Protein AF-A0A1E4ZIB9-F1 (afdb_monomer)

pLDDT: mean 96.18, std 3.57, range [76.81, 98.94]

Solvent-accessible surface area (backbone atoms only — not comparable to full-atom values): 20643 Å² total; per-residue (Å²): 110,72,66,61,54,52,48,46,39,32,64,67,69,59,27,39,94,81,45,53,91,38,71,65,51,58,46,39,39,30,65,43,44,41,61,51,16,65,76,28,48,93,80,34,89,63,21,54,59,52,33,51,51,43,52,51,40,59,72,69,60,57,54,82,48,42,38,61,65,14,25,47,51,39,15,55,54,44,40,35,58,53,47,51,34,38,51,57,32,46,52,51,42,25,73,76,70,66,51,63,68,62,77,42,54,31,58,68,31,31,54,52,39,38,63,48,45,52,39,64,86,42,34,28,30,50,65,48,55,36,91,55,53,70,40,60,52,57,59,64,48,19,54,50,20,33,53,40,10,40,72,66,66,42,22,39,32,29,28,47,22,56,46,17,54,69,71,53,70,86,48,63,78,37,70,91,32,51,75,75,51,58,71,66,57,53,49,51,54,44,66,73,76,38,62,88,60,65,64,32,70,75,57,91,84,70,26,76,47,73,23,67,80,35,16,36,38,24,34,44,38,57,75,89,40,52,74,64,14,33,39,37,29,39,31,7,17,62,54,21,11,32,85,44,23,26,16,44,50,50,16,45,18,28,23,38,33,66,36,62,52,35,23,51,47,84,58,42,95,39,88,87,30,65,53,28,57,71,32,54,21,29,18,91,35,34,30,26,62,25,53,68,85,36,40,28,38,35,64,88,53,56,70,57,5,38,57,17,18,17,32,56,81,44,76,51,80,54,97,59,33,37,44,36,31,20,38,22,34,52,10,35,31,65,70,41,69,57,45,74,37,34,38,35,39,40,35,41,38,71,88,75,50,78,49,76,48,76,50,75,42,50,83,56,97,75,49,77,47,82,42,78,38,52,93,62,86,61,54,76,57,99,50,36,37,34,42,77,59,94,80,32,67,52,71,51,70,69,129

Nearest PDB structures (foldseek):
  3a0o-assembly1_A  TM=9.929E-01  e=3.104E-57  Agrobacterium fabrum str. C58
  3afl-assembly1_A  TM=9.913E-01  e=1.176E-56  Agrobacterium fabrum str. C58
  6lja-assembly1_A  TM=8.494E-01  e=7.460E-20  Bacteroides intestinalis DSM 17393
  6ljl-assembly1_A  TM=8.473E-01  e=1.186E-19  Bacteroides intestinalis DSM 17393
  6hzn-assembly1_A  TM=7.199E-01  e=9.672E-14  Homo sapiens

Radius of gyration: 21.55 Å; Cα contacts (8 Å, |Δi|>4): 878; chains: 1; bounding box: 62×38×67 Å

Structure (mmCIF, N/CA/C/O backbone):
data_AF-A0A1E4ZIB9-F1
#
_entry.id   AF-A0A1E4ZIB9-F1
#
loop_
_atom_site.group_PDB
_atom_site.id
_atom_site.type_symbol
_atom_site.label_atom_id
_atom_site.label_alt_id
_atom_site.label_comp_id
_atom_site.label_asym_id
_atom_site.label_entity_id
_atom_site.label_seq_id
_atom_site.pdbx_PDB_ins_code
_atom_site.Cartn_x
_atom_site.Cartn_y
_atom_site.Cartn_z
_atom_site.occupancy
_atom_site.B_iso_or_equiv
_atom_site.auth_seq_id
_atom_site.auth_comp_id
_atom_site.auth_asym_id
_atom_site.auth_atom_id
_atom_site.pdbx_PDB_model_num
ATOM 1 N N . MET A 1 1 ? 8.463 -12.179 -33.587 1.00 76.81 1 MET A N 1
ATOM 2 C CA . MET A 1 1 ? 9.338 -11.701 -32.497 1.00 76.81 1 MET A CA 1
ATOM 3 C C . MET A 1 1 ? 8.480 -11.478 -31.266 1.00 76.81 1 MET A C 1
ATOM 5 O O . MET A 1 1 ? 7.462 -10.810 -31.396 1.00 76.81 1 MET A O 1
ATOM 9 N N . ARG A 1 2 ? 8.859 -12.027 -30.103 1.00 88.56 2 ARG A N 1
ATOM 10 C CA . ARG A 1 2 ? 8.056 -11.920 -28.869 1.00 88.56 2 ARG A CA 1
ATOM 11 C C . ARG A 1 2 ? 7.807 -10.465 -28.440 1.00 88.56 2 ARG A C 1
ATOM 13 O O . ARG A 1 2 ? 6.708 -10.151 -28.012 1.00 88.56 2 ARG A O 1
ATOM 20 N N . THR A 1 3 ? 8.764 -9.558 -28.656 1.00 92.69 3 THR A N 1
ATOM 21 C CA . THR A 1 3 ? 8.603 -8.117 -28.374 1.00 92.69 3 THR A CA 1
ATOM 22 C C . THR A 1 3 ? 7.410 -7.502 -29.106 1.00 92.69 3 THR A C 1
ATOM 24 O O . THR A 1 3 ? 6.619 -6.794 -28.493 1.00 92.69 3 THR A O 1
ATOM 27 N N . ARG A 1 4 ? 7.210 -7.842 -30.388 1.00 94.88 4 ARG A N 1
ATOM 28 C CA . ARG A 1 4 ? 6.071 -7.367 -31.193 1.00 94.88 4 ARG A CA 1
ATOM 29 C C . ARG A 1 4 ? 4.729 -7.869 -30.642 1.00 94.88 4 ARG A C 1
ATOM 31 O O . ARG A 1 4 ? 3.738 -7.146 -30.686 1.00 94.88 4 ARG A O 1
ATOM 38 N N . GLU A 1 5 ? 4.682 -9.092 -30.114 1.00 94.38 5 GLU A N 1
ATOM 39 C CA . GLU A 1 5 ? 3.486 -9.644 -29.456 1.00 94.38 5 GLU A CA 1
ATOM 40 C C . GLU A 1 5 ? 3.180 -8.889 -28.157 1.00 94.38 5 GLU A C 1
ATOM 42 O O . GLU A 1 5 ? 2.049 -8.439 -27.971 1.00 94.38 5 GLU A O 1
ATOM 47 N N . THR A 1 6 ? 4.194 -8.661 -27.317 1.00 94.69 6 THR A N 1
ATOM 48 C CA . THR A 1 6 ? 4.071 -7.869 -26.084 1.00 94.69 6 THR A CA 1
ATOM 49 C C . THR A 1 6 ? 3.632 -6.432 -26.371 1.00 94.69 6 THR A C 1
ATOM 51 O O . THR A 1 6 ? 2.687 -5.949 -25.753 1.00 94.69 6 THR A O 1
ATOM 54 N N . ALA A 1 7 ? 4.250 -5.761 -27.347 1.00 95.75 7 ALA A N 1
ATOM 55 C CA . ALA A 1 7 ? 3.889 -4.403 -27.750 1.00 95.75 7 ALA A CA 1
ATOM 56 C C . ALA A 1 7 ? 2.434 -4.327 -28.241 1.00 95.75 7 ALA A C 1
ATOM 58 O O . ALA A 1 7 ? 1.673 -3.460 -27.814 1.00 95.75 7 ALA A O 1
ATOM 59 N N . ASN A 1 8 ? 2.009 -5.273 -29.087 1.00 95.38 8 ASN A N 1
ATOM 60 C CA . ASN A 1 8 ? 0.619 -5.348 -29.541 1.00 95.38 8 ASN A CA 1
ATOM 61 C C . ASN A 1 8 ? -0.353 -5.584 -28.378 1.00 95.38 8 ASN A C 1
ATOM 63 O O . ASN A 1 8 ? -1.428 -4.983 -28.358 1.00 95.38 8 ASN A O 1
ATOM 67 N N . HIS A 1 9 ? 0.010 -6.432 -27.414 1.00 94.50 9 HIS A N 1
ATOM 68 C CA . HIS A 1 9 ? -0.811 -6.655 -26.232 1.00 94.50 9 HIS A CA 1
ATOM 69 C C . HIS A 1 9 ? -0.972 -5.365 -25.416 1.00 94.50 9 HIS A C 1
ATOM 71 O O . HIS A 1 9 ? -2.099 -4.935 -25.190 1.00 94.50 9 HIS A O 1
ATOM 77 N N . ILE A 1 10 ? 0.133 -4.704 -25.065 1.00 94.94 10 ILE A N 1
ATOM 78 C CA . ILE A 1 10 ? 0.149 -3.468 -24.269 1.00 94.94 10 ILE A CA 1
ATOM 79 C C . ILE A 1 10 ? -0.650 -2.347 -24.955 1.00 94.94 10 ILE A C 1
ATOM 81 O O . ILE A 1 10 ? -1.564 -1.778 -24.359 1.00 94.94 10 ILE A O 1
ATOM 85 N N . ILE A 1 11 ? -0.316 -2.046 -26.213 1.00 94.62 11 ILE A N 1
ATOM 86 C CA . ILE A 1 11 ? -0.762 -0.828 -26.906 1.00 94.62 11 ILE A CA 1
ATOM 87 C C . ILE A 1 11 ? -2.171 -0.991 -27.488 1.00 94.62 11 ILE A C 1
ATOM 89 O O . ILE A 1 11 ? -2.961 -0.047 -27.482 1.00 94.62 11 ILE A O 1
ATO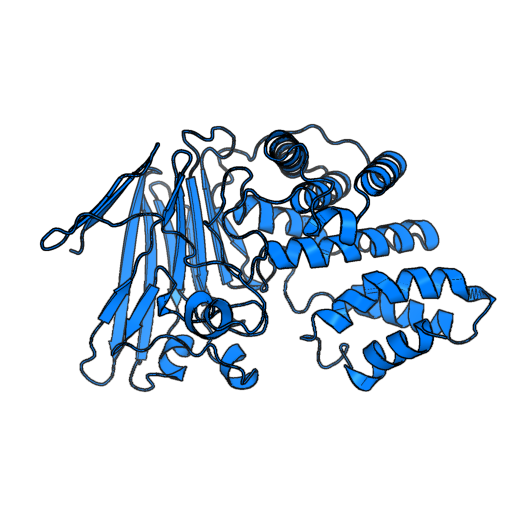M 93 N N . LYS A 1 12 ? -2.495 -2.177 -28.026 1.00 92.88 12 LYS A N 1
ATOM 94 C CA . LYS A 1 12 ? -3.730 -2.390 -28.804 1.00 92.88 12 LYS A CA 1
ATOM 95 C C . LYS A 1 12 ? -4.773 -3.221 -28.070 1.00 92.88 12 LYS A C 1
ATOM 97 O O . LYS A 1 12 ? -5.953 -2.906 -28.169 1.00 92.88 12 LYS A O 1
ATOM 102 N N . GLN A 1 13 ? -4.369 -4.294 -27.386 1.00 92.31 13 GLN A N 1
ATOM 103 C CA . GLN A 1 13 ? -5.325 -5.215 -26.756 1.00 92.31 13 GLN A CA 1
ATOM 104 C C . GLN A 1 13 ? -5.745 -4.737 -25.366 1.00 92.31 13 GLN A C 1
ATOM 106 O O . GLN A 1 13 ? -6.933 -4.557 -25.117 1.00 92.31 13 GLN A O 1
ATOM 111 N N . ALA A 1 14 ? -4.772 -4.527 -24.478 1.00 90.38 14 ALA A N 1
ATOM 112 C CA . ALA A 1 14 ? -4.992 -3.982 -23.145 1.00 90.38 14 ALA A CA 1
ATOM 113 C C . ALA A 1 14 ? -5.303 -2.481 -23.211 1.00 90.38 14 ALA A C 1
ATOM 115 O O . ALA A 1 14 ? -6.134 -2.001 -22.445 1.00 90.38 14 ALA A O 1
ATOM 116 N N . ASN A 1 15 ? -4.695 -1.768 -24.173 1.00 91.81 15 ASN A N 1
ATOM 117 C CA . ASN A 1 15 ? -4.971 -0.356 -24.448 1.00 91.81 15 ASN A CA 1
ATOM 118 C C . ASN A 1 15 ? -4.818 0.491 -23.170 1.00 91.81 15 ASN A C 1
ATOM 120 O O . ASN A 1 15 ? -5.696 1.272 -22.794 1.00 91.81 15 ASN A O 1
ATOM 124 N N . ILE A 1 16 ? -3.708 0.268 -22.456 1.00 91.75 16 ILE A N 1
ATOM 125 C CA . ILE A 1 16 ? -3.483 0.792 -21.100 1.00 91.75 16 ILE A CA 1
ATOM 126 C C . ILE A 1 16 ? -3.345 2.314 -21.042 1.00 91.75 16 ILE A C 1
ATOM 128 O O . ILE A 1 16 ? -3.508 2.902 -19.980 1.00 91.75 16 ILE A O 1
ATOM 132 N N . GLN A 1 17 ? -3.103 2.969 -22.173 1.00 88.31 17 GLN A N 1
ATOM 133 C CA . GLN A 1 17 ? -3.175 4.419 -22.306 1.00 88.31 17 GLN A CA 1
ATOM 134 C C . GLN A 1 17 ? -4.599 4.968 -22.093 1.00 88.31 17 GLN A C 1
ATOM 136 O O . GLN A 1 17 ? -4.755 6.133 -21.741 1.00 88.31 17 GLN A O 1
ATOM 141 N N . LEU A 1 18 ? -5.632 4.136 -22.280 1.00 87.62 18 LEU A N 1
ATOM 142 C CA . LEU A 1 18 ? -7.038 4.468 -22.018 1.00 87.62 18 LEU A CA 1
ATOM 143 C C . LEU A 1 18 ? -7.616 3.691 -20.826 1.00 87.62 18 LEU A C 1
ATOM 145 O O . LEU A 1 18 ? -8.447 4.222 -20.091 1.00 87.62 18 LEU A O 1
ATOM 149 N N . PHE A 1 19 ? -7.174 2.448 -20.616 1.00 87.12 19 PHE A N 1
ATOM 150 C CA . PHE A 1 19 ? -7.654 1.555 -19.557 1.00 87.12 19 PHE A CA 1
ATOM 151 C C . PHE A 1 19 ? -6.489 1.080 -18.677 1.00 87.12 19 PHE A C 1
ATOM 153 O O . PHE A 1 19 ? -6.072 -0.076 -18.760 1.00 87.12 19 PHE A O 1
ATOM 160 N N . PRO A 1 20 ? -5.940 1.950 -17.814 1.00 84.31 20 PRO A N 1
ATOM 161 C CA . PRO A 1 20 ? -4.636 1.714 -17.197 1.00 84.31 20 PRO A CA 1
ATOM 162 C C . PRO A 1 20 ? -4.655 0.672 -16.062 1.00 84.31 20 PRO A C 1
ATOM 164 O O . PRO A 1 20 ? -3.606 0.287 -15.563 1.00 84.31 20 PRO A O 1
ATOM 167 N N . PHE A 1 21 ? -5.821 0.159 -15.662 1.00 82.12 21 PHE A N 1
ATOM 168 C CA . PHE A 1 21 ? -5.979 -0.775 -14.536 1.00 82.12 21 PHE A CA 1
ATOM 169 C C . PHE A 1 21 ? -5.701 -2.252 -14.896 1.00 82.12 21 PHE A C 1
ATOM 171 O O . PHE A 1 21 ? -6.384 -3.161 -14.407 1.00 82.12 21 PHE A O 1
ATOM 178 N N . ASP A 1 22 ? -4.715 -2.494 -15.764 1.00 84.06 22 ASP A N 1
ATOM 179 C CA . ASP A 1 22 ? -4.154 -3.818 -16.052 1.00 84.06 22 ASP A CA 1
ATOM 180 C C . ASP A 1 22 ? -2.710 -3.891 -15.543 1.00 84.06 22 ASP A C 1
ATOM 182 O O . ASP A 1 22 ? -1.760 -3.481 -16.214 1.00 84.06 22 ASP A O 1
ATOM 186 N N . SER A 1 23 ? -2.539 -4.430 -14.336 1.00 78.38 23 SER A N 1
ATOM 187 C CA . SER A 1 23 ? -1.243 -4.462 -13.656 1.00 78.38 23 SER A CA 1
ATOM 188 C C . SER A 1 23 ? -0.181 -5.267 -14.418 1.00 78.38 23 SER A C 1
ATOM 190 O O . SER A 1 23 ? 1.002 -4.943 -14.325 1.00 78.38 23 SER A O 1
ATOM 192 N N . HIS A 1 24 ? -0.566 -6.274 -15.217 1.00 85.69 24 HIS A N 1
ATOM 193 C CA . HIS A 1 24 ? 0.394 -7.066 -15.995 1.00 85.69 24 HIS A CA 1
ATOM 194 C C . HIS A 1 24 ? 0.865 -6.305 -17.235 1.00 85.69 24 HIS A C 1
ATOM 196 O O . HIS A 1 24 ? 2.068 -6.258 -17.496 1.00 85.69 24 HIS A O 1
ATOM 202 N N . ALA A 1 25 ? -0.053 -5.672 -17.967 1.00 89.25 25 ALA A N 1
ATOM 203 C CA . ALA A 1 25 ? 0.299 -4.862 -19.130 1.00 89.25 25 ALA A CA 1
ATOM 204 C C . ALA A 1 25 ? 1.113 -3.618 -18.733 1.00 89.25 25 ALA A C 1
ATOM 206 O O . ALA A 1 25 ? 2.125 -3.330 -19.372 1.00 89.25 25 ALA A O 1
ATOM 207 N N . VAL A 1 26 ? 0.744 -2.939 -17.639 1.00 89.94 26 VAL A N 1
ATOM 208 C CA . VAL A 1 26 ? 1.514 -1.810 -17.082 1.00 89.94 26 VAL A CA 1
ATOM 209 C C . VAL A 1 26 ? 2.930 -2.246 -16.706 1.00 89.94 26 VAL A C 1
ATOM 211 O O . VAL A 1 26 ? 3.900 -1.604 -17.103 1.00 89.94 26 VAL A O 1
ATOM 214 N N . ARG A 1 27 ? 3.073 -3.372 -15.997 1.00 89.62 27 ARG A N 1
ATOM 215 C CA . ARG A 1 27 ? 4.382 -3.927 -15.629 1.00 89.62 27 ARG A CA 1
ATOM 216 C C . ARG A 1 27 ? 5.222 -4.307 -16.851 1.00 89.62 27 ARG A C 1
ATOM 218 O O . ARG A 1 27 ? 6.437 -4.120 -16.834 1.00 89.62 27 ARG A O 1
ATOM 225 N N . ALA A 1 28 ? 4.603 -4.844 -17.902 1.00 93.38 28 ALA A N 1
ATOM 226 C CA . ALA A 1 28 ? 5.303 -5.289 -19.105 1.00 93.38 28 ALA A CA 1
ATOM 227 C C . ALA A 1 28 ? 5.945 -4.137 -19.901 1.00 93.38 28 ALA A C 1
ATOM 229 O O . ALA A 1 28 ? 6.923 -4.382 -20.612 1.00 93.38 28 ALA A O 1
ATOM 230 N N . VAL A 1 29 ? 5.461 -2.894 -19.752 1.00 95.62 29 VAL A N 1
ATOM 231 C CA . VAL A 1 29 ? 6.122 -1.701 -20.317 1.00 95.62 29 VAL A CA 1
ATOM 232 C C . VAL A 1 29 ? 7.561 -1.607 -19.806 1.00 95.62 29 VAL A C 1
ATOM 234 O O . VAL A 1 29 ? 8.499 -1.529 -20.597 1.00 95.62 29 VAL A O 1
ATOM 237 N N . SER A 1 30 ? 7.739 -1.684 -18.488 1.00 95.88 30 SER A N 1
ATOM 238 C CA . SER A 1 30 ? 9.051 -1.593 -17.848 1.00 95.88 30 SER A CA 1
ATOM 239 C C . SER A 1 30 ? 9.845 -2.892 -17.979 1.00 95.88 30 SER A C 1
ATOM 241 O O . SER A 1 30 ? 10.972 -2.886 -18.459 1.00 95.88 30 SER A O 1
ATOM 243 N N . ALA A 1 31 ? 9.238 -4.025 -17.617 1.00 94.12 31 ALA A N 1
ATOM 244 C CA . ALA A 1 31 ? 9.942 -5.302 -17.507 1.00 94.12 31 ALA A CA 1
ATOM 245 C C . ALA A 1 31 ? 10.3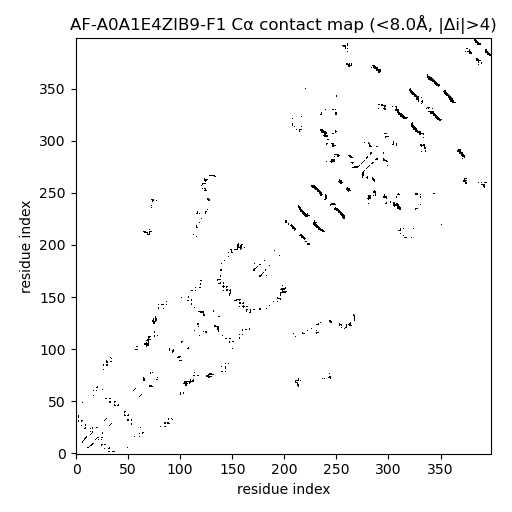89 -5.896 -18.855 1.00 94.12 31 ALA A C 1
ATOM 247 O O . ALA A 1 31 ? 11.258 -6.763 -18.879 1.00 94.12 31 ALA A O 1
ATOM 248 N N . VAL A 1 32 ? 9.751 -5.505 -19.966 1.00 95.69 32 VAL A N 1
ATOM 249 C CA . VAL A 1 32 ? 9.981 -6.130 -21.279 1.00 95.69 32 VAL A CA 1
ATOM 250 C C . VAL A 1 32 ? 10.137 -5.097 -22.386 1.00 95.69 32 VAL A C 1
ATOM 252 O O . VAL A 1 32 ? 11.104 -5.173 -23.141 1.00 95.69 32 VAL A O 1
ATOM 255 N N . LEU A 1 33 ? 9.192 -4.161 -22.523 1.00 96.81 33 LEU A N 1
ATOM 256 C CA . LEU A 1 33 ? 9.117 -3.315 -23.716 1.00 96.81 33 LEU A CA 1
ATOM 257 C C . LEU A 1 33 ? 10.321 -2.375 -23.834 1.00 96.81 33 LEU A C 1
ATOM 259 O O . LEU A 1 33 ? 10.930 -2.332 -24.896 1.00 96.81 33 LEU A O 1
ATOM 263 N N . ILE A 1 34 ? 10.701 -1.687 -22.752 1.00 96.94 34 ILE A N 1
ATOM 264 C CA . ILE A 1 34 ? 11.861 -0.778 -22.733 1.00 96.94 34 ILE A CA 1
ATOM 265 C C . ILE A 1 34 ? 13.184 -1.494 -23.048 1.00 96.94 34 ILE A C 1
ATOM 267 O O . ILE A 1 34 ? 13.818 -1.112 -24.033 1.00 96.94 34 ILE A O 1
ATOM 271 N N . PRO A 1 35 ? 13.618 -2.529 -22.295 1.00 96.69 35 PRO A N 1
ATOM 272 C CA . PRO A 1 35 ? 14.902 -3.175 -22.569 1.00 96.69 35 PRO A CA 1
ATOM 273 C C . PRO A 1 35 ? 14.951 -3.792 -23.971 1.00 96.69 35 PRO A C 1
ATOM 275 O O . PRO A 1 35 ? 15.968 -3.688 -24.655 1.00 96.69 35 PRO A O 1
ATOM 278 N N . ALA A 1 36 ? 13.847 -4.387 -24.437 1.00 97.12 36 ALA A N 1
ATOM 279 C CA . ALA A 1 36 ? 13.792 -4.976 -25.769 1.00 97.12 36 ALA A CA 1
ATOM 280 C C . ALA A 1 36 ? 13.798 -3.921 -26.884 1.00 97.12 36 ALA A C 1
ATOM 282 O O . ALA A 1 36 ? 14.463 -4.127 -27.894 1.00 97.12 36 ALA A O 1
ATOM 283 N N . ALA A 1 37 ? 13.081 -2.806 -26.723 1.00 96.94 37 ALA A N 1
ATOM 284 C CA . ALA A 1 37 ? 13.050 -1.743 -27.723 1.00 96.94 37 ALA A CA 1
ATOM 285 C C . ALA A 1 37 ? 14.409 -1.038 -27.850 1.00 96.94 37 ALA A C 1
ATOM 287 O O . ALA A 1 37 ? 14.844 -0.783 -28.967 1.00 96.94 37 ALA A O 1
ATOM 288 N N . ILE A 1 38 ? 15.115 -0.807 -26.733 1.00 96.69 38 ILE A N 1
ATOM 289 C CA . ILE A 1 38 ? 16.492 -0.283 -26.753 1.00 96.69 38 ILE A CA 1
ATOM 290 C C . ILE A 1 38 ? 17.421 -1.248 -27.501 1.00 96.69 38 ILE A C 1
ATOM 292 O O . ILE A 1 38 ? 18.177 -0.822 -28.368 1.00 96.69 38 ILE A O 1
ATOM 296 N N . ALA A 1 39 ? 17.346 -2.550 -27.207 1.00 96.69 39 ALA A N 1
ATOM 297 C CA . ALA A 1 39 ? 18.212 -3.551 -27.830 1.00 96.69 39 ALA A CA 1
ATOM 298 C C . ALA A 1 39 ? 17.969 -3.743 -29.339 1.00 96.69 39 ALA A C 1
ATOM 300 O O . ALA A 1 39 ? 18.855 -4.235 -30.029 1.00 96.69 39 ALA A O 1
ATOM 301 N N . LEU A 1 40 ? 16.779 -3.397 -29.838 1.00 96.38 40 LEU A N 1
ATOM 302 C CA . LEU A 1 40 ? 16.355 -3.627 -31.223 1.00 96.38 40 LEU A CA 1
ATOM 303 C C . LEU A 1 40 ? 16.308 -2.349 -32.068 1.00 96.38 40 LEU A C 1
ATOM 305 O O . LEU A 1 40 ? 15.859 -2.413 -33.210 1.00 96.38 40 LEU A O 1
ATOM 309 N N . LEU A 1 41 ? 16.717 -1.198 -31.523 1.00 94.38 41 LEU A N 1
ATOM 310 C CA . LEU A 1 41 ? 16.437 0.108 -32.125 1.00 94.38 41 LEU A CA 1
ATOM 311 C C . LEU A 1 41 ? 16.964 0.245 -33.564 1.00 94.38 41 LEU A C 1
ATOM 313 O O . LEU A 1 41 ? 16.281 0.824 -34.404 1.00 94.38 41 LEU A O 1
ATOM 317 N N . ASP A 1 42 ? 18.136 -0.330 -33.846 1.00 93.81 42 ASP A N 1
ATOM 318 C CA . ASP A 1 42 ? 18.775 -0.295 -35.169 1.00 93.81 42 ASP A CA 1
ATOM 319 C C . ASP A 1 42 ? 18.407 -1.497 -36.065 1.00 93.81 42 ASP A C 1
ATOM 321 O O . ASP A 1 42 ? 18.648 -1.466 -37.273 1.00 93.81 42 ASP A O 1
ATOM 325 N N . ASP A 1 43 ? 17.806 -2.544 -35.490 1.00 95.88 43 ASP A N 1
ATOM 326 C CA . ASP A 1 43 ? 17.540 -3.820 -36.168 1.00 95.88 43 ASP A CA 1
ATOM 327 C C . ASP A 1 43 ? 16.062 -4.002 -36.558 1.00 95.88 43 ASP A C 1
ATOM 329 O O . ASP A 1 43 ? 15.755 -4.737 -37.499 1.00 95.88 43 ASP A O 1
ATOM 333 N N . GLU A 1 44 ? 15.129 -3.340 -35.866 1.00 96.12 44 GLU A N 1
ATOM 334 C CA . GLU A 1 44 ? 13.688 -3.462 -36.106 1.00 96.12 44 GLU A CA 1
ATOM 335 C C . GLU A 1 44 ? 13.011 -2.090 -36.248 1.00 96.12 44 GLU A C 1
ATOM 337 O O . GLU A 1 44 ? 12.943 -1.335 -35.277 1.00 96.12 44 GLU A O 1
ATOM 342 N N . PRO A 1 45 ? 12.410 -1.777 -37.414 1.00 94.00 45 PRO A N 1
ATOM 343 C CA . PRO A 1 45 ? 11.815 -0.464 -37.672 1.00 94.00 45 PRO A CA 1
ATOM 344 C C . PRO A 1 45 ? 10.740 -0.027 -36.666 1.00 94.00 45 PRO A C 1
ATOM 346 O O . PRO A 1 45 ? 10.589 1.163 -36.413 1.00 94.00 45 PRO A O 1
ATOM 349 N N . GLU A 1 46 ? 9.982 -0.964 -36.084 1.00 96.50 46 GLU A N 1
ATOM 350 C CA . GLU A 1 46 ? 8.936 -0.637 -35.103 1.00 96.50 46 GLU A CA 1
ATOM 351 C C . GLU A 1 46 ? 9.475 -0.391 -33.681 1.00 96.50 46 GLU A C 1
ATOM 353 O O . GLU A 1 46 ? 8.727 0.084 -32.823 1.00 96.50 46 GLU A O 1
ATOM 358 N N . ALA A 1 47 ? 10.745 -0.710 -33.401 1.00 97.00 47 ALA A N 1
ATOM 359 C CA . ALA A 1 47 ? 11.318 -0.597 -32.058 1.00 97.00 47 ALA A CA 1
ATOM 360 C C . ALA A 1 47 ? 11.316 0.848 -31.544 1.00 97.00 47 ALA A C 1
ATOM 362 O O . ALA A 1 47 ? 11.046 1.078 -30.363 1.00 97.00 47 ALA A O 1
ATOM 363 N N . GLN A 1 48 ? 11.528 1.824 -32.431 1.00 96.38 48 GLN A N 1
ATOM 364 C CA . GLN A 1 48 ? 11.466 3.238 -32.070 1.00 96.38 48 GLN A CA 1
ATOM 365 C C . GLN A 1 48 ? 10.065 3.648 -31.592 1.00 96.38 48 GLN A C 1
ATOM 367 O O . GLN A 1 48 ? 9.942 4.316 -30.566 1.00 96.38 48 GLN A O 1
ATOM 372 N N . ASP A 1 49 ? 9.007 3.200 -32.272 1.00 97.25 49 ASP A N 1
ATOM 373 C CA . ASP A 1 49 ? 7.626 3.489 -31.871 1.00 97.25 49 ASP A CA 1
ATOM 374 C C . ASP A 1 49 ? 7.287 2.847 -30.521 1.00 97.25 49 ASP A C 1
ATOM 376 O O . ASP A 1 49 ? 6.607 3.450 -29.687 1.00 97.25 49 ASP A O 1
ATOM 380 N N . TRP A 1 50 ? 7.785 1.631 -30.271 1.00 97.56 50 TRP A N 1
ATOM 381 C CA . TRP A 1 50 ? 7.611 0.955 -28.984 1.00 97.56 50 TRP A CA 1
ATOM 382 C C . TRP A 1 50 ? 8.308 1.699 -27.844 1.00 97.56 50 TRP A C 1
ATOM 384 O O . TRP A 1 50 ? 7.722 1.838 -26.768 1.00 97.56 50 TRP A O 1
ATOM 394 N N . LEU A 1 51 ? 9.531 2.189 -28.074 1.00 96.94 51 LEU A N 1
ATOM 395 C CA . LEU A 1 51 ? 10.276 2.959 -27.080 1.00 96.94 51 LEU A CA 1
ATOM 396 C C . LEU A 1 51 ? 9.602 4.308 -26.806 1.00 96.94 51 LEU A C 1
ATOM 398 O O . LEU A 1 51 ? 9.389 4.642 -25.643 1.00 96.94 51 LEU A O 1
ATOM 402 N N . ASN A 1 52 ? 9.199 5.039 -27.850 1.00 96.94 52 ASN A N 1
ATOM 403 C CA . ASN A 1 52 ? 8.482 6.310 -27.714 1.00 96.94 52 ASN A CA 1
ATOM 404 C C . ASN A 1 52 ? 7.193 6.133 -26.904 1.00 96.94 52 ASN A C 1
ATOM 406 O O . ASN A 1 52 ? 6.991 6.834 -25.913 1.00 96.94 52 ASN A O 1
ATOM 410 N N . TYR A 1 53 ? 6.379 5.128 -27.248 1.00 97.12 53 TYR A N 1
ATOM 411 C CA . TYR A 1 53 ? 5.176 4.795 -26.485 1.00 97.12 53 TYR A CA 1
ATOM 412 C C . TYR A 1 53 ? 5.491 4.520 -25.010 1.00 97.12 53 TYR A C 1
ATOM 414 O O . TYR A 1 53 ? 4.796 5.015 -24.124 1.00 97.12 53 TYR A O 1
ATOM 422 N N . ALA A 1 54 ? 6.532 3.731 -24.725 1.00 96.69 54 ALA A N 1
ATOM 423 C CA . ALA A 1 54 ? 6.894 3.386 -23.356 1.00 96.69 54 ALA A CA 1
ATOM 424 C C . ALA A 1 54 ? 7.317 4.621 -22.545 1.00 96.69 54 ALA A C 1
ATOM 426 O O . ALA A 1 54 ? 6.861 4.793 -21.414 1.00 96.69 54 ALA A O 1
ATOM 427 N N . VAL A 1 55 ? 8.140 5.500 -23.126 1.00 96.81 55 VAL A N 1
ATOM 428 C CA . VAL A 1 55 ? 8.583 6.748 -22.484 1.00 96.81 55 VAL A CA 1
ATOM 429 C C . VAL A 1 55 ? 7.401 7.682 -22.239 1.00 96.81 55 VAL A C 1
ATOM 431 O O . VAL A 1 55 ? 7.251 8.195 -21.129 1.00 96.81 55 VAL A O 1
ATOM 434 N N . GLU A 1 56 ? 6.531 7.876 -23.230 1.00 96.56 56 GLU A N 1
ATOM 435 C CA . GLU A 1 56 ? 5.328 8.703 -23.098 1.00 96.56 56 GLU A CA 1
ATOM 436 C C . GLU A 1 56 ? 4.398 8.155 -22.016 1.00 96.56 56 GLU A C 1
ATOM 438 O O . GLU A 1 56 ? 3.982 8.898 -21.123 1.00 96.56 56 GLU A O 1
ATOM 443 N N . PHE A 1 57 ? 4.129 6.847 -22.031 1.00 95.94 57 PHE A N 1
ATOM 444 C CA . PHE A 1 57 ? 3.294 6.183 -21.035 1.00 95.94 57 PHE A CA 1
ATOM 445 C C . PHE A 1 57 ? 3.862 6.350 -19.620 1.00 95.94 57 PHE A C 1
ATOM 447 O O . PHE A 1 57 ? 3.138 6.770 -18.712 1.00 95.94 57 PHE A O 1
ATOM 454 N N . LEU A 1 58 ? 5.161 6.086 -19.428 1.00 95.56 58 LEU A N 1
ATOM 455 C CA . LEU A 1 58 ? 5.818 6.250 -18.129 1.00 95.56 58 LEU A CA 1
ATOM 456 C C . LEU A 1 58 ? 5.927 7.712 -17.682 1.00 95.56 58 LEU A C 1
ATOM 458 O O . LEU A 1 58 ? 6.026 7.966 -16.484 1.00 95.56 58 LEU A O 1
ATOM 462 N N . SER A 1 59 ? 5.891 8.672 -18.604 1.00 94.88 59 SER A N 1
ATOM 463 C CA . SER A 1 59 ? 5.945 10.104 -18.284 1.00 94.88 59 SER A CA 1
ATOM 464 C C . SER A 1 59 ? 4.576 10.689 -17.933 1.00 94.88 59 SER A C 1
ATOM 466 O O . SER A 1 59 ? 4.499 11.638 -17.151 1.00 94.88 59 SER A O 1
ATOM 468 N N . THR A 1 60 ? 3.498 10.134 -18.494 1.00 92.38 60 THR A N 1
ATOM 469 C CA . THR A 1 60 ? 2.162 10.755 -18.469 1.00 92.38 60 THR A CA 1
ATOM 470 C C . THR A 1 60 ? 1.129 9.958 -17.677 1.00 92.38 60 THR A C 1
ATOM 472 O O . THR A 1 60 ? 0.507 10.510 -16.773 1.00 92.38 60 THR A O 1
ATOM 475 N N . VAL A 1 61 ? 0.955 8.671 -17.983 1.00 92.19 61 VAL A N 1
ATOM 476 C CA . VAL A 1 61 ? -0.098 7.821 -17.401 1.00 92.19 61 VAL A CA 1
ATOM 477 C C . VAL A 1 61 ? 0.401 7.090 -16.159 1.00 92.19 61 VAL A C 1
ATOM 479 O O . VAL A 1 61 ? -0.358 6.882 -15.213 1.00 92.19 61 VAL A O 1
ATOM 482 N N . TYR A 1 62 ? 1.672 6.682 -16.145 1.00 91.88 62 TYR A N 1
ATOM 483 C CA . TYR A 1 62 ? 2.197 5.888 -15.042 1.00 91.88 62 TYR A CA 1
ATOM 484 C C . TYR A 1 62 ? 2.254 6.709 -13.740 1.00 91.88 62 TYR A C 1
ATOM 486 O O . TYR A 1 62 ? 2.836 7.789 -13.724 1.00 91.88 62 TYR A O 1
ATOM 494 N N . SER A 1 63 ? 1.744 6.245 -12.605 1.00 89.88 63 SER A N 1
ATOM 495 C CA . SER A 1 63 ? 0.938 5.038 -12.417 1.00 89.88 63 SER A CA 1
ATOM 496 C C . SER A 1 63 ? -0.523 5.413 -12.165 1.00 89.88 63 SER A C 1
ATOM 498 O O . SER A 1 63 ? -0.769 6.372 -11.436 1.00 89.88 63 SER A O 1
ATOM 500 N N . PRO A 1 64 ? -1.503 4.628 -12.649 1.00 89.69 64 PRO A N 1
ATOM 501 C CA . PRO A 1 64 ? -2.903 4.786 -12.240 1.00 89.69 64 PRO A CA 1
ATOM 502 C C . PRO A 1 64 ? -3.149 4.429 -10.764 1.00 89.69 64 PRO A C 1
ATOM 504 O O . PRO A 1 64 ? -4.226 4.701 -10.237 1.00 89.69 64 PRO A O 1
ATOM 507 N N . TRP A 1 65 ? -2.182 3.781 -10.110 1.00 92.31 65 TRP A N 1
ATOM 508 C CA . TRP A 1 65 ? -2.302 3.262 -8.748 1.00 92.31 65 TRP A CA 1
ATOM 509 C C . TRP A 1 65 ? -1.777 4.216 -7.675 1.00 92.31 65 TRP A C 1
ATOM 511 O O . TRP A 1 65 ? -1.867 3.892 -6.495 1.00 92.31 65 TRP A O 1
ATOM 521 N N . GLY A 1 66 ? -1.233 5.368 -8.057 1.00 92.19 66 GLY A N 1
ATOM 522 C CA . GLY A 1 66 ? -0.635 6.325 -7.133 1.00 92.19 66 GLY A CA 1
ATOM 523 C C . GLY A 1 66 ? -0.790 7.761 -7.609 1.00 92.19 66 GLY A C 1
ATOM 524 O O . GLY A 1 66 ? -1.343 8.026 -8.675 1.00 92.19 66 GLY A O 1
ATOM 525 N N . ASP A 1 67 ? -0.318 8.694 -6.797 1.00 92.75 67 ASP A N 1
ATOM 526 C CA . ASP A 1 67 ? -0.293 10.124 -7.099 1.00 92.75 67 ASP A CA 1
ATOM 527 C C . ASP A 1 67 ? 1.042 10.752 -6.670 1.00 92.75 67 ASP A C 1
ATOM 529 O O . ASP A 1 67 ? 2.006 10.053 -6.378 1.00 92.75 67 ASP A O 1
ATOM 533 N N . ALA A 1 68 ? 1.136 12.080 -6.659 1.00 95.06 68 ALA A N 1
ATOM 534 C CA . ALA A 1 68 ? 2.374 12.771 -6.308 1.00 95.06 68 ALA A CA 1
ATOM 535 C C . ALA A 1 68 ? 2.859 12.503 -4.867 1.00 95.06 68 ALA A C 1
ATOM 537 O O . ALA A 1 68 ? 4.052 12.660 -4.620 1.00 95.06 68 ALA A O 1
ATOM 538 N N . GLU A 1 69 ? 1.979 12.050 -3.966 1.00 93.88 69 GLU A N 1
ATOM 539 C CA . GLU A 1 69 ? 2.284 11.748 -2.558 1.00 93.88 69 GLU A CA 1
ATOM 540 C C . GLU A 1 69 ? 2.925 10.360 -2.371 1.00 93.88 69 GLU A C 1
ATOM 542 O O . GLU A 1 69 ? 3.182 9.931 -1.250 1.00 93.88 69 GLU A O 1
ATOM 547 N N . GLY A 1 70 ? 3.163 9.612 -3.455 1.00 96.50 70 GLY A N 1
ATOM 548 C CA . GLY A 1 70 ? 3.977 8.395 -3.419 1.00 96.50 70 GLY A CA 1
ATOM 549 C C . GLY A 1 70 ? 3.247 7.108 -3.016 1.00 96.50 70 GLY A C 1
ATOM 550 O O . GLY A 1 70 ? 3.838 6.030 -3.095 1.00 96.50 70 GLY A O 1
ATOM 551 N N . GLY A 1 71 ? 1.970 7.179 -2.635 1.00 97.81 71 GLY A N 1
ATOM 552 C CA . GLY A 1 71 ? 1.179 6.003 -2.263 1.00 97.81 71 GLY A CA 1
ATOM 553 C C . GLY A 1 71 ? 0.940 5.027 -3.425 1.00 97.81 71 GLY A C 1
ATOM 554 O O . GLY A 1 71 ? 0.885 5.430 -4.587 1.00 97.81 71 GLY A O 1
ATOM 555 N N . TRP A 1 72 ? 0.738 3.742 -3.111 1.00 98.31 72 TRP A N 1
ATOM 556 C CA . TRP A 1 72 ? 0.371 2.707 -4.084 1.00 98.31 72 TRP A CA 1
ATOM 557 C C . TRP A 1 72 ? -0.865 1.905 -3.658 1.00 98.31 72 TRP A C 1
ATOM 559 O O . TRP A 1 72 ? -0.832 1.117 -2.714 1.00 98.31 72 TRP A O 1
ATOM 569 N N . ALA A 1 73 ? -1.969 2.079 -4.382 1.00 97.38 73 ALA A N 1
ATOM 570 C CA . ALA A 1 73 ? -3.289 1.552 -4.034 1.00 97.38 73 ALA A CA 1
ATOM 571 C C . ALA A 1 73 ? -3.358 0.017 -3.957 1.00 97.38 73 ALA A C 1
ATOM 573 O O . ALA A 1 73 ? -4.175 -0.528 -3.214 1.00 97.38 73 ALA A O 1
ATOM 574 N N . GLU A 1 74 ? -2.491 -0.689 -4.688 1.00 96.31 74 GLU A N 1
ATOM 575 C CA . GLU A 1 74 ? -2.425 -2.158 -4.662 1.00 96.31 74 GLU A CA 1
ATOM 576 C C . GLU A 1 74 ? -1.717 -2.713 -3.405 1.00 96.31 74 GLU A C 1
ATOM 578 O O . GLU A 1 74 ? -1.644 -3.927 -3.226 1.00 96.31 74 GLU A O 1
ATOM 583 N N . GLY A 1 75 ? -1.220 -1.839 -2.520 1.00 98.00 75 GLY A N 1
ATOM 584 C CA . GLY A 1 75 ? -0.534 -2.193 -1.275 1.00 98.00 75 GLY A CA 1
ATOM 585 C C . GLY A 1 75 ? 0.991 -2.312 -1.416 1.00 98.00 75 GLY A C 1
ATOM 586 O O . GLY A 1 75 ? 1.516 -2.370 -2.534 1.00 98.00 75 GLY A O 1
ATOM 587 N N . PRO A 1 76 ? 1.738 -2.342 -0.293 1.00 98.12 76 PRO A N 1
ATOM 588 C CA . PRO A 1 76 ? 3.205 -2.274 -0.298 1.00 98.12 76 PRO A CA 1
ATOM 589 C C . PRO A 1 76 ? 3.874 -3.491 -0.951 1.00 98.12 76 PRO A C 1
ATOM 591 O O . PRO A 1 76 ? 4.963 -3.380 -1.511 1.00 98.12 76 PRO A O 1
ATOM 594 N N . HIS A 1 77 ? 3.221 -4.656 -0.948 1.00 96.56 77 HIS A N 1
ATOM 595 C CA . HIS A 1 77 ? 3.734 -5.829 -1.658 1.00 96.56 77 HIS A CA 1
ATOM 596 C C . HIS A 1 77 ? 3.707 -5.641 -3.186 1.00 96.56 77 HIS A C 1
ATOM 598 O O . HIS A 1 77 ? 4.687 -5.924 -3.877 1.00 96.56 77 HIS A O 1
ATOM 604 N N . TYR A 1 78 ? 2.613 -5.107 -3.736 1.00 96.25 78 TYR A N 1
ATOM 605 C CA . TYR A 1 78 ? 2.549 -4.799 -5.167 1.00 96.25 78 TYR A CA 1
ATOM 606 C C . TYR A 1 78 ? 3.340 -3.546 -5.538 1.00 96.25 78 TYR A C 1
ATOM 608 O O . TYR A 1 78 ? 3.848 -3.478 -6.655 1.00 96.25 78 TYR A O 1
ATOM 616 N N . TRP A 1 79 ? 3.536 -2.610 -4.606 1.00 97.94 79 TRP A N 1
ATOM 617 C CA . TRP A 1 79 ? 4.527 -1.545 -4.763 1.00 97.94 79 TRP A CA 1
ATOM 618 C C . TRP A 1 79 ? 5.927 -2.129 -4.974 1.00 97.94 79 TRP A C 1
ATOM 620 O O . TRP A 1 79 ? 6.613 -1.733 -5.911 1.00 97.94 79 TRP A O 1
ATOM 630 N N . MET A 1 80 ? 6.330 -3.123 -4.172 1.00 97.31 80 MET A N 1
ATOM 631 C CA . MET A 1 80 ? 7.646 -3.755 -4.303 1.00 97.31 80 MET A CA 1
ATOM 632 C C . MET A 1 80 ? 7.844 -4.346 -5.700 1.00 97.31 80 MET A C 1
ATOM 634 O O . MET A 1 80 ? 8.852 -4.068 -6.348 1.00 97.31 80 MET A O 1
ATOM 638 N N . THR A 1 81 ? 6.893 -5.150 -6.179 1.00 94.50 81 THR A N 1
ATOM 639 C CA . THR A 1 81 ? 7.020 -5.751 -7.514 1.00 94.50 81 THR A CA 1
ATOM 640 C C . THR A 1 81 ? 6.933 -4.694 -8.615 1.00 94.50 81 THR A C 1
ATOM 642 O O . THR A 1 81 ? 7.749 -4.714 -9.529 1.00 94.50 81 THR A O 1
ATOM 645 N N . GLY A 1 82 ? 6.007 -3.736 -8.521 1.00 95.06 82 GLY A N 1
ATOM 646 C CA . GLY A 1 82 ? 5.851 -2.659 -9.499 1.00 95.06 82 GLY A CA 1
ATOM 647 C C . GLY A 1 82 ? 7.099 -1.786 -9.625 1.00 95.06 82 GLY A C 1
ATOM 648 O O . GLY A 1 82 ? 7.570 -1.555 -10.739 1.00 95.06 82 GLY A O 1
ATOM 649 N N . MET A 1 83 ? 7.661 -1.350 -8.495 1.00 97.75 83 MET A N 1
ATOM 650 C CA . MET A 1 83 ? 8.878 -0.539 -8.471 1.00 97.75 83 MET A CA 1
ATOM 651 C C . MET A 1 83 ? 10.107 -1.336 -8.895 1.00 97.75 83 MET A C 1
ATOM 653 O O . MET A 1 83 ? 10.944 -0.771 -9.582 1.00 97.75 83 MET A O 1
ATOM 657 N N . ALA A 1 84 ? 10.203 -2.632 -8.579 1.00 97.31 84 ALA A N 1
ATOM 658 C CA . ALA A 1 84 ? 11.344 -3.455 -8.986 1.00 97.31 84 ALA A CA 1
ATOM 659 C C . ALA A 1 84 ? 11.577 -3.404 -10.507 1.00 97.31 84 ALA A C 1
ATOM 661 O O . ALA A 1 84 ? 12.663 -3.048 -10.948 1.00 97.31 84 ALA A O 1
ATOM 662 N N . TYR A 1 85 ? 10.541 -3.675 -11.310 1.00 95.44 85 TYR A N 1
ATOM 663 C CA . TYR A 1 85 ? 10.663 -3.632 -12.776 1.00 95.44 85 TYR A CA 1
ATOM 664 C C . TYR A 1 85 ? 10.812 -2.221 -13.321 1.00 95.44 85 TYR A C 1
ATOM 666 O O . TYR A 1 85 ? 11.458 -2.010 -14.347 1.00 95.44 85 TYR A O 1
ATOM 674 N N . LEU A 1 86 ? 10.156 -1.258 -12.676 1.00 96.88 86 LEU A N 1
ATOM 675 C CA . LEU A 1 86 ? 10.237 0.126 -13.094 1.00 96.88 86 LEU A CA 1
ATOM 676 C C . LEU A 1 86 ? 11.652 0.674 -12.912 1.00 96.88 86 LEU A C 1
ATOM 678 O O . LEU A 1 86 ? 12.147 1.330 -13.821 1.00 96.88 86 LEU A O 1
ATOM 682 N N . ILE A 1 87 ? 12.287 0.399 -11.773 1.00 98.31 87 ILE A N 1
ATOM 683 C CA . ILE A 1 87 ? 13.645 0.843 -11.451 1.00 98.31 87 ILE A CA 1
ATOM 684 C C . ILE A 1 87 ? 14.620 0.391 -12.535 1.00 98.31 87 ILE A C 1
ATOM 686 O O . ILE A 1 87 ? 15.332 1.229 -13.085 1.00 98.31 87 ILE A O 1
ATOM 690 N N . ASP A 1 88 ? 14.585 -0.887 -12.919 1.00 96.69 88 ASP A N 1
ATOM 691 C CA . ASP A 1 88 ? 15.446 -1.412 -13.984 1.00 96.69 88 ASP A CA 1
ATOM 692 C C . ASP A 1 88 ? 15.234 -0.644 -15.296 1.00 96.69 88 ASP A C 1
ATOM 694 O O . ASP A 1 88 ? 16.184 -0.188 -15.933 1.00 96.69 88 ASP A O 1
ATOM 698 N N . ALA A 1 89 ? 13.974 -0.433 -15.681 1.00 96.69 89 ALA A N 1
ATOM 699 C CA . ALA A 1 89 ? 13.633 0.257 -16.919 1.00 96.69 89 ALA A CA 1
ATOM 700 C C . ALA A 1 89 ? 14.011 1.746 -16.907 1.00 96.69 89 ALA A C 1
ATOM 702 O O . ALA A 1 89 ? 14.489 2.268 -17.914 1.00 96.69 89 ALA A O 1
ATOM 703 N N . VAL A 1 90 ? 13.805 2.436 -15.784 1.00 97.06 90 VAL A N 1
ATOM 704 C CA . VAL A 1 90 ? 14.137 3.857 -15.624 1.00 97.06 90 VAL A CA 1
ATOM 705 C C . VAL A 1 90 ? 15.650 4.053 -15.560 1.00 97.06 90 VAL A C 1
ATOM 707 O O . VAL A 1 90 ? 16.151 4.994 -16.171 1.00 97.06 90 VAL A O 1
ATOM 710 N N . ASN A 1 91 ? 16.389 3.156 -14.903 1.00 98.06 91 ASN A N 1
ATOM 711 C CA . ASN A 1 91 ? 17.852 3.174 -14.900 1.00 98.06 91 ASN A CA 1
ATOM 712 C C . ASN A 1 91 ? 18.401 2.990 -16.323 1.00 98.06 91 ASN A C 1
ATOM 714 O O . ASN A 1 91 ? 19.217 3.796 -16.775 1.00 98.06 91 ASN A O 1
ATOM 718 N N . LEU A 1 92 ? 17.889 1.999 -17.066 1.00 96.75 92 LEU A N 1
ATOM 719 C CA . LEU A 1 92 ? 18.253 1.776 -18.471 1.00 96.75 92 LEU A CA 1
ATOM 720 C C . LEU A 1 92 ? 17.936 2.992 -19.345 1.00 96.75 92 LEU A C 1
ATOM 722 O O . LEU A 1 92 ? 18.786 3.435 -20.115 1.00 96.75 92 LEU A O 1
ATOM 726 N N . LEU A 1 93 ? 16.735 3.558 -19.213 1.00 96.12 93 LEU A N 1
ATOM 727 C CA . LEU A 1 93 ? 16.320 4.720 -19.993 1.00 96.12 93 LEU A CA 1
ATOM 728 C C . LEU A 1 93 ? 17.192 5.943 -19.688 1.00 96.12 93 LEU A C 1
ATOM 730 O O . LEU A 1 93 ? 17.635 6.618 -20.620 1.00 96.12 93 LEU A O 1
ATOM 734 N N . LYS A 1 94 ? 17.469 6.212 -18.409 1.00 96.69 94 LYS A N 1
ATOM 735 C CA . LYS A 1 94 ? 18.332 7.316 -17.977 1.00 96.69 94 LYS A CA 1
ATOM 736 C C . LYS A 1 94 ? 19.747 7.154 -18.523 1.00 96.69 94 LYS A C 1
ATOM 738 O O . LYS A 1 94 ? 20.290 8.114 -19.061 1.00 96.69 94 LYS A O 1
ATOM 743 N N . SER A 1 95 ? 20.314 5.952 -18.449 1.00 96.31 95 SER A N 1
ATOM 744 C CA . SER A 1 95 ? 21.645 5.655 -18.991 1.00 96.31 95 SER A CA 1
ATOM 745 C C . SER A 1 95 ? 21.697 5.807 -20.517 1.00 96.31 95 SER A C 1
ATOM 747 O O . SER A 1 95 ? 22.612 6.428 -21.053 1.00 96.31 95 SER A O 1
ATOM 749 N N . TYR A 1 96 ? 20.673 5.320 -21.225 1.00 95.88 96 TYR A N 1
ATOM 750 C CA . TYR A 1 96 ? 20.639 5.317 -22.689 1.00 95.88 96 TYR A CA 1
ATOM 751 C C . TYR A 1 96 ? 20.290 6.680 -23.313 1.00 95.88 96 TYR A C 1
ATOM 753 O O . TYR A 1 96 ? 20.828 7.040 -24.356 1.00 95.88 96 TYR A O 1
ATOM 761 N N . THR A 1 97 ? 19.390 7.447 -22.689 1.00 94.44 97 THR A N 1
ATOM 762 C CA . THR A 1 97 ? 18.791 8.662 -23.288 1.00 94.44 97 THR A CA 1
ATOM 763 C C . THR A 1 97 ? 18.984 9.935 -22.468 1.00 94.44 97 THR A C 1
ATOM 765 O O . THR A 1 97 ? 18.624 11.015 -22.930 1.00 94.44 97 THR A O 1
ATOM 768 N N . SER A 1 98 ? 19.507 9.832 -21.242 1.00 95.00 98 SER A N 1
ATOM 769 C CA . SER A 1 98 ? 19.529 10.917 -20.244 1.00 95.00 98 SER A CA 1
ATOM 770 C C . SER A 1 98 ? 18.150 11.413 -19.777 1.00 95.00 98 SER A C 1
ATOM 772 O O . SER A 1 98 ? 18.079 12.388 -19.029 1.00 95.00 98 SER A O 1
ATOM 774 N N . ILE A 1 99 ? 17.051 10.743 -20.148 1.00 96.06 99 ILE A N 1
ATOM 775 C CA . ILE A 1 99 ? 15.715 11.041 -19.617 1.00 96.06 99 ILE A CA 1
ATOM 776 C C . ILE A 1 99 ? 15.621 10.500 -18.189 1.00 96.06 99 ILE A C 1
ATOM 778 O O . ILE A 1 99 ? 15.560 9.292 -17.966 1.00 96.06 99 ILE A O 1
ATOM 782 N N . ASP A 1 100 ? 15.587 11.408 -17.215 1.00 96.88 100 ASP A N 1
ATOM 783 C CA . ASP A 1 100 ? 15.495 11.061 -15.799 1.00 96.88 100 ASP A CA 1
ATOM 784 C C . ASP A 1 100 ? 14.043 11.093 -15.305 1.00 96.88 100 ASP A C 1
ATOM 786 O O . ASP A 1 100 ? 13.547 12.112 -14.817 1.00 96.88 100 ASP A O 1
ATOM 790 N N . LEU A 1 101 ? 13.348 9.957 -15.425 1.00 97.38 101 LEU A N 1
ATOM 791 C CA . LEU A 1 101 ? 11.965 9.850 -14.954 1.00 97.38 101 LEU A CA 1
ATOM 792 C C . LEU A 1 101 ? 11.844 9.973 -13.436 1.00 97.38 101 LEU A C 1
ATOM 794 O O . LEU A 1 101 ? 10.769 10.356 -12.977 1.00 97.38 101 LEU A O 1
ATOM 798 N N . TYR A 1 102 ? 12.912 9.735 -12.663 1.00 98.12 102 TYR A N 1
ATOM 799 C CA . TYR A 1 102 ? 12.873 9.878 -11.207 1.00 98.12 102 TYR A CA 1
ATOM 800 C C . TYR A 1 102 ? 12.535 11.302 -10.756 1.00 98.12 102 TYR A C 1
ATOM 802 O O . TYR A 1 102 ? 12.056 11.476 -9.641 1.00 98.12 102 TYR A O 1
ATOM 810 N N . GLN A 1 103 ? 12.699 12.317 -11.611 1.00 97.25 103 GLN A N 1
ATOM 811 C CA . GLN A 1 103 ? 12.336 13.704 -11.295 1.00 97.25 103 GLN A CA 1
ATOM 812 C C . GLN A 1 103 ? 10.819 13.929 -11.160 1.00 97.25 103 GLN A C 1
ATOM 814 O O . GLN A 1 103 ? 10.386 14.989 -10.708 1.00 97.25 103 GLN A O 1
ATOM 819 N N . ARG A 1 104 ? 9.978 12.959 -11.547 1.00 97.50 104 ARG A N 1
ATOM 820 C CA . ARG A 1 104 ? 8.525 13.072 -11.358 1.00 97.50 104 ARG A CA 1
ATOM 821 C C . ARG A 1 104 ? 8.179 13.001 -9.860 1.00 97.50 104 ARG A C 1
ATOM 823 O O . ARG A 1 104 ? 8.695 12.115 -9.179 1.00 97.50 104 ARG A O 1
ATOM 830 N N . PRO A 1 105 ? 7.245 13.837 -9.355 1.00 96.94 105 PRO A N 1
ATOM 831 C CA . PRO A 1 105 ? 6.933 13.916 -7.924 1.00 96.94 105 PRO A CA 1
ATOM 832 C C . PRO A 1 105 ? 6.610 12.579 -7.251 1.00 96.94 105 PRO A C 1
ATOM 834 O O . PRO A 1 105 ? 7.059 12.344 -6.139 1.00 96.94 105 PRO A O 1
ATOM 837 N N . PHE A 1 106 ? 5.904 11.669 -7.934 1.00 97.56 106 PHE A N 1
ATOM 838 C CA . PHE A 1 106 ? 5.618 10.335 -7.395 1.00 97.56 106 PHE A CA 1
ATOM 839 C C . PHE A 1 106 ? 6.898 9.610 -6.944 1.00 97.56 106 PHE A C 1
ATOM 841 O O . PHE A 1 106 ? 6.947 9.108 -5.827 1.00 97.56 106 PHE A O 1
ATOM 848 N N . PHE A 1 107 ? 7.964 9.604 -7.750 1.00 98.00 107 PHE A N 1
ATOM 849 C CA . PHE A 1 107 ? 9.201 8.884 -7.416 1.00 98.00 107 PHE A CA 1
ATOM 850 C C . PHE A 1 107 ? 10.042 9.559 -6.338 1.00 98.00 107 PHE A C 1
ATOM 852 O O . PHE A 1 107 ? 10.872 8.897 -5.723 1.00 98.00 107 PHE A O 1
ATOM 859 N N . GLN A 1 108 ? 9.819 10.851 -6.099 1.00 98.19 108 GLN A N 1
ATOM 860 C CA . GLN A 1 108 ? 10.467 11.576 -5.010 1.00 98.19 108 GLN A CA 1
ATOM 861 C C . GLN A 1 108 ? 9.875 11.205 -3.642 1.00 98.19 108 GLN A C 1
ATOM 863 O O . GLN A 1 108 ? 10.577 11.307 -2.644 1.00 98.19 108 GLN A O 1
ATOM 868 N N . HIS A 1 109 ? 8.626 10.727 -3.599 1.00 97.75 109 HIS A N 1
ATOM 869 C CA . HIS A 1 109 ? 7.917 10.426 -2.346 1.00 97.75 109 HIS A CA 1
ATOM 870 C C . HIS A 1 109 ? 7.542 8.946 -2.185 1.00 97.75 109 HIS A C 1
ATOM 872 O O . HIS A 1 109 ? 7.192 8.506 -1.096 1.00 97.75 109 HIS A O 1
ATOM 878 N N . THR A 1 110 ? 7.603 8.129 -3.242 1.00 98.56 110 THR A N 1
ATOM 879 C CA . THR A 1 110 ? 7.078 6.752 -3.182 1.00 98.56 110 THR A CA 1
ATOM 880 C C . THR A 1 110 ? 7.855 5.814 -2.255 1.00 98.56 110 THR A C 1
ATOM 882 O O . THR A 1 110 ? 7.308 4.797 -1.833 1.00 98.56 110 THR A O 1
ATOM 885 N N . GLY A 1 111 ? 9.089 6.168 -1.878 1.00 98.50 111 GLY A N 1
ATOM 886 C CA . GLY A 1 111 ? 9.834 5.469 -0.828 1.00 98.50 111 GLY A CA 1
ATOM 887 C C . GLY A 1 111 ? 9.162 5.553 0.549 1.00 98.50 111 GLY A C 1
ATOM 888 O O . GLY A 1 111 ? 9.264 4.602 1.324 1.00 98.50 111 GLY A O 1
ATOM 889 N N . ASP A 1 112 ? 8.402 6.621 0.824 1.00 98.44 112 ASP A N 1
ATOM 890 C CA . ASP A 1 112 ? 7.661 6.778 2.082 1.00 98.44 112 ASP A CA 1
ATOM 891 C C . ASP A 1 112 ? 6.587 5.700 2.237 1.00 98.44 112 ASP A C 1
ATOM 893 O O . ASP A 1 112 ? 6.290 5.263 3.345 1.00 98.44 112 ASP A O 1
ATOM 897 N N . PHE A 1 113 ? 5.996 5.221 1.141 1.00 98.81 113 PHE A N 1
ATOM 898 C CA . PHE A 1 113 ? 4.871 4.297 1.228 1.00 98.81 113 PHE A CA 1
ATOM 899 C C . PHE A 1 113 ? 5.197 3.007 2.001 1.00 98.81 113 PHE A C 1
ATOM 901 O O . PHE A 1 113 ? 4.573 2.766 3.037 1.00 98.81 113 PHE A O 1
ATOM 908 N N . PRO A 1 114 ? 6.168 2.176 1.591 1.00 98.44 114 PRO A N 1
ATOM 909 C CA . PRO A 1 114 ? 6.566 1.007 2.376 1.00 98.44 114 PRO A CA 1
ATOM 910 C C . PRO A 1 114 ? 7.282 1.363 3.686 1.00 98.44 114 PRO A C 1
ATOM 912 O O . PRO A 1 114 ? 7.127 0.609 4.643 1.00 98.44 114 PRO A O 1
ATOM 915 N N . LEU A 1 115 ? 7.994 2.498 3.765 1.00 98.50 115 LEU A N 1
ATOM 916 C CA . LEU A 1 115 ? 8.607 2.964 5.016 1.00 98.50 115 LEU A CA 1
ATOM 917 C C . LEU A 1 115 ? 7.554 3.097 6.125 1.00 98.50 115 LEU A C 1
ATOM 919 O O . LEU A 1 115 ? 7.781 2.651 7.243 1.00 98.50 115 LEU A O 1
ATOM 923 N N . TYR A 1 116 ? 6.380 3.637 5.791 1.00 98.62 116 TYR A N 1
ATOM 924 C CA . TYR A 1 116 ? 5.288 3.847 6.740 1.00 98.62 116 TYR A CA 1
ATOM 925 C C . TYR A 1 116 ? 4.291 2.692 6.842 1.00 98.62 116 TYR A C 1
ATOM 927 O O . TYR A 1 116 ? 3.578 2.598 7.838 1.00 98.62 116 TYR A O 1
ATOM 935 N N . THR A 1 117 ? 4.182 1.834 5.828 1.00 98.56 117 THR A N 1
ATOM 936 C CA . THR A 1 117 ? 3.122 0.809 5.779 1.00 98.56 117 THR A CA 1
ATOM 937 C C . THR A 1 117 ? 3.630 -0.621 5.871 1.00 98.56 117 THR A C 1
ATOM 939 O O . THR A 1 117 ? 2.816 -1.544 5.907 1.00 98.56 117 THR A O 1
ATOM 942 N N . LYS A 1 118 ? 4.946 -0.837 5.876 1.00 97.62 118 LYS A N 1
ATOM 943 C CA . LYS A 1 118 ? 5.572 -2.158 5.977 1.00 97.62 118 LYS A CA 1
ATOM 944 C C . LYS A 1 118 ? 6.952 -2.026 6.632 1.00 97.62 118 LYS A C 1
ATOM 946 O O . LYS A 1 118 ? 7.964 -2.349 6.012 1.00 97.62 118 LYS A O 1
ATOM 951 N N . ALA A 1 119 ? 6.992 -1.508 7.860 1.00 96.75 119 ALA A N 1
ATOM 952 C CA . ALA A 1 119 ? 8.222 -1.305 8.622 1.00 96.75 119 ALA A CA 1
ATOM 953 C C . ALA A 1 119 ? 9.020 -2.615 8.823 1.00 96.75 119 ALA A C 1
ATOM 955 O O . ALA A 1 119 ? 8.422 -3.700 8.770 1.00 96.75 119 ALA A O 1
ATOM 956 N N . PRO A 1 120 ? 10.352 -2.537 9.037 1.00 96.50 120 PRO A N 1
ATOM 95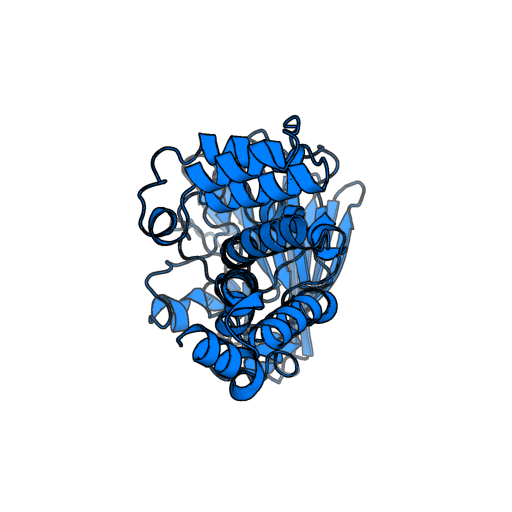7 C CA . PRO A 1 120 ? 11.275 -3.676 8.912 1.00 96.50 120 PRO A CA 1
ATOM 958 C C . PRO A 1 120 ? 11.019 -4.893 9.811 1.00 96.50 120 PRO A C 1
ATOM 960 O O . PRO A 1 120 ? 11.543 -5.975 9.541 1.00 96.50 120 PRO A O 1
ATOM 963 N N . ASP A 1 121 ? 10.259 -4.724 10.883 1.00 95.38 121 ASP A N 1
ATOM 964 C CA . ASP A 1 121 ? 9.942 -5.724 11.905 1.00 95.38 121 ASP A CA 1
ATOM 965 C C . ASP A 1 121 ? 8.472 -6.188 11.869 1.00 95.38 121 ASP A C 1
ATOM 967 O O . ASP A 1 121 ? 8.077 -7.055 12.648 1.00 95.38 121 ASP A O 1
ATOM 971 N N . THR A 1 122 ? 7.665 -5.664 10.941 1.00 96.50 122 THR A N 1
ATOM 972 C CA . THR A 1 122 ? 6.229 -5.970 10.835 1.00 96.50 122 THR A CA 1
ATOM 973 C C . THR A 1 122 ? 5.947 -7.108 9.859 1.00 96.50 122 THR A C 1
ATOM 975 O O . THR A 1 122 ? 6.592 -7.223 8.814 1.00 96.50 122 THR A O 1
ATOM 978 N N . ARG A 1 123 ? 4.949 -7.951 10.159 1.00 97.06 123 ARG A N 1
ATOM 979 C CA . ARG A 1 123 ? 4.610 -9.117 9.312 1.00 97.06 123 ARG A CA 1
ATOM 980 C C . ARG A 1 123 ? 3.187 -9.085 8.785 1.00 97.06 123 ARG A C 1
ATOM 982 O O . ARG A 1 123 ? 2.891 -9.667 7.736 1.00 97.06 123 ARG A O 1
ATOM 989 N N . ARG A 1 124 ? 2.272 -8.467 9.535 1.00 98.06 124 ARG A N 1
ATOM 990 C CA . ARG A 1 124 ? 0.827 -8.486 9.250 1.00 98.06 124 ARG A CA 1
ATOM 991 C C . ARG A 1 124 ? 0.150 -7.130 9.429 1.00 98.06 124 ARG A C 1
ATOM 993 O O . ARG A 1 124 ? -1.074 -7.065 9.364 1.00 98.06 124 ARG A O 1
ATOM 1000 N N . ALA A 1 125 ? 0.908 -6.056 9.624 1.00 97.56 125 ALA A N 1
ATOM 1001 C CA . ALA A 1 125 ? 0.369 -4.732 9.923 1.00 97.56 125 ALA A CA 1
ATOM 1002 C C . ALA A 1 125 ? 0.113 -3.852 8.677 1.00 97.56 125 ALA A C 1
ATOM 1004 O O . ALA A 1 125 ? 0.455 -2.672 8.676 1.00 97.56 125 ALA A O 1
ATOM 1005 N N . THR A 1 126 ? -0.461 -4.413 7.602 1.00 98.19 126 THR A N 1
ATOM 1006 C CA . THR A 1 126 ? -0.715 -3.685 6.339 1.00 98.19 126 THR A CA 1
ATOM 1007 C C . THR A 1 126 ? -1.848 -4.291 5.496 1.00 98.19 126 THR A C 1
ATOM 1009 O O . THR A 1 126 ? -2.426 -5.314 5.865 1.00 98.19 126 THR A O 1
ATOM 1012 N N . PHE A 1 127 ? -2.174 -3.684 4.347 1.00 98.75 127 PHE A N 1
ATOM 1013 C CA . PHE A 1 127 ? -3.280 -4.109 3.473 1.00 98.75 127 PHE A CA 1
ATOM 1014 C C . PHE A 1 127 ? -2.843 -4.550 2.068 1.00 98.75 127 PHE A C 1
ATOM 1016 O O . PHE A 1 127 ? -1.700 -4.377 1.654 1.00 98.75 127 PHE A O 1
ATOM 1023 N N . GLY A 1 128 ? -3.810 -5.090 1.320 1.00 97.69 128 GLY A N 1
ATOM 1024 C CA . GLY A 1 128 ? -3.636 -5.605 -0.039 1.00 97.69 128 GLY A CA 1
ATOM 1025 C C . GLY A 1 128 ? -3.310 -7.100 -0.105 1.00 97.69 128 GLY A C 1
ATOM 1026 O O . GLY A 1 128 ? -3.174 -7.781 0.918 1.00 97.69 128 GLY A O 1
ATOM 1027 N N . ASP A 1 129 ? -3.243 -7.630 -1.325 1.00 97.25 129 ASP A N 1
ATOM 1028 C CA . ASP A 1 129 ? -2.660 -8.946 -1.581 1.00 97.25 129 ASP A CA 1
ATOM 1029 C C . ASP A 1 129 ? -1.153 -8.909 -1.297 1.00 97.25 129 ASP A C 1
ATOM 1031 O O . ASP A 1 129 ? -0.423 -8.095 -1.856 1.00 97.25 129 ASP A O 1
ATOM 1035 N N . ASP A 1 130 ? -0.679 -9.843 -0.475 1.00 95.81 130 ASP A N 1
ATOM 1036 C CA . ASP A 1 130 ? 0.730 -9.950 -0.108 1.00 95.81 130 ASP A CA 1
ATOM 1037 C C . ASP A 1 130 ? 1.153 -11.421 -0.110 1.00 95.81 130 ASP A C 1
ATOM 1039 O O . ASP A 1 130 ? 0.616 -12.227 0.659 1.00 95.81 130 ASP A O 1
ATOM 1043 N N . SER A 1 131 ? 2.081 -11.791 -1.000 1.00 92.56 131 SER A N 1
ATOM 1044 C CA . SER A 1 131 ? 2.554 -13.176 -1.094 1.00 92.56 131 SER A CA 1
ATOM 1045 C C . SER A 1 131 ? 3.476 -13.583 0.052 1.00 92.56 131 SER A C 1
ATOM 1047 O O . SER A 1 131 ? 3.712 -14.776 0.215 1.00 92.56 131 SER A O 1
ATOM 1049 N N . THR A 1 132 ? 3.978 -12.620 0.830 1.00 91.00 132 THR A N 1
ATOM 1050 C CA . THR A 1 132 ? 4.853 -12.830 1.995 1.00 91.00 132 THR A CA 1
ATOM 1051 C C . THR A 1 132 ? 4.104 -12.586 3.307 1.00 91.00 132 THR A C 1
ATOM 1053 O O . THR A 1 132 ? 4.720 -12.358 4.340 1.00 91.00 132 THR A O 1
ATOM 1056 N N . MET A 1 133 ? 2.766 -12.548 3.288 1.00 92.12 133 MET A N 1
ATOM 1057 C CA . MET A 1 133 ? 1.973 -12.214 4.473 1.00 92.12 133 MET A CA 1
ATOM 1058 C C . MET A 1 133 ? 2.249 -13.185 5.632 1.00 92.12 133 MET A C 1
ATOM 1060 O O . MET A 1 133 ? 1.922 -14.373 5.540 1.00 92.12 133 MET A O 1
ATOM 1064 N N . GLY A 1 134 ? 2.765 -12.657 6.745 1.00 93.19 134 GLY A N 1
ATOM 1065 C CA . GLY A 1 134 ? 3.210 -13.429 7.911 1.00 93.19 134 GLY A CA 1
ATOM 1066 C C . GLY A 1 134 ? 4.733 -13.585 8.020 1.00 93.19 134 GLY A C 1
ATOM 1067 O O . GLY A 1 134 ? 5.236 -13.834 9.118 1.00 93.19 134 GLY A O 1
ATOM 1068 N N . ASP A 1 135 ? 5.462 -13.364 6.932 1.00 93.00 135 ASP A N 1
ATOM 1069 C CA . ASP A 1 135 ? 6.919 -13.252 6.931 1.00 93.00 135 ASP A CA 1
ATOM 1070 C C . ASP A 1 135 ? 7.342 -11.799 7.195 1.00 93.00 135 ASP A C 1
ATOM 1072 O O . ASP A 1 135 ? 6.521 -10.880 7.150 1.00 93.00 135 ASP A O 1
ATOM 1076 N N . LEU A 1 136 ? 8.627 -11.589 7.486 1.00 94.06 136 LEU A N 1
ATOM 1077 C CA . LEU A 1 136 ? 9.199 -10.240 7.521 1.00 94.06 136 LEU A CA 1
ATOM 1078 C C . LEU A 1 136 ? 9.197 -9.627 6.110 1.00 94.06 136 LEU A C 1
ATOM 1080 O O . LEU A 1 136 ? 9.069 -10.357 5.118 1.00 94.06 136 LEU A O 1
ATOM 1084 N N . PRO A 1 137 ? 9.322 -8.294 5.975 1.00 94.81 137 PRO A N 1
ATOM 1085 C CA . PRO A 1 137 ? 9.339 -7.679 4.659 1.00 94.81 137 PRO A CA 1
ATOM 1086 C C . PRO A 1 137 ? 10.525 -8.196 3.834 1.00 94.81 137 PRO A C 1
ATOM 1088 O O . PRO A 1 137 ? 11.669 -8.194 4.278 1.00 94.81 137 PRO A O 1
ATOM 1091 N N . SER A 1 138 ? 10.244 -8.644 2.612 1.00 92.94 138 SER A N 1
ATOM 1092 C CA . SER A 1 138 ? 11.233 -9.289 1.746 1.00 92.94 138 SER A CA 1
ATOM 1093 C C . SER A 1 138 ? 12.338 -8.342 1.292 1.00 92.94 138 SER A C 1
ATOM 1095 O O . SER A 1 138 ? 12.054 -7.198 0.937 1.00 92.94 138 SER A O 1
ATOM 1097 N N . LEU A 1 139 ? 13.553 -8.868 1.125 1.00 95.44 139 LEU A N 1
ATOM 1098 C CA . LEU A 1 139 ? 14.751 -8.136 0.688 1.00 95.44 139 LEU A CA 1
ATOM 1099 C C . LEU A 1 139 ? 14.517 -7.081 -0.407 1.00 95.44 139 LEU A C 1
ATOM 1101 O O . LEU A 1 139 ? 14.979 -5.946 -0.275 1.00 95.44 139 LEU A O 1
ATOM 1105 N N . LYS A 1 140 ? 13.772 -7.405 -1.473 1.00 97.06 140 LYS A N 1
ATOM 1106 C CA . LYS A 1 140 ? 13.589 -6.488 -2.611 1.00 97.06 140 LYS A CA 1
ATOM 1107 C C . LYS A 1 140 ? 12.909 -5.166 -2.246 1.00 97.06 140 LYS A C 1
ATOM 1109 O O . LYS A 1 140 ? 13.200 -4.157 -2.883 1.00 97.06 140 LYS A O 1
ATOM 1114 N N . ILE A 1 141 ? 12.067 -5.122 -1.209 1.00 97.25 141 ILE A N 1
ATOM 1115 C CA . ILE A 1 141 ? 11.455 -3.861 -0.760 1.00 97.25 141 ILE A CA 1
ATOM 1116 C C . ILE A 1 141 ? 12.519 -2.900 -0.219 1.00 97.25 141 ILE A C 1
ATOM 1118 O O . ILE A 1 141 ? 12.516 -1.723 -0.573 1.00 97.25 141 ILE A O 1
ATOM 1122 N N . GLY A 1 142 ? 13.501 -3.426 0.520 1.00 97.75 142 GLY A N 1
ATOM 1123 C CA . GLY A 1 142 ? 14.671 -2.677 0.963 1.00 97.75 142 GLY A CA 1
ATOM 1124 C C . GLY A 1 142 ? 15.529 -2.227 -0.216 1.00 97.75 142 GLY A C 1
ATOM 1125 O O . GLY A 1 142 ? 15.909 -1.064 -0.287 1.00 97.75 142 GLY A O 1
ATOM 1126 N N . TYR A 1 143 ? 15.810 -3.109 -1.180 1.00 98.19 143 TYR A N 1
ATOM 1127 C CA . TYR A 1 143 ? 16.602 -2.747 -2.368 1.00 98.19 143 TYR A CA 1
ATOM 1128 C C . TYR A 1 143 ? 15.945 -1.634 -3.197 1.00 98.19 143 TYR A C 1
ATOM 1130 O O . TYR A 1 143 ? 16.633 -0.723 -3.658 1.00 98.19 143 TYR A O 1
ATOM 1138 N N . ASN A 1 144 ? 14.619 -1.658 -3.340 1.00 98.69 144 ASN A N 1
ATOM 1139 C CA . ASN A 1 144 ? 13.891 -0.566 -3.980 1.00 98.69 144 ASN A CA 1
ATOM 1140 C C . ASN A 1 144 ? 14.020 0.735 -3.170 1.00 98.69 144 ASN A C 1
ATOM 1142 O O . ASN A 1 144 ? 14.235 1.794 -3.754 1.00 98.69 144 ASN A O 1
ATOM 1146 N N . LEU A 1 145 ? 13.934 0.678 -1.835 1.00 98.50 145 LEU A N 1
ATOM 1147 C CA . LEU A 1 145 ? 14.105 1.870 -0.995 1.00 98.50 145 LEU A CA 1
ATOM 1148 C C . LEU A 1 145 ? 15.512 2.434 -1.110 1.00 98.50 145 LEU A C 1
ATOM 1150 O O . LEU A 1 145 ? 15.666 3.643 -1.236 1.00 98.50 145 LEU A O 1
ATOM 1154 N N . ARG A 1 146 ? 16.533 1.582 -1.184 1.00 98.62 146 ARG A N 1
ATOM 1155 C CA . ARG A 1 146 ? 17.898 2.025 -1.461 1.00 98.62 146 ARG A CA 1
ATOM 1156 C C . ARG A 1 146 ? 18.004 2.765 -2.793 1.00 98.62 146 ARG A C 1
ATOM 1158 O O . ARG A 1 146 ? 18.649 3.808 -2.842 1.00 98.62 146 ARG A O 1
ATOM 1165 N N . GLN A 1 147 ? 17.348 2.285 -3.852 1.00 98.75 147 GLN A N 1
ATOM 1166 C CA . GLN A 1 147 ? 17.291 3.020 -5.119 1.00 98.75 147 GLN A CA 1
ATOM 1167 C C . GLN A 1 147 ? 16.725 4.434 -4.920 1.00 98.75 147 GLN A C 1
ATOM 1169 O O . GLN A 1 147 ? 17.324 5.406 -5.385 1.00 98.75 147 GLN A O 1
ATOM 1174 N N . PHE A 1 148 ? 15.612 4.564 -4.195 1.00 98.75 148 PHE A N 1
ATOM 1175 C CA . PHE A 1 148 ? 15.023 5.870 -3.893 1.00 98.75 148 PHE A CA 1
ATOM 1176 C C . PHE A 1 148 ? 15.878 6.701 -2.928 1.00 98.75 148 PHE A C 1
ATOM 1178 O O . PHE A 1 148 ? 15.883 7.925 -3.043 1.00 98.75 148 PHE A O 1
ATOM 1185 N N . ALA A 1 149 ? 16.669 6.082 -2.047 1.00 98.75 149 ALA A N 1
ATOM 1186 C CA . ALA A 1 149 ? 17.668 6.773 -1.235 1.00 98.75 149 ALA A CA 1
ATOM 1187 C C . ALA A 1 149 ? 18.691 7.458 -2.147 1.00 98.75 149 ALA A C 1
ATOM 1189 O O . ALA A 1 149 ? 18.892 8.662 -2.040 1.00 98.75 149 ALA A O 1
ATOM 1190 N N . GLY A 1 150 ? 19.269 6.732 -3.109 1.00 98.62 150 GLY A N 1
ATOM 1191 C CA . GLY A 1 150 ? 20.220 7.291 -4.077 1.00 98.62 150 GLY A CA 1
ATOM 1192 C C . GLY A 1 150 ? 19.635 8.395 -4.965 1.00 98.62 150 GLY A C 1
ATOM 1193 O O . GLY A 1 150 ? 20.361 9.298 -5.373 1.00 98.62 150 GLY A O 1
ATOM 1194 N N . VAL A 1 151 ? 18.329 8.344 -5.244 1.00 98.31 151 VAL A N 1
ATOM 1195 C CA . VAL A 1 151 ? 17.601 9.372 -6.010 1.00 98.31 151 VAL A CA 1
ATOM 1196 C C . VAL A 1 151 ? 17.356 10.642 -5.191 1.00 98.31 151 VAL A C 1
ATOM 1198 O O . VAL A 1 151 ? 17.514 11.741 -5.715 1.00 98.31 151 VAL A O 1
ATOM 1201 N N . THR A 1 152 ? 16.945 10.499 -3.932 1.00 98.44 152 THR A N 1
ATOM 1202 C CA . THR A 1 152 ? 16.427 11.605 -3.102 1.00 98.44 152 THR A CA 1
ATOM 1203 C C . THR A 1 152 ? 17.437 12.136 -2.084 1.00 98.44 152 THR A C 1
ATOM 1205 O O . THR A 1 152 ? 17.273 13.230 -1.551 1.00 98.44 152 THR A O 1
ATOM 1208 N N . GLY A 1 153 ? 18.475 11.359 -1.774 1.00 98.44 153 GLY A N 1
ATOM 1209 C CA . GLY A 1 153 ? 19.379 11.597 -0.650 1.00 98.44 153 GLY A CA 1
ATOM 1210 C C . GLY A 1 153 ? 18.781 11.263 0.723 1.00 98.44 153 GLY A C 1
ATOM 1211 O O . GLY A 1 153 ? 19.393 11.593 1.739 1.00 98.44 153 GLY A O 1
ATOM 1212 N N . ASN A 1 154 ? 17.603 10.631 0.786 1.00 98.50 154 ASN A N 1
ATOM 1213 C CA . ASN A 1 154 ? 16.913 10.360 2.045 1.00 98.50 154 ASN A CA 1
ATOM 1214 C C . ASN A 1 154 ? 17.575 9.208 2.831 1.00 98.50 154 ASN A C 1
ATOM 1216 O O . ASN A 1 154 ? 17.543 8.044 2.424 1.00 98.50 154 ASN A O 1
ATOM 1220 N N . GLY A 1 155 ? 18.148 9.539 3.992 1.00 98.56 155 GLY A N 1
ATOM 1221 C CA . GLY A 1 155 ? 18.812 8.584 4.881 1.00 98.56 155 GLY A CA 1
ATOM 1222 C C . GLY A 1 155 ? 17.879 7.551 5.523 1.00 98.56 155 GLY A C 1
ATOM 1223 O O . GLY A 1 155 ? 18.348 6.452 5.822 1.00 98.56 155 GLY A O 1
ATOM 1224 N N . ALA A 1 156 ? 16.580 7.847 5.670 1.00 98.56 156 ALA A N 1
ATOM 1225 C CA . ALA A 1 156 ? 15.579 6.908 6.197 1.00 98.56 156 ALA A CA 1
ATOM 1226 C C . ALA A 1 156 ? 15.367 5.718 5.266 1.00 98.56 156 ALA A C 1
ATOM 1228 O O . ALA A 1 156 ? 15.231 4.584 5.722 1.00 98.56 156 ALA A O 1
ATOM 1229 N N . TYR A 1 157 ? 15.433 5.949 3.956 1.00 98.69 157 TYR A N 1
ATOM 1230 C CA . TYR A 1 157 ? 15.321 4.876 2.973 1.00 98.69 157 TYR A CA 1
ATOM 1231 C C . TYR A 1 157 ? 16.553 3.966 2.984 1.00 98.69 157 TYR A C 1
ATOM 1233 O O . TYR A 1 157 ? 16.425 2.746 2.873 1.00 98.69 157 TYR A O 1
ATOM 1241 N N . GLN A 1 158 ? 17.745 4.544 3.169 1.00 98.75 158 GLN A N 1
ATOM 1242 C CA . GLN A 1 158 ? 18.970 3.764 3.340 1.00 98.75 158 GLN A CA 1
ATOM 1243 C C . GLN A 1 158 ? 18.949 2.967 4.651 1.00 98.75 158 GLN A C 1
ATOM 1245 O O . GLN A 1 158 ? 19.272 1.782 4.640 1.00 98.75 158 GLN A O 1
ATOM 1250 N N . TRP A 1 159 ? 18.535 3.589 5.759 1.00 98.62 159 TRP A N 1
ATOM 1251 C CA . TRP A 1 159 ? 18.390 2.908 7.045 1.00 98.62 159 TRP A CA 1
ATOM 1252 C C . TRP A 1 159 ? 17.419 1.729 6.944 1.00 98.62 159 TRP A C 1
ATOM 1254 O O . TRP A 1 159 ? 17.762 0.620 7.341 1.00 98.62 159 TRP A O 1
ATOM 1264 N N . TYR A 1 160 ? 16.259 1.930 6.315 1.00 98.44 160 TYR A N 1
ATOM 1265 C CA . TYR A 1 160 ? 15.286 0.864 6.095 1.00 98.44 160 TYR A CA 1
ATOM 1266 C C . TYR A 1 160 ? 15.889 -0.308 5.307 1.00 98.44 160 TYR A C 1
ATOM 1268 O O . TYR A 1 160 ? 15.711 -1.465 5.681 1.00 98.44 160 TYR A O 1
ATOM 1276 N N . TYR A 1 161 ? 16.634 -0.035 4.231 1.00 98.19 161 TYR A N 1
ATOM 1277 C CA . TYR A 1 161 ? 17.341 -1.080 3.484 1.00 98.19 161 TYR A CA 1
ATOM 1278 C C . TYR A 1 161 ? 18.321 -1.868 4.368 1.00 98.19 161 TYR A C 1
ATOM 1280 O O . TYR A 1 161 ? 18.349 -3.101 4.293 1.00 98.19 161 TYR A O 1
ATOM 1288 N N . ASP A 1 162 ? 19.092 -1.178 5.211 1.00 97.88 162 ASP A N 1
ATOM 1289 C CA . ASP A 1 162 ? 20.059 -1.809 6.111 1.00 97.88 162 ASP A CA 1
ATOM 1290 C C . ASP A 1 162 ? 19.364 -2.702 7.158 1.00 97.88 162 ASP A C 1
ATOM 1292 O O . ASP A 1 162 ? 19.855 -3.795 7.453 1.00 97.88 162 ASP A O 1
ATOM 1296 N N . GLU A 1 163 ? 18.206 -2.283 7.684 1.00 97.75 163 GLU A N 1
ATOM 1297 C CA . GLU A 1 163 ? 17.377 -3.093 8.590 1.00 97.75 163 GLU A CA 1
ATOM 1298 C C . GLU A 1 163 ? 16.812 -4.336 7.899 1.00 97.75 163 GLU A C 1
ATOM 1300 O O . GLU A 1 163 ? 16.955 -5.447 8.411 1.00 97.75 163 GLU A O 1
ATOM 1305 N N . ILE A 1 164 ? 16.228 -4.183 6.705 1.00 96.50 164 ILE A N 1
ATOM 1306 C CA . ILE A 1 164 ? 15.689 -5.313 5.934 1.00 96.50 164 ILE A CA 1
ATOM 1307 C C . ILE A 1 164 ? 16.772 -6.356 5.660 1.00 96.50 164 ILE A C 1
ATOM 1309 O O . ILE A 1 164 ? 16.555 -7.548 5.883 1.00 96.50 164 ILE A O 1
ATOM 1313 N N . LYS A 1 165 ? 17.966 -5.923 5.237 1.00 94.94 165 LYS A N 1
ATOM 1314 C CA . LYS A 1 165 ? 19.095 -6.839 5.024 1.00 94.94 165 LYS A CA 1
ATOM 1315 C C . LYS A 1 165 ? 19.525 -7.564 6.293 1.00 94.94 165 LYS A C 1
ATOM 1317 O O . LYS A 1 165 ? 19.964 -8.710 6.212 1.00 94.94 165 LYS A O 1
ATOM 1322 N N . ARG A 1 166 ? 19.440 -6.907 7.450 1.00 95.06 166 ARG A N 1
ATOM 1323 C CA . ARG A 1 166 ? 19.801 -7.515 8.733 1.00 95.06 166 ARG A CA 1
ATOM 1324 C C . ARG A 1 166 ? 18.773 -8.542 9.196 1.00 95.06 166 ARG A C 1
ATOM 1326 O O . ARG A 1 166 ? 19.158 -9.540 9.800 1.00 95.06 166 ARG A O 1
ATOM 1333 N N . ASN A 1 167 ? 17.500 -8.286 8.917 1.00 91.19 167 ASN A N 1
ATOM 1334 C CA . ASN A 1 167 ? 16.379 -9.059 9.436 1.00 91.19 167 ASN A CA 1
ATOM 1335 C C . ASN A 1 167 ? 16.061 -10.314 8.612 1.00 91.19 167 ASN A C 1
ATOM 1337 O O . ASN A 1 167 ? 15.535 -11.273 9.175 1.00 91.19 167 ASN A O 1
ATOM 1341 N N . ASP A 1 168 ? 16.395 -10.331 7.318 1.00 84.94 168 ASP A N 1
ATOM 1342 C CA . ASP A 1 168 ? 16.045 -11.432 6.408 1.00 84.94 168 ASP A CA 1
ATOM 1343 C C . ASP A 1 168 ? 17.252 -12.055 5.656 1.00 84.94 168 ASP A C 1
ATOM 1345 O O . ASP A 1 168 ? 17.192 -12.244 4.437 1.00 84.94 168 ASP A O 1
ATOM 1349 N N . PRO A 1 169 ? 18.386 -12.366 6.325 1.00 84.06 169 PRO A N 1
ATOM 1350 C CA . PRO A 1 169 ? 19.544 -12.941 5.647 1.00 84.06 169 PRO A CA 1
ATOM 1351 C C . PRO A 1 169 ? 19.260 -14.376 5.177 1.00 84.06 169 PRO A C 1
ATOM 1353 O O . PRO A 1 169 ? 18.695 -15.187 5.914 1.00 84.06 169 PRO A O 1
ATOM 1356 N N . GLY A 1 170 ? 19.727 -14.733 3.979 1.00 84.38 170 GLY A N 1
ATOM 1357 C CA . GLY A 1 170 ? 19.632 -16.101 3.457 1.00 84.38 170 GLY A CA 1
ATOM 1358 C C . GLY A 1 170 ? 18.370 -16.395 2.639 1.00 84.38 170 GLY A C 1
ATOM 1359 O O . GLY A 1 170 ? 18.217 -17.517 2.147 1.00 84.38 170 GLY A O 1
ATOM 1360 N N . THR A 1 171 ? 17.466 -15.425 2.461 1.00 85.56 171 THR A N 1
ATOM 1361 C CA . THR A 1 171 ? 16.264 -15.585 1.622 1.00 85.56 171 THR A CA 1
ATOM 1362 C C . THR A 1 171 ? 16.497 -15.243 0.153 1.00 85.56 171 THR A C 1
ATOM 1364 O O . THR A 1 171 ? 15.565 -15.328 -0.651 1.00 85.56 171 THR A O 1
ATOM 1367 N N . GLU A 1 172 ? 17.727 -14.922 -0.255 1.00 87.75 172 GLU A N 1
ATOM 1368 C CA . GLU A 1 172 ? 18.075 -14.562 -1.635 1.00 87.75 172 GLU A CA 1
ATOM 1369 C C . GLU A 1 172 ? 17.691 -15.674 -2.623 1.00 87.75 172 GLU A C 1
ATOM 1371 O O . GLU A 1 172 ? 17.191 -15.395 -3.711 1.00 87.75 172 GLU A O 1
ATOM 1376 N N . MET A 1 173 ? 17.851 -16.939 -2.216 1.00 87.56 173 MET A N 1
ATOM 1377 C CA . MET A 1 173 ? 17.526 -18.118 -3.030 1.00 87.56 173 MET A CA 1
ATOM 1378 C C . MET A 1 173 ? 16.064 -18.578 -2.915 1.00 87.56 173 MET A C 1
ATOM 1380 O O . MET A 1 173 ? 15.678 -19.558 -3.558 1.00 87.56 173 MET A O 1
ATOM 1384 N N . ALA A 1 174 ? 15.234 -17.902 -2.115 1.00 83.56 174 ALA A N 1
ATOM 1385 C CA . ALA A 1 174 ? 13.806 -18.193 -2.064 1.00 83.56 174 ALA A CA 1
ATOM 1386 C C . ALA A 1 174 ? 13.154 -17.902 -3.427 1.00 83.56 174 ALA A C 1
ATOM 1388 O O . ALA A 1 174 ? 13.556 -16.987 -4.145 1.00 83.56 174 ALA A O 1
ATOM 1389 N N . PHE A 1 175 ? 12.116 -18.663 -3.793 1.00 79.75 175 PHE A N 1
ATOM 1390 C CA . PHE A 1 175 ? 11.508 -18.575 -5.131 1.00 79.75 175 PHE A CA 1
ATOM 1391 C C . PHE A 1 175 ? 10.948 -17.178 -5.458 1.00 79.75 175 PHE A C 1
ATOM 1393 O O . PHE A 1 175 ? 10.927 -16.781 -6.620 1.00 79.75 175 PHE A O 1
ATOM 1400 N N . TYR A 1 176 ? 10.506 -16.433 -4.439 1.00 78.56 176 TYR A N 1
ATOM 1401 C CA . TYR A 1 176 ? 10.003 -15.064 -4.567 1.00 78.56 176 TYR A CA 1
ATOM 1402 C C . TYR A 1 176 ? 11.114 -14.005 -4.663 1.00 78.56 176 TYR A C 1
ATOM 1404 O O . TYR A 1 176 ? 10.794 -12.845 -4.890 1.00 78.56 176 TYR A O 1
ATOM 1412 N N . ASN A 1 177 ? 12.390 -14.395 -4.545 1.00 87.19 177 ASN A N 1
ATOM 1413 C CA . ASN A 1 177 ? 13.557 -13.555 -4.821 1.00 87.19 177 ASN A CA 1
ATOM 1414 C C . ASN A 1 177 ? 14.270 -14.014 -6.105 1.00 87.19 177 ASN A C 1
ATOM 1416 O O . ASN A 1 177 ? 14.099 -13.391 -7.150 1.00 87.19 177 ASN A O 1
ATOM 1420 N N . TYR A 1 178 ? 14.989 -15.143 -6.067 1.00 87.06 178 TYR A N 1
ATOM 1421 C CA . TYR A 1 178 ? 15.833 -15.620 -7.177 1.00 87.06 178 TYR A CA 1
ATOM 1422 C C . TYR A 1 178 ? 15.085 -15.806 -8.507 1.00 87.06 178 TYR A C 1
ATOM 1424 O O . TYR A 1 178 ? 15.652 -15.629 -9.581 1.00 87.06 178 TYR A O 1
ATOM 1432 N N . GLY A 1 179 ? 13.791 -16.145 -8.457 1.00 88.31 179 GLY A N 1
ATOM 1433 C CA . GLY A 1 179 ? 12.956 -16.279 -9.655 1.00 88.31 179 GLY A CA 1
ATOM 1434 C C . GLY A 1 179 ? 12.591 -14.954 -10.337 1.00 88.31 179 GLY A C 1
ATOM 1435 O O . GLY A 1 179 ? 11.992 -14.983 -11.412 1.00 88.31 179 GLY A O 1
ATOM 1436 N N . TRP A 1 180 ? 12.912 -13.811 -9.725 1.00 91.44 180 TRP A N 1
ATOM 1437 C CA . TRP A 1 180 ? 12.441 -12.493 -10.156 1.00 91.44 180 TRP A CA 1
ATOM 1438 C C . TRP A 1 180 ? 13.547 -11.451 -10.328 1.00 91.44 180 TRP A C 1
ATOM 1440 O O . TRP A 1 180 ? 13.383 -10.574 -11.175 1.00 91.44 180 TRP A O 1
ATOM 1450 N N . TRP A 1 181 ? 14.631 -11.527 -9.555 1.00 94.19 181 TRP A N 1
ATOM 1451 C CA . TRP A 1 181 ? 15.761 -10.592 -9.600 1.00 94.19 181 TRP A CA 1
ATOM 1452 C C . TRP A 1 181 ? 17.049 -11.253 -9.096 1.00 94.19 181 TRP A C 1
ATOM 1454 O O . TRP A 1 181 ? 17.012 -12.162 -8.265 1.00 94.19 181 TRP A O 1
ATOM 1464 N N . ASP A 1 182 ? 18.194 -10.752 -9.566 1.00 95.19 182 ASP A N 1
ATOM 1465 C CA . ASP A 1 182 ? 19.508 -11.066 -9.002 1.00 95.19 182 ASP A CA 1
ATOM 1466 C C . ASP A 1 182 ? 19.996 -9.868 -8.181 1.00 95.19 182 ASP A C 1
ATOM 1468 O O . ASP A 1 182 ? 20.431 -8.851 -8.719 1.00 95.19 182 ASP A O 1
ATOM 1472 N N . LEU A 1 183 ? 19.944 -10.002 -6.854 1.00 95.06 183 LEU A N 1
ATOM 1473 C CA . LEU A 1 183 ? 20.309 -8.926 -5.932 1.00 95.06 183 LEU A CA 1
ATOM 1474 C C . LEU A 1 183 ? 21.796 -8.536 -6.006 1.00 95.06 183 LEU A C 1
ATOM 1476 O O . LEU A 1 183 ? 22.156 -7.451 -5.547 1.00 95.06 183 LEU A O 1
ATOM 1480 N N . ASN A 1 184 ? 22.666 -9.382 -6.572 1.00 95.62 184 ASN A N 1
ATOM 1481 C CA . ASN A 1 184 ? 24.062 -9.018 -6.825 1.00 95.62 184 ASN A CA 1
ATOM 1482 C C . ASN A 1 184 ? 24.184 -8.115 -8.055 1.00 95.62 184 ASN A C 1
ATOM 1484 O O . ASN A 1 184 ? 25.015 -7.207 -8.065 1.00 95.62 184 ASN A O 1
ATOM 1488 N N . PHE A 1 185 ? 23.361 -8.351 -9.081 1.00 96.56 185 PHE A N 1
ATOM 1489 C CA . PHE A 1 185 ? 23.296 -7.470 -10.243 1.00 96.56 185 PHE A CA 1
ATOM 1490 C C . PHE A 1 185 ? 22.707 -6.109 -9.859 1.00 96.56 185 PHE A C 1
ATOM 1492 O O . PHE A 1 185 ? 23.297 -5.085 -10.196 1.00 96.56 185 PHE A O 1
ATOM 1499 N N . ASP A 1 186 ? 21.631 -6.096 -9.068 1.00 97.00 186 ASP A N 1
ATOM 1500 C CA . ASP A 1 186 ? 21.042 -4.861 -8.535 1.00 97.00 186 ASP A CA 1
ATOM 1501 C C . ASP A 1 186 ? 22.062 -4.062 -7.705 1.00 97.00 186 ASP A C 1
ATOM 1503 O O . ASP A 1 186 ? 22.177 -2.843 -7.840 1.00 97.00 186 ASP A O 1
ATOM 1507 N N . GLU A 1 187 ? 22.842 -4.750 -6.861 1.00 96.50 187 GLU A N 1
ATOM 1508 C CA . GLU A 1 187 ? 23.922 -4.147 -6.073 1.00 96.50 187 GLU A CA 1
ATOM 1509 C C . GLU A 1 187 ? 24.997 -3.517 -6.966 1.00 96.50 187 GLU A C 1
ATOM 1511 O O . GLU A 1 187 ? 25.433 -2.393 -6.706 1.00 96.50 187 GLU A O 1
ATOM 1516 N N . LEU A 1 188 ? 25.434 -4.236 -8.004 1.00 97.81 188 LEU A N 1
ATOM 1517 C CA . LEU A 1 188 ? 26.423 -3.746 -8.958 1.00 97.81 188 LEU A CA 1
ATOM 1518 C C . LEU A 1 188 ? 25.905 -2.497 -9.678 1.00 97.81 188 LEU A C 1
ATOM 1520 O O . LEU A 1 188 ? 26.576 -1.469 -9.642 1.00 97.81 188 LEU A O 1
ATOM 1524 N N . ALA A 1 189 ? 24.710 -2.576 -10.268 1.00 96.75 189 ALA A N 1
ATOM 1525 C CA . ALA A 1 189 ? 24.093 -1.478 -11.005 1.00 96.75 189 ALA A CA 1
ATOM 1526 C C . ALA A 1 189 ? 23.938 -0.228 -10.125 1.00 96.75 189 ALA A C 1
ATOM 1528 O O . ALA A 1 189 ? 24.398 0.853 -10.494 1.00 96.75 189 ALA A O 1
ATOM 1529 N N . TYR A 1 190 ? 23.393 -0.379 -8.912 1.00 98.25 190 TYR A N 1
ATOM 1530 C CA . TYR A 1 190 ? 23.239 0.743 -7.987 1.00 98.25 190 TYR A CA 1
ATOM 1531 C C . TYR A 1 190 ? 24.583 1.395 -7.649 1.00 98.25 190 TYR A C 1
ATOM 1533 O O . TYR A 1 190 ? 24.709 2.615 -7.692 1.00 98.25 190 TYR A O 1
ATOM 1541 N N . ARG A 1 191 ? 25.606 0.601 -7.307 1.00 97.56 191 ARG A N 1
ATOM 1542 C CA . ARG A 1 191 ? 26.918 1.138 -6.907 1.00 97.56 191 ARG A CA 1
ATOM 1543 C C . ARG A 1 191 ? 27.680 1.799 -8.051 1.00 97.56 191 ARG A C 1
ATOM 1545 O O . ARG A 1 191 ? 28.597 2.572 -7.774 1.00 97.56 191 ARG A O 1
ATOM 1552 N N . THR A 1 192 ? 27.356 1.465 -9.296 1.00 97.12 192 THR A N 1
ATOM 1553 C CA . THR A 1 192 ? 27.924 2.119 -10.476 1.00 97.12 192 THR A CA 1
ATOM 1554 C C . THR A 1 192 ? 27.253 3.464 -10.743 1.00 97.12 192 THR A C 1
ATOM 1556 O O . THR A 1 192 ? 27.961 4.438 -10.997 1.00 97.12 192 THR A O 1
ATOM 1559 N N . ASP A 1 193 ? 25.926 3.537 -10.623 1.00 96.81 193 ASP A N 1
ATOM 1560 C CA . ASP A 1 193 ? 25.152 4.670 -11.146 1.00 96.81 193 ASP A CA 1
ATOM 1561 C C . ASP A 1 193 ? 24.651 5.656 -10.074 1.00 96.81 193 ASP A C 1
ATOM 1563 O O . ASP A 1 193 ? 24.287 6.788 -10.403 1.00 96.81 193 ASP A O 1
ATOM 1567 N N . PHE A 1 194 ? 24.632 5.266 -8.794 1.00 98.00 194 PHE A N 1
ATOM 1568 C CA . PHE A 1 194 ? 24.034 6.049 -7.707 1.00 98.00 194 PHE A CA 1
ATOM 1569 C C . PHE A 1 194 ? 24.970 6.231 -6.502 1.00 98.00 194 PHE A C 1
ATOM 1571 O O . PHE A 1 194 ? 25.807 5.373 -6.203 1.00 98.00 194 PHE A O 1
ATOM 1578 N N . PRO A 1 195 ? 24.832 7.348 -5.759 1.00 97.88 195 PRO A N 1
ATOM 1579 C CA . PRO A 1 195 ? 25.613 7.577 -4.551 1.00 97.88 195 PRO A CA 1
ATOM 1580 C C . PRO A 1 195 ? 25.199 6.624 -3.425 1.00 97.88 195 PRO A C 1
ATOM 1582 O O . PRO A 1 195 ? 24.032 6.265 -3.271 1.00 97.88 195 PRO A O 1
ATOM 1585 N N . VAL A 1 196 ? 26.155 6.251 -2.576 1.00 95.69 196 VAL A N 1
ATOM 1586 C CA . VAL A 1 196 ? 25.850 5.580 -1.307 1.00 95.69 196 VAL A CA 1
ATOM 1587 C C . VAL A 1 196 ? 25.425 6.641 -0.299 1.00 95.69 196 VAL A C 1
ATOM 1589 O O . VAL A 1 196 ? 26.174 7.583 -0.042 1.00 95.69 196 VAL A O 1
ATOM 1592 N N . ILE A 1 197 ? 24.222 6.494 0.246 1.00 98.56 197 ILE A N 1
ATOM 1593 C CA . ILE A 1 197 ? 23.650 7.428 1.216 1.00 98.56 197 ILE A CA 1
ATOM 1594 C C . ILE A 1 197 ? 24.029 6.992 2.634 1.00 98.56 197 ILE A C 1
ATOM 1596 O O . ILE A 1 197 ? 24.256 5.814 2.894 1.00 98.56 197 ILE A O 1
ATOM 1600 N N . GLU A 1 198 ? 24.131 7.945 3.557 1.00 98.31 198 GLU A N 1
ATOM 1601 C CA . GLU A 1 198 ? 24.301 7.660 4.983 1.00 98.31 198 GLU A CA 1
ATOM 1602 C C . GLU A 1 198 ? 22.950 7.260 5.597 1.00 98.31 198 GLU A C 1
ATOM 1604 O O . GLU A 1 198 ? 21.980 8.017 5.514 1.00 98.31 198 GLU A O 1
ATOM 1609 N N . ALA A 1 199 ? 22.891 6.089 6.231 1.00 98.50 199 ALA A N 1
ATOM 1610 C CA . ALA A 1 199 ? 21.701 5.616 6.929 1.00 98.50 199 ALA A CA 1
ATOM 1611 C C . ALA A 1 199 ? 21.359 6.510 8.128 1.00 98.50 199 ALA A C 1
ATOM 1613 O O . ALA A 1 199 ? 22.196 6.745 9.002 1.00 98.50 199 ALA A O 1
ATOM 1614 N N . LYS A 1 200 ? 20.110 6.978 8.191 1.00 97.94 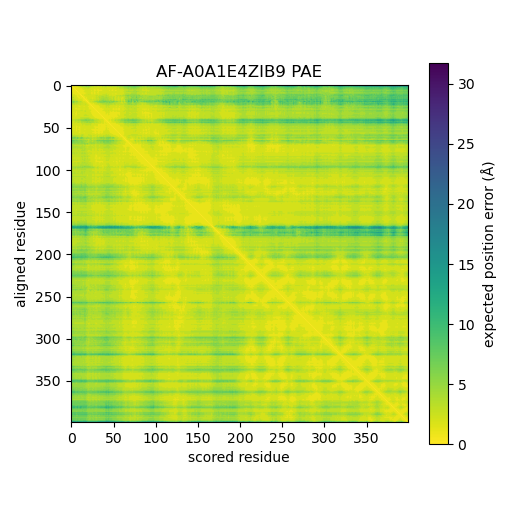200 LYS A N 1
ATOM 1615 C CA . LYS A 1 200 ? 19.551 7.721 9.329 1.00 97.94 200 LYS A CA 1
ATOM 1616 C C . LYS A 1 200 ? 18.146 7.203 9.591 1.00 97.94 200 LYS A C 1
ATOM 1618 O O . LYS A 1 200 ? 17.394 7.142 8.631 1.00 97.94 200 LYS A O 1
ATOM 1623 N N . PRO A 1 201 ? 17.775 6.829 10.823 1.00 95.25 201 PRO A N 1
ATOM 1624 C CA . PRO A 1 201 ? 16.404 6.420 11.099 1.00 95.25 201 PRO A CA 1
ATOM 1625 C C . PRO A 1 201 ? 15.427 7.566 10.814 1.00 95.25 201 PRO A C 1
ATOM 1627 O O . PRO A 1 201 ? 15.826 8.733 10.736 1.00 95.25 201 PRO A O 1
ATOM 1630 N N . LEU A 1 202 ? 14.147 7.220 10.673 1.00 93.81 202 LEU A N 1
ATOM 1631 C CA . LEU A 1 202 ? 13.074 8.202 10.552 1.00 93.81 202 LEU A CA 1
ATOM 1632 C C . LEU A 1 202 ? 13.126 9.189 11.729 1.00 93.81 202 LEU A C 1
ATOM 1634 O O . LEU A 1 202 ? 13.385 8.791 12.868 1.00 93.81 202 LEU A O 1
ATOM 1638 N N . ALA A 1 203 ? 12.925 10.476 11.448 1.00 94.06 203 ALA A N 1
ATOM 1639 C CA . ALA A 1 203 ? 12.954 11.499 12.484 1.00 94.06 203 ALA A CA 1
ATOM 1640 C C . ALA A 1 203 ? 11.795 11.289 13.472 1.00 94.06 203 ALA A C 1
ATOM 1642 O O . ALA A 1 203 ? 10.702 10.891 13.080 1.00 94.06 203 ALA A O 1
ATOM 1643 N N . ALA A 1 204 ? 12.034 11.551 14.760 1.00 89.81 204 ALA A N 1
ATOM 1644 C CA . ALA A 1 204 ? 11.053 11.277 15.814 1.00 89.81 204 ALA A CA 1
ATOM 1645 C C . ALA A 1 204 ? 9.768 12.120 15.694 1.00 89.81 204 ALA A C 1
ATOM 1647 O O . ALA A 1 204 ? 8.733 11.734 16.227 1.00 89.81 204 ALA A O 1
ATOM 1648 N N . ASP A 1 205 ? 9.836 13.266 15.018 1.00 90.25 205 ASP A N 1
ATOM 1649 C CA . ASP A 1 205 ? 8.704 14.141 14.716 1.00 90.25 205 ASP A CA 1
ATOM 1650 C C . ASP A 1 205 ? 7.968 13.760 13.420 1.00 90.25 205 ASP A C 1
ATOM 1652 O O . ASP A 1 205 ? 6.844 14.214 13.207 1.00 90.25 205 ASP A O 1
ATOM 1656 N N . ASP A 1 206 ? 8.535 12.880 12.589 1.00 95.06 206 ASP A N 1
ATOM 1657 C CA . ASP A 1 206 ? 7.933 12.431 11.331 1.00 95.06 206 ASP A CA 1
ATOM 1658 C C . ASP A 1 206 ? 7.005 11.222 11.542 1.00 95.06 206 ASP A C 1
ATOM 1660 O O . ASP A 1 206 ? 7.229 10.114 11.048 1.00 95.06 206 ASP A O 1
ATOM 1664 N N . THR A 1 207 ? 5.958 11.433 12.341 1.00 96.38 207 THR A N 1
ATOM 1665 C CA . THR A 1 207 ? 5.112 10.344 12.854 1.00 96.38 207 THR A CA 1
ATOM 1666 C C . THR A 1 207 ? 3.923 10.003 11.960 1.00 96.38 207 THR A C 1
ATOM 1668 O O . THR A 1 207 ? 3.579 8.831 11.823 1.00 96.38 207 THR A O 1
ATOM 1671 N N . LEU A 1 208 ? 3.291 10.998 11.331 1.00 98.25 208 LEU A N 1
ATOM 1672 C CA . LEU A 1 208 ? 2.040 10.848 10.585 1.00 98.25 208 LEU A CA 1
ATOM 1673 C C . LEU A 1 208 ? 2.263 11.026 9.085 1.00 98.25 208 LEU A C 1
ATOM 1675 O O . LEU A 1 208 ? 2.698 12.084 8.631 1.00 98.25 208 LEU A O 1
ATOM 1679 N N . ARG A 1 209 ? 1.842 10.039 8.291 1.00 98.19 209 ARG A N 1
ATOM 1680 C CA . ARG A 1 209 ? 1.844 10.131 6.826 1.00 98.19 209 ARG A CA 1
ATOM 1681 C C . ARG A 1 209 ? 0.459 9.866 6.252 1.00 98.19 209 ARG A C 1
ATOM 1683 O O . ARG A 1 209 ? -0.106 8.792 6.450 1.00 98.19 209 ARG A O 1
ATOM 1690 N N . TRP A 1 210 ? -0.070 10.826 5.491 1.00 98.25 210 TRP A N 1
ATOM 1691 C CA . TRP A 1 210 ? -1.324 10.679 4.748 1.00 98.25 210 TRP A CA 1
ATOM 1692 C C . TRP A 1 210 ? -1.065 10.595 3.242 1.00 98.25 210 TRP A C 1
ATOM 1694 O O . TRP A 1 210 ? -0.815 11.596 2.574 1.00 98.25 210 TRP A O 1
ATOM 1704 N N . PHE A 1 211 ? -1.219 9.396 2.685 1.00 98.44 211 PHE A N 1
ATOM 1705 C CA . PHE A 1 211 ? -1.178 9.151 1.246 1.00 98.44 211 PHE A CA 1
ATOM 1706 C C . PHE A 1 211 ? -2.536 9.493 0.618 1.00 98.44 211 PHE A C 1
ATOM 1708 O O . PHE A 1 211 ? -3.380 8.619 0.373 1.00 98.44 211 PHE A O 1
ATOM 1715 N N . LYS A 1 212 ? -2.768 10.793 0.400 1.00 96.56 212 LYS A N 1
ATOM 1716 C CA . LYS A 1 212 ? -4.070 11.361 0.007 1.00 96.56 212 LYS A CA 1
ATOM 1717 C C . LYS A 1 212 ? -4.677 10.702 -1.226 1.00 96.56 212 LYS A C 1
ATOM 1719 O O . LYS A 1 212 ? -5.837 10.292 -1.175 1.00 96.56 212 LYS A O 1
ATOM 1724 N N . GLY A 1 213 ? -3.915 10.531 -2.307 1.00 96.25 213 GLY A N 1
ATOM 1725 C CA . GLY A 1 213 ? -4.449 9.978 -3.554 1.00 96.25 213 GLY A CA 1
ATOM 1726 C C . GLY A 1 213 ? -4.925 8.539 -3.472 1.00 96.25 213 GLY A C 1
ATOM 1727 O O . GLY A 1 213 ? -5.711 8.121 -4.322 1.00 96.25 213 GLY A O 1
ATOM 1728 N N . ILE A 1 214 ? -4.490 7.781 -2.465 1.00 98.12 214 ILE A N 1
ATOM 1729 C CA . ILE A 1 214 ? -4.916 6.391 -2.273 1.00 98.12 214 ILE A CA 1
ATOM 1730 C C . ILE A 1 214 ? -5.804 6.203 -1.044 1.00 98.12 214 ILE A C 1
ATOM 1732 O O . ILE A 1 214 ? -6.415 5.143 -0.925 1.00 98.12 214 ILE A O 1
ATOM 1736 N N . GLY A 1 215 ? -5.920 7.194 -0.157 1.00 98.44 215 GLY A N 1
ATOM 1737 C CA . GLY A 1 215 ? -6.734 7.103 1.057 1.00 98.44 215 GLY A CA 1
ATOM 1738 C C . GLY A 1 215 ? -6.151 6.147 2.101 1.00 98.44 215 GLY A C 1
ATOM 1739 O O . GLY A 1 215 ? -6.858 5.291 2.632 1.00 98.44 215 GLY A O 1
ATOM 1740 N N . TRP A 1 216 ? -4.843 6.244 2.342 1.00 98.88 216 TRP A N 1
ATOM 1741 C CA . TRP A 1 216 ? -4.151 5.507 3.402 1.00 98.88 216 TRP A CA 1
ATOM 1742 C C . TRP A 1 216 ? -3.499 6.491 4.359 1.00 98.88 216 TRP A C 1
ATOM 1744 O O . TRP A 1 216 ? -2.915 7.484 3.921 1.00 98.88 216 TRP A O 1
ATOM 1754 N N . VAL A 1 217 ? -3.571 6.194 5.648 1.00 98.88 217 VAL A N 1
ATOM 1755 C CA . VAL A 1 217 ? -2.890 6.949 6.696 1.00 98.88 217 VAL A CA 1
ATOM 1756 C C . VAL A 1 217 ? -2.084 5.977 7.529 1.00 98.88 217 VAL A C 1
ATOM 1758 O O . VAL A 1 217 ? -2.573 4.899 7.872 1.00 98.88 217 VAL A O 1
ATOM 1761 N N . ALA A 1 218 ? -0.856 6.357 7.840 1.00 98.69 218 ALA A N 1
ATOM 1762 C CA . ALA A 1 218 ? 0.034 5.574 8.668 1.00 98.69 218 ALA A CA 1
ATOM 1763 C C . ALA A 1 218 ? 0.619 6.431 9.788 1.00 98.69 218 ALA A C 1
ATOM 1765 O O . ALA A 1 218 ? 0.955 7.596 9.571 1.00 98.69 218 ALA A O 1
ATOM 1766 N N . ILE A 1 219 ? 0.741 5.825 10.964 1.00 98.75 219 ILE A N 1
ATOM 1767 C CA . ILE A 1 219 ? 1.459 6.362 12.114 1.00 98.75 219 ILE A CA 1
ATOM 1768 C C . ILE A 1 219 ? 2.659 5.456 12.357 1.00 98.75 219 ILE A C 1
ATOM 1770 O O . ILE A 1 219 ? 2.512 4.231 12.403 1.00 98.75 219 ILE A O 1
ATOM 1774 N N . GLN A 1 220 ? 3.821 6.075 12.509 1.00 98.12 220 GLN A N 1
ATOM 1775 C CA . GLN A 1 220 ? 5.077 5.445 12.879 1.00 98.12 220 GLN A CA 1
ATOM 1776 C C . GLN A 1 220 ? 5.611 6.126 14.132 1.00 98.12 220 GLN A C 1
ATOM 1778 O O . GLN A 1 220 ? 5.700 7.351 14.189 1.00 98.12 220 GLN A O 1
ATOM 1783 N N . GLN A 1 221 ? 5.979 5.338 15.134 1.00 96.94 221 GLN A N 1
ATOM 1784 C CA . GLN A 1 221 ? 6.603 5.848 16.348 1.00 96.94 221 GLN A CA 1
ATOM 1785 C C . GLN A 1 221 ? 7.743 4.929 16.766 1.00 96.94 221 GLN A C 1
ATOM 1787 O O . GLN A 1 221 ? 7.567 3.716 16.784 1.00 96.94 221 GLN A O 1
ATOM 1792 N N . ASP A 1 222 ? 8.899 5.505 17.103 1.00 96.00 222 ASP A N 1
ATOM 1793 C CA . ASP A 1 222 ? 10.063 4.771 17.615 1.00 96.00 222 ASP A CA 1
ATOM 1794 C C . ASP A 1 222 ? 10.513 3.601 16.705 1.00 96.00 222 ASP A C 1
ATOM 1796 O O . ASP A 1 222 ? 11.001 2.583 17.185 1.00 96.00 222 ASP A O 1
ATOM 1800 N N . MET A 1 223 ? 10.385 3.747 15.375 1.00 95.94 223 MET A N 1
ATOM 1801 C CA . MET A 1 223 ? 10.655 2.694 14.370 1.00 95.94 223 MET A CA 1
ATOM 1802 C C . MET A 1 223 ? 12.050 2.053 14.484 1.00 95.94 223 MET A C 1
ATOM 1804 O O . MET A 1 223 ? 12.240 0.897 14.115 1.00 95.94 223 MET A O 1
ATOM 1808 N N . ALA A 1 224 ? 13.037 2.787 15.004 1.00 95.62 224 ALA A N 1
ATOM 1809 C CA . ALA A 1 224 ? 14.398 2.287 15.190 1.00 95.62 224 ALA A CA 1
ATOM 1810 C C . ALA A 1 224 ? 14.599 1.429 16.452 1.00 95.62 224 ALA A C 1
ATOM 1812 O O . ALA A 1 224 ? 15.661 0.828 16.619 1.00 95.62 224 ALA A O 1
ATOM 1813 N N . GLU A 1 225 ? 13.609 1.369 17.342 1.00 95.81 225 GLU A N 1
ATOM 1814 C CA . GLU A 1 225 ? 13.640 0.605 18.588 1.00 95.81 225 GLU A CA 1
ATOM 1815 C C . GLU A 1 225 ? 12.506 -0.437 18.581 1.00 95.81 225 GLU A C 1
ATOM 1817 O O . GLU A 1 225 ? 11.411 -0.136 19.052 1.00 95.81 225 GLU A O 1
ATOM 1822 N N . PRO A 1 226 ? 12.733 -1.677 18.100 1.00 93.25 226 PRO A N 1
ATOM 1823 C CA . PRO A 1 226 ? 11.663 -2.667 17.910 1.00 93.25 226 PRO A CA 1
ATOM 1824 C C . PRO A 1 226 ? 10.791 -2.926 19.149 1.00 93.25 226 PRO A C 1
ATOM 1826 O O . PRO A 1 226 ? 9.586 -3.112 19.029 1.00 93.25 226 PRO A O 1
ATOM 1829 N N . ASP A 1 227 ? 11.367 -2.873 20.355 1.00 96.12 227 ASP A N 1
ATOM 1830 C CA . ASP A 1 227 ? 10.630 -3.083 21.612 1.00 96.12 227 ASP A CA 1
ATOM 1831 C C . ASP A 1 227 ? 9.728 -1.891 22.008 1.00 96.12 227 ASP A C 1
ATOM 1833 O O . ASP A 1 227 ? 8.901 -2.017 22.912 1.00 96.12 227 ASP A O 1
ATOM 1837 N N . LYS A 1 228 ? 9.870 -0.735 21.349 1.00 96.56 228 LYS A N 1
ATOM 1838 C CA . LYS A 1 228 ? 9.039 0.472 21.525 1.00 96.56 228 LYS A CA 1
ATOM 1839 C C . LYS A 1 228 ? 8.226 0.832 20.284 1.00 96.56 228 LYS A C 1
ATOM 1841 O O . LYS A 1 228 ? 7.286 1.612 20.392 1.00 96.56 228 LYS A O 1
ATOM 1846 N N . HIS A 1 229 ? 8.599 0.283 19.134 1.00 97.88 229 HIS A N 1
ATOM 1847 C CA . HIS A 1 229 ? 8.049 0.640 17.841 1.00 97.88 229 HIS A CA 1
ATOM 1848 C C . HIS A 1 229 ? 6.531 0.437 17.790 1.00 97.88 229 HIS A C 1
ATOM 1850 O O . HIS A 1 229 ? 6.022 -0.599 18.221 1.00 97.88 229 HIS A O 1
ATOM 1856 N N . ILE A 1 230 ? 5.819 1.424 17.241 1.00 98.38 230 ILE A N 1
ATOM 1857 C CA . ILE A 1 230 ? 4.393 1.363 16.918 1.00 98.38 230 ILE A CA 1
ATOM 1858 C C . ILE A 1 230 ? 4.212 1.682 15.433 1.00 98.38 230 ILE A C 1
ATOM 1860 O O . ILE A 1 230 ? 4.532 2.786 14.994 1.00 98.38 230 ILE A O 1
ATOM 1864 N N . GLN A 1 231 ? 3.618 0.744 14.694 1.00 98.69 231 GLN A N 1
ATOM 1865 C CA . GLN A 1 231 ? 3.078 0.962 13.356 1.00 98.69 231 GLN A CA 1
ATOM 1866 C C . GLN A 1 231 ? 1.559 0.809 13.397 1.00 98.69 231 GLN A C 1
ATOM 1868 O O . GLN A 1 231 ? 1.033 -0.275 13.670 1.00 98.69 231 GLN A O 1
ATOM 1873 N N . PHE A 1 232 ? 0.846 1.865 13.021 1.00 98.88 232 PHE A N 1
ATOM 1874 C CA . PHE A 1 232 ? -0.593 1.828 12.775 1.00 98.88 232 PHE A CA 1
ATOM 1875 C C . PHE A 1 232 ? -0.879 2.226 11.332 1.00 98.88 232 PHE A C 1
ATOM 1877 O O . PHE A 1 232 ? -0.357 3.229 10.853 1.00 98.88 232 PHE A O 1
ATOM 1884 N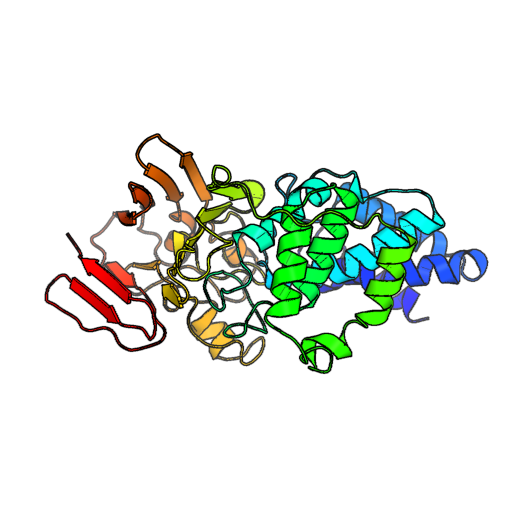 N . VAL A 1 233 ? -1.728 1.470 10.636 1.00 98.88 233 VAL A N 1
ATOM 1885 C CA . VAL A 1 233 ? -2.145 1.795 9.265 1.00 98.88 233 VAL A CA 1
ATOM 1886 C C . VAL A 1 233 ? -3.661 1.726 9.180 1.00 98.88 233 VAL A C 1
ATOM 1888 O O . VAL A 1 233 ? -4.245 0.688 9.487 1.00 98.88 233 VAL A O 1
ATOM 1891 N N . MET A 1 234 ? -4.297 2.802 8.719 1.00 98.88 234 MET A N 1
ATOM 1892 C CA . MET A 1 234 ? -5.725 2.860 8.404 1.00 98.88 234 MET A CA 1
ATOM 1893 C C . MET A 1 234 ? -5.930 3.109 6.913 1.00 98.88 234 MET A C 1
ATOM 1895 O O . MET A 1 234 ? -5.233 3.915 6.291 1.00 98.88 234 MET A O 1
ATOM 1899 N N . LYS A 1 235 ? -6.921 2.428 6.339 1.00 98.88 235 LYS A N 1
ATOM 1900 C CA . LYS A 1 235 ? -7.272 2.545 4.924 1.00 98.88 235 LYS A CA 1
ATOM 1901 C C . LYS A 1 235 ? -8.740 2.905 4.759 1.00 98.88 235 LYS A C 1
ATOM 1903 O O . LYS A 1 235 ? -9.616 2.194 5.238 1.00 98.88 235 LYS A O 1
ATOM 1908 N N . SER A 1 236 ? -9.016 3.955 3.995 1.00 98.81 236 SER A N 1
ATOM 1909 C CA . SER A 1 236 ? -10.335 4.230 3.426 1.00 98.81 236 SER A CA 1
ATOM 1910 C C . SER A 1 236 ? -10.136 4.864 2.056 1.00 98.81 236 SER A C 1
ATOM 1912 O O . SER A 1 236 ? -9.708 6.010 1.942 1.00 98.81 236 SER A O 1
ATOM 1914 N N . SER A 1 237 ? -10.326 4.068 1.003 1.00 98.62 237 SER A N 1
ATOM 1915 C CA . SER A 1 237 ? -9.720 4.316 -0.305 1.00 98.62 237 SER A CA 1
ATOM 1916 C C . SER A 1 237 ? -10.737 4.493 -1.423 1.00 98.62 237 SER A C 1
ATOM 1918 O O . SER A 1 237 ? -11.657 3.683 -1.591 1.00 98.62 237 SER A O 1
ATOM 1920 N N . ARG A 1 238 ? -10.480 5.480 -2.291 1.00 97.56 238 ARG A N 1
ATOM 1921 C CA . ARG A 1 238 ? -11.252 5.703 -3.523 1.00 97.56 238 ARG A CA 1
ATOM 1922 C C . ARG A 1 238 ? -11.150 4.554 -4.530 1.00 97.56 238 ARG A C 1
ATOM 1924 O O . ARG A 1 238 ? -11.917 4.509 -5.480 1.00 97.56 238 ARG A O 1
ATOM 1931 N N . PHE A 1 239 ? -10.189 3.648 -4.353 1.00 97.56 239 PHE A N 1
ATOM 1932 C CA . PHE A 1 239 ? -10.024 2.469 -5.205 1.00 97.56 239 PHE A CA 1
ATOM 1933 C C . PHE A 1 239 ? -10.952 1.315 -4.793 1.00 97.56 239 PHE A C 1
ATOM 1935 O O . PHE A 1 239 ? -11.063 0.321 -5.512 1.00 97.56 239 PHE A O 1
ATOM 1942 N N . GLY A 1 240 ? -11.631 1.440 -3.648 1.00 98.12 240 GLY A N 1
ATOM 1943 C CA . GLY A 1 240 ? -12.516 0.411 -3.126 1.00 98.12 240 GLY A CA 1
ATOM 1944 C C . GLY A 1 240 ? -11.789 -0.923 -2.977 1.00 98.12 240 GLY A C 1
ATOM 1945 O O . GLY A 1 240 ? -10.753 -1.010 -2.308 1.00 98.12 240 GLY A O 1
ATOM 1946 N N . SER A 1 241 ? -12.338 -1.952 -3.618 1.00 97.62 241 SER A N 1
ATOM 1947 C CA . SER A 1 241 ? -11.823 -3.322 -3.594 1.00 97.62 241 SER A CA 1
ATOM 1948 C C . SER A 1 241 ? -11.305 -3.800 -4.954 1.00 97.62 241 SER A C 1
ATOM 1950 O O . SER A 1 241 ? -11.239 -5.004 -5.205 1.00 97.62 241 SER A O 1
ATOM 1952 N N . ILE A 1 242 ? -10.973 -2.893 -5.879 1.00 94.81 242 ILE A N 1
ATOM 1953 C CA . ILE A 1 242 ? -10.485 -3.285 -7.209 1.00 94.81 242 ILE A CA 1
ATOM 1954 C C . ILE A 1 242 ? -9.093 -3.938 -7.140 1.00 94.81 242 ILE A C 1
ATOM 1956 O O . ILE A 1 242 ? -8.272 -3.608 -6.290 1.00 94.81 242 ILE A O 1
ATOM 1960 N N . SER A 1 243 ? -8.813 -4.848 -8.080 1.00 93.06 243 SER A N 1
ATOM 1961 C CA . SER A 1 243 ? -7.497 -5.481 -8.246 1.00 93.06 243 SER A CA 1
ATOM 1962 C C .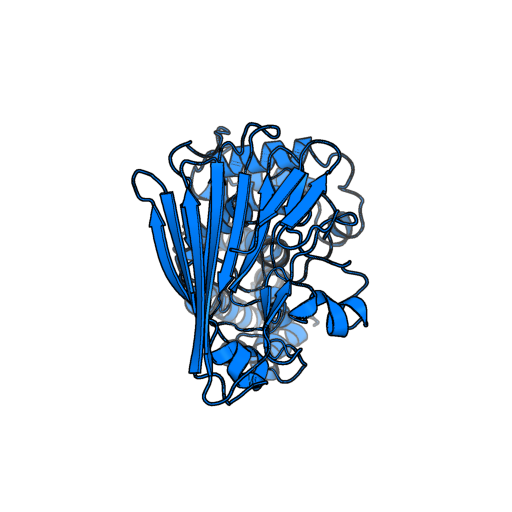 SER A 1 243 ? -6.998 -6.137 -6.946 1.00 93.06 243 SER A C 1
ATOM 1964 O O . SER A 1 243 ? -7.728 -6.953 -6.372 1.00 93.06 243 SER A O 1
ATOM 1966 N N . HIS A 1 244 ? -5.799 -5.787 -6.476 1.00 96.06 244 HIS A N 1
ATOM 1967 C CA . HIS A 1 244 ? -5.178 -6.306 -5.257 1.00 96.06 244 HIS A CA 1
ATOM 1968 C C . HIS A 1 244 ? -5.628 -5.601 -3.965 1.00 96.06 244 HIS A C 1
ATOM 1970 O O . HIS A 1 244 ? -5.171 -5.968 -2.884 1.00 96.06 244 HIS A O 1
ATOM 1976 N N . SER A 1 245 ? -6.553 -4.634 -4.036 1.00 97.44 245 SER A N 1
ATOM 1977 C CA . SER A 1 245 ? -7.271 -4.125 -2.858 1.00 97.44 245 SER A CA 1
ATOM 1978 C C . SER A 1 245 ? -8.400 -5.073 -2.419 1.00 97.44 245 SER A C 1
ATOM 1980 O O . SER A 1 245 ? -8.877 -5.919 -3.184 1.00 97.44 245 SER A O 1
ATOM 1982 N N . HIS A 1 246 ? -8.870 -4.916 -1.178 1.00 98.69 246 HIS A N 1
ATOM 1983 C CA . HIS A 1 246 ? -9.943 -5.721 -0.586 1.00 98.69 246 HIS A CA 1
ATOM 1984 C C . HIS A 1 246 ? -11.148 -4.856 -0.172 1.00 98.69 246 HIS A C 1
ATOM 1986 O O . HIS A 1 246 ? -11.146 -3.637 -0.329 1.00 98.69 246 HIS A O 1
ATOM 1992 N N . GLY A 1 247 ? -12.212 -5.486 0.336 1.00 98.69 247 GLY A N 1
ATOM 1993 C CA . GLY A 1 247 ? -13.328 -4.794 0.993 1.00 98.69 247 GLY A CA 1
ATOM 1994 C C . GLY A 1 247 ? -12.948 -4.351 2.406 1.00 98.69 247 GLY A C 1
ATOM 1995 O O . GLY A 1 247 ? -13.503 -4.864 3.376 1.00 98.69 247 GLY A O 1
ATOM 1996 N N . ASP A 1 248 ? -11.944 -3.485 2.516 1.00 98.81 248 ASP A N 1
ATOM 1997 C CA . ASP A 1 248 ? -11.266 -3.096 3.756 1.00 98.81 248 ASP A CA 1
ATOM 1998 C C . ASP A 1 248 ? -11.261 -1.575 3.990 1.00 98.81 248 ASP A C 1
ATOM 2000 O O . ASP A 1 248 ? -10.331 -1.037 4.583 1.00 98.81 248 ASP A O 1
ATOM 2004 N N . GLN A 1 249 ? -12.304 -0.866 3.545 1.00 98.94 249 GLN A N 1
ATOM 2005 C CA . GLN A 1 249 ? -12.457 0.556 3.867 1.00 98.94 249 GLN A CA 1
ATOM 2006 C C . GLN A 1 249 ? -12.780 0.738 5.357 1.00 98.94 249 GLN A C 1
ATOM 2008 O O . GLN A 1 249 ? -13.510 -0.069 5.937 1.00 98.94 249 GLN A O 1
ATOM 2013 N N . ASN A 1 250 ? -12.236 1.792 5.962 1.00 98.88 250 ASN A N 1
ATOM 2014 C CA . ASN A 1 250 ? -12.197 2.043 7.406 1.00 98.88 250 ASN A CA 1
ATOM 2015 C C . ASN A 1 250 ? -11.548 0.913 8.231 1.00 98.88 250 ASN A C 1
ATOM 2017 O O . ASN A 1 250 ? -11.678 0.893 9.452 1.00 98.88 250 ASN A O 1
ATOM 2021 N N . ALA A 1 251 ? -10.829 -0.028 7.614 1.00 98.94 251 ALA A N 1
ATOM 2022 C CA . ALA A 1 251 ? -10.073 -1.022 8.366 1.00 98.94 251 ALA A CA 1
ATOM 2023 C C . ALA A 1 251 ? -8.768 -0.422 8.905 1.00 98.94 251 ALA A C 1
ATOM 2025 O O . ALA A 1 251 ? -8.205 0.505 8.315 1.00 98.94 251 ALA A O 1
ATOM 2026 N N . PHE A 1 252 ? -8.263 -0.994 9.997 1.00 98.94 252 PHE A N 1
ATOM 2027 C CA . PHE A 1 252 ? -6.948 -0.666 10.547 1.00 98.94 252 PHE A CA 1
ATOM 2028 C C . PHE A 1 252 ? -6.105 -1.921 10.797 1.00 98.94 252 PHE A C 1
ATOM 2030 O O . PHE A 1 252 ? -6.637 -3.024 10.920 1.00 98.94 252 PHE A O 1
ATOM 2037 N N . CYS A 1 253 ? -4.790 -1.755 10.880 1.00 98.88 253 CYS A N 1
ATOM 2038 C CA . CYS A 1 253 ? -3.865 -2.741 11.430 1.00 98.88 253 CYS A CA 1
ATOM 2039 C C . CYS A 1 253 ? -2.934 -2.060 12.440 1.00 98.88 253 CYS A C 1
ATOM 2041 O O . CYS A 1 253 ? -2.652 -0.869 12.306 1.00 98.88 253 CYS A O 1
ATOM 2043 N N . LEU A 1 254 ? -2.457 -2.820 13.427 1.00 98.88 254 LEU A N 1
ATOM 2044 C CA . LEU A 1 254 ? -1.570 -2.340 14.487 1.00 98.88 254 LEU A CA 1
ATOM 2045 C C . LEU A 1 254 ? -0.492 -3.384 14.789 1.00 98.88 254 LEU A C 1
ATOM 2047 O O . LEU A 1 254 ? -0.814 -4.504 15.193 1.00 98.88 254 LEU A O 1
ATOM 2051 N N . ALA A 1 255 ? 0.768 -2.989 14.653 1.00 98.50 255 ALA A N 1
ATOM 2052 C CA . ALA A 1 255 ? 1.904 -3.639 15.295 1.00 98.50 255 ALA A CA 1
ATOM 2053 C C . ALA A 1 255 ? 2.464 -2.688 16.352 1.00 98.50 255 ALA A C 1
ATOM 2055 O O . ALA A 1 255 ? 2.553 -1.485 16.112 1.00 98.50 255 ALA A O 1
ATOM 2056 N N . ALA A 1 256 ? 2.795 -3.212 17.526 1.00 98.00 256 ALA A N 1
ATOM 2057 C CA . ALA A 1 256 ? 3.386 -2.415 18.589 1.00 98.00 256 ALA A CA 1
ATOM 2058 C C . ALA A 1 256 ? 4.274 -3.271 19.490 1.00 98.00 256 ALA A C 1
ATOM 2060 O O . ALA A 1 256 ? 3.977 -4.445 19.719 1.00 98.00 256 ALA A O 1
ATOM 2061 N N . PHE A 1 257 ? 5.326 -2.661 20.036 1.00 97.12 257 PHE A N 1
ATOM 2062 C CA . PHE A 1 257 ? 6.211 -3.263 21.038 1.00 97.12 257 PHE A CA 1
ATOM 2063 C C . PHE A 1 257 ? 6.792 -4.616 20.583 1.00 97.12 257 PHE A C 1
ATOM 2065 O O . PHE A 1 257 ? 6.843 -5.589 21.337 1.00 97.12 257 PHE A O 1
ATOM 2072 N N . GLY A 1 258 ? 7.194 -4.681 19.311 1.00 93.44 258 GLY A N 1
ATOM 2073 C CA . GLY A 1 258 ? 7.853 -5.839 18.711 1.00 93.44 258 GLY A CA 1
ATOM 2074 C C . GLY A 1 258 ? 6.923 -6.988 18.308 1.00 93.44 258 GLY A C 1
ATOM 2075 O O . GLY A 1 258 ? 7.417 -8.097 18.087 1.00 93.44 258 GLY A O 1
ATOM 2076 N N . GLU A 1 259 ? 5.605 -6.762 18.222 1.00 96.75 259 GLU A N 1
ATOM 2077 C CA . GLU A 1 259 ? 4.631 -7.790 17.829 1.00 96.75 259 GLU A CA 1
ATOM 2078 C C . GLU A 1 259 ? 3.468 -7.243 16.972 1.00 96.75 259 GLU A C 1
ATOM 2080 O O . GLU A 1 259 ? 2.995 -6.123 17.170 1.00 96.75 259 GLU A O 1
ATOM 2085 N N . ASP A 1 260 ? 2.958 -8.050 16.031 1.00 97.81 260 ASP A N 1
ATOM 2086 C CA . ASP A 1 260 ? 1.721 -7.740 15.300 1.00 97.81 260 ASP A CA 1
ATOM 2087 C C . ASP A 1 260 ? 0.491 -8.022 16.195 1.00 97.81 260 ASP A C 1
ATOM 2089 O O . ASP A 1 260 ? 0.201 -9.180 16.512 1.00 97.81 260 ASP A O 1
ATOM 2093 N N . LEU A 1 261 ? -0.257 -6.977 16.577 1.00 98.50 261 LEU A N 1
ATOM 2094 C CA . LEU A 1 261 ? -1.362 -7.051 17.547 1.00 98.50 261 LEU A CA 1
ATOM 2095 C C . LEU A 1 261 ? -2.743 -7.134 16.878 1.00 98.50 261 LEU A C 1
ATOM 2097 O O . LEU A 1 261 ? -3.467 -8.111 17.075 1.00 98.50 261 LEU A O 1
ATOM 2101 N N . ALA A 1 262 ? -3.106 -6.127 16.075 1.00 98.62 262 ALA A N 1
ATOM 2102 C CA . ALA A 1 262 ? -4.329 -6.121 15.268 1.00 98.62 262 ALA A CA 1
ATOM 2103 C C . ALA A 1 262 ? -3.953 -6.399 13.810 1.00 98.62 262 ALA A C 1
ATOM 2105 O O . ALA A 1 262 ? -3.454 -5.523 13.099 1.00 98.62 262 ALA A O 1
ATOM 2106 N N . ILE A 1 263 ? -4.144 -7.642 13.379 1.00 98.75 263 ILE A N 1
ATOM 2107 C CA . ILE A 1 263 ? -3.456 -8.187 12.205 1.00 98.75 263 ILE A CA 1
ATOM 2108 C C . ILE A 1 263 ? -4.310 -8.163 10.936 1.00 98.75 263 ILE A C 1
ATOM 2110 O O . ILE A 1 263 ? -5.537 -8.268 10.982 1.00 98.75 263 ILE A O 1
ATOM 2114 N N . GLN A 1 264 ? -3.643 -8.181 9.784 1.00 98.56 264 GLN A N 1
ATOM 2115 C CA . GLN A 1 264 ? -4.206 -8.702 8.544 1.00 98.56 264 GLN A CA 1
ATOM 2116 C C . GLN A 1 264 ? -4.307 -10.234 8.641 1.00 98.56 264 GLN A C 1
ATOM 2118 O O . GLN A 1 264 ? -3.307 -10.963 8.658 1.00 98.56 264 GLN A O 1
ATOM 2123 N N . SER A 1 265 ? -5.539 -10.735 8.729 1.00 98.56 265 SER A N 1
ATOM 2124 C CA . SER A 1 265 ? -5.797 -12.151 9.001 1.00 98.56 265 SER A CA 1
ATOM 2125 C C . SER A 1 265 ? -5.720 -13.053 7.758 1.00 98.56 265 SER A C 1
ATOM 2127 O O . SER A 1 265 ? -5.901 -12.629 6.612 1.00 98.56 265 SER A O 1
ATOM 2129 N N . GLY A 1 266 ? -5.513 -14.352 7.998 1.00 97.50 266 GLY A N 1
ATOM 2130 C CA . GLY A 1 266 ? -5.440 -15.390 6.966 1.00 97.50 266 GLY A CA 1
ATOM 2131 C C . GLY A 1 266 ? -4.025 -15.631 6.430 1.00 97.50 266 GLY A C 1
ATOM 2132 O O . GLY A 1 266 ? -3.032 -15.258 7.055 1.00 97.50 266 GLY A O 1
ATOM 2133 N N . TYR A 1 267 ? -3.941 -16.267 5.258 1.00 97.19 267 TYR A N 1
ATOM 2134 C CA . TYR A 1 267 ? -2.687 -16.611 4.568 1.00 97.19 267 TYR A CA 1
ATOM 2135 C C . TYR A 1 267 ? -2.804 -16.347 3.068 1.00 97.19 267 TYR A C 1
ATOM 2137 O O . TYR A 1 267 ? -3.907 -16.388 2.520 1.00 97.19 267 TYR A O 1
ATOM 2145 N N . TYR A 1 268 ? -1.690 -16.103 2.376 1.00 95.12 268 TYR A N 1
ATOM 2146 C CA . TYR A 1 268 ? -1.740 -15.872 0.931 1.00 95.12 268 TYR A CA 1
ATOM 2147 C C . TYR A 1 268 ? -2.382 -17.052 0.183 1.00 95.12 268 TYR A C 1
ATOM 2149 O O . TYR A 1 268 ? -3.341 -16.848 -0.571 1.00 95.12 268 TYR A O 1
ATOM 2157 N N . VAL A 1 269 ? -1.908 -18.273 0.476 1.00 95.81 269 VAL A N 1
ATOM 2158 C CA . VAL A 1 269 ? -2.266 -19.563 -0.145 1.00 95.81 269 VAL A CA 1
ATOM 2159 C C . VAL A 1 269 ? -2.003 -19.576 -1.651 1.00 95.81 269 VAL A C 1
ATOM 2161 O O . VAL A 1 269 ? -1.061 -20.213 -2.104 1.00 95.81 269 VAL A O 1
ATOM 2164 N N . ALA A 1 270 ? -2.836 -18.883 -2.418 1.00 93.94 270 ALA A N 1
ATOM 2165 C CA . ALA A 1 270 ? -2.691 -18.653 -3.848 1.00 93.94 270 ALA A CA 1
ATOM 2166 C C . ALA A 1 270 ? -3.715 -17.604 -4.294 1.00 93.94 270 ALA A C 1
ATOM 2168 O O . ALA A 1 270 ? -4.807 -17.492 -3.712 1.00 93.94 270 ALA A O 1
ATOM 2169 N N . PHE A 1 271 ? -3.415 -16.897 -5.383 1.00 93.50 271 PHE A N 1
ATOM 2170 C CA . PHE A 1 271 ? -4.415 -16.099 -6.084 1.00 93.50 271 PHE A CA 1
ATOM 2171 C C . PHE A 1 271 ? -5.601 -16.980 -6.516 1.00 93.50 271 PHE A C 1
ATOM 2173 O O . PHE A 1 271 ? -5.448 -18.154 -6.843 1.00 93.50 271 PHE A O 1
ATOM 2180 N N . ASN A 1 272 ? -6.809 -16.418 -6.489 1.00 95.12 272 ASN A N 1
ATOM 2181 C CA . ASN A 1 272 ? -8.086 -17.123 -6.706 1.00 95.12 272 ASN A CA 1
ATOM 2182 C C . ASN A 1 272 ? -8.409 -18.329 -5.795 1.00 95.12 272 ASN A C 1
ATOM 2184 O O . ASN A 1 272 ? -9.434 -18.973 -6.014 1.00 95.12 272 ASN A O 1
ATOM 2188 N N . SER A 1 273 ? -7.624 -18.607 -4.751 1.00 98.06 273 SER A N 1
ATOM 2189 C CA . SER A 1 273 ? -7.998 -19.602 -3.736 1.00 98.06 273 SER A CA 1
ATOM 2190 C C . SER A 1 273 ? -9.251 -19.191 -2.949 1.00 98.06 273 SER A C 1
ATOM 2192 O O . SER A 1 273 ? -9.658 -18.026 -2.946 1.00 98.06 273 SER A O 1
ATOM 2194 N N . THR A 1 274 ? -9.842 -20.134 -2.214 1.00 98.06 274 THR A N 1
ATOM 2195 C CA . THR A 1 274 ? -10.940 -19.843 -1.278 1.00 98.06 274 THR A CA 1
ATOM 2196 C C . THR A 1 274 ? -10.497 -18.905 -0.154 1.00 98.06 274 THR A C 1
ATOM 2198 O O . THR A 1 274 ? -11.246 -18.004 0.210 1.00 98.06 274 THR A O 1
ATOM 2201 N N . MET A 1 275 ? -9.268 -19.054 0.349 1.00 98.50 275 MET A N 1
ATOM 2202 C CA . MET A 1 275 ? -8.667 -18.131 1.317 1.00 98.50 275 MET A CA 1
ATOM 2203 C C . MET A 1 275 ? -8.549 -16.715 0.740 1.00 98.50 275 MET A C 1
ATOM 2205 O O . MET A 1 275 ? -8.901 -15.743 1.401 1.00 98.50 275 MET A O 1
ATOM 2209 N N . HIS A 1 276 ? -8.128 -16.578 -0.516 1.00 98.44 276 HIS A N 1
ATOM 2210 C CA . HIS A 1 276 ? -8.110 -15.280 -1.182 1.00 98.44 276 HIS A CA 1
ATOM 2211 C C . HIS A 1 276 ? -9.531 -14.712 -1.333 1.00 98.44 276 HIS A C 1
ATOM 2213 O O . HIS A 1 276 ? -9.847 -13.672 -0.761 1.00 98.44 276 HIS A O 1
ATOM 2219 N N . GLN A 1 277 ? -10.410 -15.409 -2.056 1.00 97.94 277 GLN A N 1
ATOM 2220 C CA . GLN A 1 277 ? -11.709 -14.869 -2.465 1.00 97.94 277 GLN A CA 1
ATOM 2221 C C . GLN A 1 277 ? -12.698 -14.730 -1.309 1.00 97.94 277 GLN A C 1
ATOM 2223 O O . GLN A 1 277 ? -13.373 -13.710 -1.210 1.00 97.94 277 GLN A O 1
ATOM 2228 N N . ASN A 1 278 ? -12.786 -15.731 -0.436 1.00 98.25 278 ASN A N 1
ATOM 2229 C CA . ASN A 1 278 ? -13.830 -15.797 0.583 1.00 98.25 278 ASN A CA 1
ATOM 2230 C C . ASN A 1 278 ? -13.344 -15.321 1.952 1.00 98.25 278 ASN A C 1
ATOM 2232 O O . ASN A 1 278 ? -14.181 -15.057 2.810 1.00 98.25 278 ASN A O 1
ATOM 2236 N N . TRP A 1 279 ? -12.038 -15.208 2.190 1.00 98.69 279 TRP A N 1
ATOM 2237 C CA . TRP A 1 279 ? -11.520 -14.679 3.451 1.00 98.69 279 TRP A CA 1
ATOM 2238 C C . TRP A 1 279 ? -10.855 -13.325 3.244 1.00 98.69 279 TRP A C 1
ATOM 2240 O O . TRP A 1 279 ? -11.484 -12.308 3.516 1.00 98.69 279 TRP A O 1
ATOM 2250 N N . ARG A 1 280 ? -9.639 -13.293 2.689 1.00 98.69 280 ARG A N 1
ATOM 2251 C CA . ARG A 1 280 ? -8.789 -12.094 2.661 1.00 98.69 280 ARG A CA 1
ATOM 2252 C C . ARG A 1 280 ? -9.401 -10.918 1.911 1.00 98.69 280 ARG A C 1
ATOM 2254 O O . ARG A 1 280 ? -9.230 -9.788 2.351 1.00 98.69 280 ARG A O 1
ATOM 2261 N N . ARG A 1 281 ? -10.129 -11.157 0.816 1.00 98.69 281 ARG A N 1
ATOM 2262 C CA . ARG A 1 281 ? -10.833 -10.081 0.100 1.00 98.69 281 ARG A CA 1
ATOM 2263 C C . ARG A 1 281 ? -12.008 -9.500 0.886 1.00 98.69 281 ARG A C 1
ATOM 2265 O O . ARG A 1 281 ? -12.388 -8.362 0.642 1.00 98.69 281 ARG A O 1
ATOM 2272 N N . GLN A 1 282 ? -12.594 -10.266 1.800 1.00 98.88 282 GLN A N 1
ATOM 2273 C CA . GLN A 1 282 ? -13.847 -9.928 2.468 1.00 98.88 282 GLN A CA 1
ATOM 2274 C C . GLN A 1 282 ? -13.605 -9.113 3.743 1.00 98.88 282 GLN A C 1
ATOM 2276 O O . GLN A 1 282 ? -12.651 -9.377 4.479 1.00 98.88 282 GLN A O 1
ATOM 2281 N N . THR A 1 283 ? -14.521 -8.193 4.057 1.00 98.94 283 THR A N 1
ATOM 2282 C CA . THR A 1 283 ? -14.476 -7.345 5.268 1.00 98.94 283 THR A CA 1
ATOM 2283 C C . THR A 1 283 ? -14.423 -8.157 6.559 1.00 98.94 283 THR A C 1
ATOM 2285 O O . THR A 1 283 ? -13.751 -7.767 7.500 1.00 98.94 283 THR A O 1
ATOM 2288 N N . ARG A 1 284 ? -15.019 -9.357 6.575 1.00 98.81 284 ARG A N 1
ATOM 2289 C CA . ARG A 1 284 ? -14.985 -10.286 7.721 1.00 98.81 284 ARG A CA 1
ATOM 2290 C C . ARG A 1 284 ? -13.592 -10.785 8.136 1.00 98.81 284 ARG A C 1
ATOM 2292 O O . ARG A 1 284 ? -13.484 -11.531 9.099 1.00 98.81 284 ARG A O 1
ATOM 2299 N N . SER A 1 285 ? -12.562 -10.471 7.350 1.00 98.88 285 SER A N 1
ATOM 2300 C CA . SER A 1 285 ? -11.159 -10.775 7.655 1.00 98.88 285 SER A CA 1
ATOM 2301 C C . SER A 1 285 ? -10.382 -9.564 8.186 1.00 98.88 285 SER A C 1
ATOM 2303 O O . SER A 1 285 ? -9.157 -9.644 8.314 1.00 98.88 285 SER A O 1
ATOM 2305 N N . LYS A 1 286 ? -11.062 -8.431 8.401 1.00 98.88 286 LYS A N 1
ATOM 2306 C CA . LYS A 1 286 ? -10.479 -7.118 8.689 1.00 98.88 286 LYS A CA 1
ATOM 2307 C C . LYS A 1 286 ? -10.849 -6.653 10.087 1.00 98.88 286 LYS A C 1
ATOM 2309 O O . LYS A 1 286 ? -11.910 -6.999 10.595 1.00 98.88 286 LYS A O 1
ATOM 2314 N N . ASN A 1 287 ? -10.007 -5.792 10.655 1.00 98.94 287 ASN A N 1
ATOM 2315 C CA . ASN A 1 287 ? -10.334 -5.040 11.866 1.00 98.94 287 ASN A CA 1
ATOM 2316 C C . ASN A 1 287 ? -11.282 -3.888 11.485 1.00 98.94 287 ASN A C 1
ATOM 2318 O O . ASN A 1 287 ? -10.879 -2.737 11.304 1.00 98.94 287 ASN A O 1
ATOM 2322 N N . ALA A 1 288 ? -12.534 -4.239 11.215 1.00 98.94 288 ALA A N 1
ATOM 2323 C CA . ALA A 1 288 ? -13.574 -3.401 10.627 1.00 98.94 288 ALA A CA 1
ATOM 2324 C C . ALA A 1 288 ? -14.946 -3.822 11.173 1.00 98.94 288 ALA A C 1
ATOM 2326 O O . ALA A 1 288 ? -15.033 -4.722 12.005 1.00 98.94 288 ALA A O 1
ATOM 2327 N N . ILE A 1 289 ? -16.015 -3.178 10.713 1.00 98.88 289 ILE A N 1
ATOM 2328 C CA . ILE A 1 289 ? -17.378 -3.558 11.091 1.00 98.88 289 ILE A CA 1
ATOM 2329 C C . ILE A 1 289 ? -18.059 -4.412 10.016 1.00 98.88 289 ILE A C 1
ATOM 2331 O O . ILE A 1 289 ? -17.671 -4.398 8.845 1.00 98.88 289 ILE A O 1
ATOM 2335 N N . LEU A 1 290 ? -19.115 -5.122 10.403 1.00 98.94 290 LEU A N 1
ATOM 2336 C CA . LEU A 1 290 ? -20.162 -5.605 9.502 1.00 98.94 290 LEU A CA 1
ATOM 2337 C C . LEU A 1 290 ? -21.494 -4.954 9.881 1.00 98.94 290 LEU A C 1
ATOM 2339 O O . LEU A 1 290 ? -21.724 -4.638 11.047 1.00 98.94 290 LEU A O 1
ATOM 2343 N N . ILE A 1 291 ? -22.371 -4.794 8.893 1.00 98.81 291 ILE A N 1
ATOM 2344 C CA . ILE A 1 291 ? -23.732 -4.276 9.069 1.00 98.81 291 ILE A CA 1
ATOM 2345 C C . ILE A 1 291 ? -24.705 -5.361 8.604 1.00 98.81 291 ILE A C 1
ATOM 2347 O O . ILE A 1 291 ? -24.643 -5.790 7.450 1.00 98.81 291 ILE A O 1
ATOM 2351 N N . ASP A 1 292 ? -25.565 -5.844 9.501 1.00 98.06 292 ASP A N 1
ATOM 2352 C CA . ASP A 1 292 ? -26.430 -7.021 9.298 1.00 98.06 292 ASP A CA 1
ATOM 2353 C C . ASP A 1 292 ? -25.651 -8.270 8.836 1.00 98.06 292 ASP A C 1
ATOM 2355 O O . ASP A 1 292 ? -26.072 -9.002 7.932 1.00 98.06 292 ASP A O 1
ATOM 2359 N N . GLY A 1 293 ? -24.453 -8.478 9.396 1.00 98.31 293 GLY A N 1
ATOM 2360 C CA . GLY A 1 293 ? -23.534 -9.548 8.998 1.00 98.31 293 GLY A CA 1
ATOM 2361 C C . GLY A 1 293 ? -22.937 -9.391 7.591 1.00 98.31 293 GLY A C 1
ATOM 2362 O O . GLY A 1 293 ? -22.262 -10.302 7.101 1.00 98.31 293 GLY A O 1
ATOM 2363 N N . LYS A 1 294 ? -23.169 -8.259 6.911 1.00 98.62 294 LYS A N 1
ATOM 2364 C CA . LYS A 1 294 ? -22.634 -7.957 5.577 1.00 98.62 294 LYS A CA 1
ATOM 2365 C C . LYS A 1 294 ? -21.459 -6.991 5.667 1.00 98.62 294 LYS A C 1
ATOM 2367 O O . LYS A 1 294 ? -21.478 -6.017 6.411 1.00 98.62 294 LYS A O 1
ATOM 2372 N N . GLY A 1 295 ? -20.439 -7.272 4.864 1.00 98.56 295 GLY A N 1
ATOM 2373 C CA . GLY A 1 295 ? -19.305 -6.379 4.662 1.00 98.56 295 GLY A CA 1
ATOM 2374 C C . GLY A 1 295 ? -19.501 -5.450 3.467 1.00 98.56 295 GLY A C 1
ATOM 2375 O O . GLY A 1 295 ? -20.616 -5.115 3.076 1.00 98.56 295 GLY A O 1
ATOM 2376 N N . GLN A 1 296 ? -18.383 -5.104 2.846 1.00 98.75 296 GLN A N 1
ATOM 2377 C CA . GLN A 1 296 ? -18.276 -4.306 1.629 1.00 98.75 296 GLN A CA 1
ATOM 2378 C C . GLN A 1 296 ? -18.167 -5.223 0.401 1.00 98.75 296 GLN A C 1
ATOM 2380 O O . GLN A 1 296 ? -17.724 -6.374 0.504 1.00 98.75 296 GLN A O 1
ATOM 2385 N N . TYR A 1 297 ? -18.533 -4.736 -0.786 1.00 98.62 297 TYR A N 1
ATOM 2386 C CA . TYR A 1 297 ? -18.399 -5.529 -2.006 1.00 98.62 297 TYR A CA 1
ATOM 2387 C C . TYR A 1 297 ? -16.923 -5.798 -2.333 1.00 98.62 297 TYR A C 1
ATOM 2389 O O . TYR A 1 297 ? -16.141 -4.869 -2.507 1.00 98.62 297 TYR A O 1
ATOM 2397 N N . ALA A 1 298 ? -16.546 -7.073 -2.479 1.00 97.69 298 ALA A N 1
ATOM 2398 C CA . ALA A 1 298 ? -15.171 -7.487 -2.798 1.00 97.69 298 ALA A CA 1
ATOM 2399 C C . ALA A 1 298 ? -15.080 -8.667 -3.788 1.00 97.69 298 ALA A C 1
ATOM 2401 O O . ALA A 1 298 ? -14.122 -9.448 -3.771 1.00 97.69 298 ALA A O 1
ATOM 2402 N N . ALA A 1 299 ? -16.091 -8.820 -4.648 1.00 94.88 299 ALA A N 1
ATOM 2403 C CA . ALA A 1 299 ? -16.159 -9.869 -5.669 1.00 94.88 299 ALA A CA 1
ATOM 2404 C C . ALA A 1 299 ? -15.615 -9.396 -7.040 1.00 94.88 299 ALA A C 1
ATOM 2406 O O . ALA A 1 299 ? -14.948 -8.371 -7.137 1.00 94.88 299 ALA A O 1
ATOM 2407 N N . LYS A 1 300 ? -15.820 -10.199 -8.096 1.00 92.31 300 LYS A N 1
ATOM 2408 C CA . LYS A 1 300 ? -15.123 -10.075 -9.394 1.00 92.31 300 LYS A CA 1
ATOM 2409 C C . LYS A 1 300 ? -15.570 -8.909 -10.286 1.00 92.31 300 LYS A C 1
ATOM 2411 O O . LYS A 1 300 ? -14.865 -8.601 -11.244 1.00 92.31 300 LYS A O 1
ATOM 2416 N N . ASP A 1 301 ? -16.729 -8.302 -10.040 1.00 95.38 301 ASP A N 1
ATOM 2417 C CA . ASP A 1 301 ? -17.209 -7.186 -10.859 1.00 95.38 301 ASP A CA 1
ATOM 2418 C C . ASP A 1 301 ? -16.370 -5.939 -10.558 1.00 95.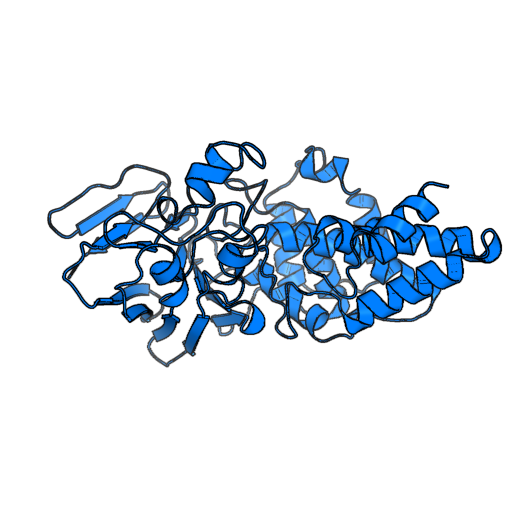38 301 ASP A C 1
ATOM 2420 O O . ASP A 1 301 ? -16.515 -5.318 -9.505 1.00 95.38 301 ASP A O 1
ATOM 2424 N N . LYS A 1 302 ? -15.479 -5.580 -11.489 1.00 90.81 302 LYS A N 1
ATOM 2425 C CA . LYS A 1 302 ? -14.562 -4.444 -11.330 1.00 90.81 302 LYS A CA 1
ATOM 2426 C C . LYS A 1 302 ? -15.300 -3.113 -11.165 1.00 90.81 302 LYS A C 1
ATOM 2428 O O . LYS A 1 302 ? -14.812 -2.261 -10.431 1.00 90.81 302 LYS A O 1
ATOM 2433 N N . SER A 1 303 ? -16.459 -2.939 -11.807 1.00 93.56 303 SER A N 1
ATOM 2434 C CA . SER A 1 303 ? -17.241 -1.701 -11.711 1.00 93.56 303 SER A CA 1
ATOM 2435 C C . SER A 1 303 ? -17.846 -1.547 -10.319 1.00 93.56 303 SER A C 1
ATOM 2437 O O . SER A 1 303 ? -17.760 -0.478 -9.720 1.00 93.56 303 SER A O 1
ATOM 2439 N N . ARG A 1 304 ? -18.371 -2.634 -9.749 1.00 96.50 304 ARG A N 1
ATOM 2440 C CA . ARG A 1 304 ? -18.829 -2.624 -8.353 1.00 96.50 304 ARG A CA 1
ATOM 2441 C C . ARG A 1 304 ? -17.671 -2.515 -7.362 1.00 96.50 304 ARG A C 1
ATOM 2443 O O . ARG A 1 304 ? -17.813 -1.837 -6.353 1.00 96.50 304 ARG A O 1
ATOM 2450 N N . ALA A 1 305 ? -16.532 -3.146 -7.647 1.00 96.38 305 ALA A N 1
ATOM 2451 C CA . ALA A 1 305 ? -15.352 -3.105 -6.784 1.00 96.38 305 ALA A CA 1
ATOM 2452 C C . ALA A 1 305 ? -14.774 -1.689 -6.657 1.00 96.38 305 ALA A C 1
ATOM 2454 O O . ALA A 1 305 ? -14.512 -1.242 -5.543 1.00 96.38 305 ALA A O 1
ATOM 2455 N N . ILE A 1 306 ? -14.646 -0.967 -7.777 1.00 94.00 306 ILE A N 1
ATOM 2456 C CA . ILE A 1 306 ? -14.194 0.431 -7.774 1.00 94.00 306 ILE A CA 1
ATOM 2457 C C . ILE A 1 306 ? -15.275 1.402 -7.287 1.00 94.00 306 ILE A C 1
ATOM 2459 O O . ILE A 1 306 ? -14.940 2.509 -6.907 1.00 94.00 306 ILE A O 1
ATOM 2463 N N . GLY A 1 307 ? -16.556 1.014 -7.295 1.00 95.06 307 GLY A N 1
ATOM 2464 C CA . GLY A 1 307 ? -17.653 1.798 -6.712 1.00 95.06 307 GLY A CA 1
ATOM 2465 C C . GLY A 1 307 ? -17.843 1.586 -5.205 1.00 95.06 307 GLY A C 1
ATOM 2466 O O . GLY A 1 307 ? -18.466 2.409 -4.544 1.00 95.06 307 GLY A O 1
ATOM 2467 N N . SER A 1 308 ? -17.295 0.504 -4.643 1.00 97.06 308 SER A N 1
ATOM 2468 C CA . SER A 1 308 ? -17.340 0.181 -3.210 1.00 97.06 308 SER A CA 1
ATOM 2469 C C . SER A 1 308 ? -16.247 0.936 -2.442 1.00 97.06 308 SER A C 1
ATOM 2471 O O . SER A 1 308 ? -15.362 0.322 -1.838 1.00 97.06 308 SER A O 1
ATOM 2473 N N . THR A 1 309 ? -16.272 2.264 -2.529 1.00 98.19 309 THR A N 1
ATOM 2474 C CA . THR A 1 309 ? -15.188 3.156 -2.101 1.00 98.19 309 THR A CA 1
ATOM 2475 C C . THR A 1 309 ? -15.325 3.658 -0.673 1.00 98.19 309 THR A C 1
ATOM 2477 O O . THR A 1 309 ? -16.392 3.634 -0.062 1.00 98.19 309 THR A O 1
ATOM 2480 N N . GLY A 1 310 ? -14.209 4.161 -0.163 1.00 98.62 310 GLY A N 1
ATOM 2481 C CA . GLY A 1 310 ? -14.170 5.037 0.992 1.00 98.62 310 GLY A CA 1
ATOM 2482 C C . GLY A 1 310 ? -13.220 6.198 0.733 1.00 98.62 310 GLY A C 1
ATOM 2483 O O . GLY A 1 310 ? -12.659 6.329 -0.359 1.00 98.62 310 GLY A O 1
ATOM 2484 N N . HIS A 1 311 ? -13.034 7.046 1.726 1.00 98.56 311 HIS A N 1
ATOM 2485 C CA . HIS A 1 311 ? -12.027 8.095 1.702 1.00 98.56 311 HIS A CA 1
ATOM 2486 C C . HIS A 1 311 ? -11.653 8.495 3.124 1.00 98.56 311 HIS A C 1
ATOM 2488 O O . HIS A 1 311 ? -12.467 8.423 4.039 1.00 98.56 311 HIS A O 1
ATOM 2494 N N . ILE A 1 312 ? -10.408 8.917 3.307 1.00 98.81 312 ILE A N 1
ATOM 2495 C CA . ILE A 1 312 ? -9.986 9.609 4.522 1.00 98.81 312 ILE A CA 1
ATOM 2496 C C . ILE A 1 312 ? -10.423 11.066 4.378 1.00 98.81 312 ILE A C 1
ATOM 2498 O O . ILE A 1 312 ? -10.091 11.706 3.378 1.00 98.81 312 ILE A O 1
ATOM 2502 N N . THR A 1 313 ? -11.190 11.570 5.337 1.00 98.56 313 THR A N 1
ATOM 2503 C CA . THR A 1 313 ? -11.671 12.958 5.356 1.00 98.56 313 THR A CA 1
ATOM 2504 C C . THR A 1 313 ? -10.694 13.863 6.099 1.00 98.56 313 THR A C 1
ATOM 2506 O O . THR A 1 313 ? -10.459 14.991 5.663 1.00 98.56 313 THR A O 1
ATOM 2509 N N . ILE A 1 314 ? -10.093 13.362 7.183 1.00 98.56 314 ILE A N 1
ATOM 2510 C CA . ILE A 1 314 ? -9.160 14.092 8.048 1.00 98.56 314 ILE A CA 1
ATOM 2511 C C . ILE A 1 314 ? -8.016 13.159 8.461 1.00 98.56 314 ILE A C 1
ATOM 2513 O O . ILE A 1 314 ? -8.241 11.989 8.763 1.00 98.56 314 ILE A O 1
ATOM 2517 N N . ALA A 1 315 ? -6.792 13.686 8.472 1.00 98.50 315 ALA A N 1
ATOM 2518 C CA . ALA A 1 315 ? -5.639 13.090 9.135 1.00 98.50 315 ALA A CA 1
ATOM 2519 C C . ALA A 1 315 ? -4.711 14.222 9.587 1.00 98.50 315 ALA A C 1
ATOM 2521 O O . ALA A 1 315 ? -4.113 14.899 8.745 1.00 98.50 315 ALA A O 1
ATOM 2522 N N . GLU A 1 316 ? -4.619 14.453 10.892 1.00 98.06 316 GLU A N 1
ATOM 2523 C CA . GLU A 1 316 ? -3.833 15.547 11.463 1.00 98.06 316 GLU A CA 1
ATOM 2524 C C . GLU A 1 316 ? -3.173 15.158 12.786 1.00 98.06 316 GLU A C 1
ATOM 2526 O O . GLU A 1 316 ? -3.667 14.309 13.529 1.00 98.06 316 GLU A O 1
ATOM 2531 N N . GLN A 1 317 ? -2.035 15.788 13.064 1.00 97.62 317 GLN A N 1
ATOM 2532 C CA . GLN A 1 317 ? -1.317 15.668 14.326 1.00 97.62 317 GLN A CA 1
ATOM 2533 C C . GLN A 1 317 ? -1.571 16.929 15.155 1.00 97.62 317 GLN A C 1
ATOM 2535 O O . GLN A 1 317 ? -1.314 18.041 14.693 1.00 97.62 317 GLN A O 1
ATOM 2540 N N . LEU A 1 318 ? -2.084 16.737 16.366 1.00 96.38 318 LEU A N 1
ATOM 2541 C CA . LEU A 1 318 ? -2.353 17.759 17.374 1.00 96.38 318 LEU A CA 1
ATOM 2542 C C . LEU A 1 318 ? -1.400 17.554 18.565 1.00 96.38 318 LEU A C 1
ATOM 2544 O O . LEU A 1 318 ? -0.638 16.586 18.604 1.00 96.38 318 LEU A O 1
ATOM 2548 N N . ASP A 1 319 ? -1.428 18.468 19.537 1.00 93.94 319 ASP A N 1
ATOM 2549 C CA . ASP A 1 319 ? -0.468 18.475 20.652 1.00 93.94 319 ASP A CA 1
ATOM 2550 C C . ASP A 1 319 ? -0.540 17.213 21.530 1.00 93.94 319 ASP A C 1
ATOM 2552 O O . ASP A 1 319 ? 0.486 16.720 21.998 1.00 93.94 319 ASP A O 1
ATOM 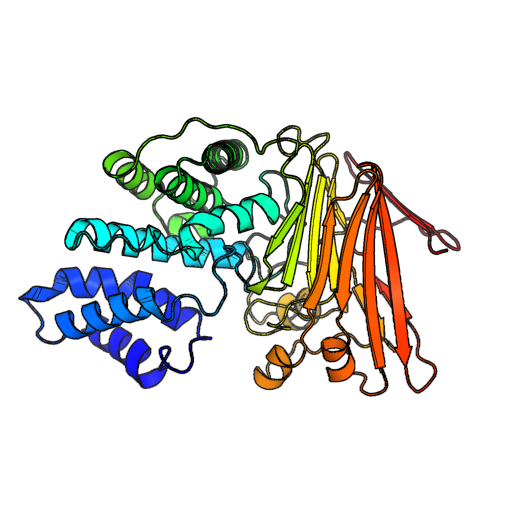2556 N N . ASP A 1 320 ? -1.744 16.693 21.773 1.00 96.12 320 ASP A N 1
ATOM 2557 C CA . ASP A 1 320 ? -2.002 15.560 22.668 1.00 96.12 320 ASP A CA 1
ATOM 2558 C C . ASP A 1 320 ? -2.469 14.290 21.940 1.00 96.12 320 ASP A C 1
ATOM 2560 O O . ASP A 1 320 ? -2.569 13.228 22.563 1.00 96.12 320 ASP A O 1
ATOM 2564 N N . HIS A 1 321 ? -2.752 14.363 20.635 1.00 98.19 321 HIS A N 1
ATOM 2565 C CA . HIS A 1 321 ? -3.175 13.204 19.853 1.00 98.19 321 HIS A CA 1
ATOM 2566 C C . HIS A 1 321 ? -3.001 13.365 18.338 1.00 98.19 321 HIS A C 1
ATOM 2568 O O . HIS A 1 321 ? -2.920 14.465 17.804 1.00 98.19 321 HIS A O 1
ATOM 2574 N N . ILE A 1 322 ? -3.023 12.239 17.627 1.00 98.75 322 ILE A N 1
ATOM 2575 C CA . ILE A 1 322 ? -3.266 12.190 16.180 1.00 98.75 322 ILE A CA 1
ATOM 2576 C C . ILE A 1 322 ? -4.735 11.842 15.954 1.00 98.75 322 ILE A C 1
ATOM 2578 O O . ILE A 1 322 ? -5.241 10.906 16.577 1.00 98.75 322 ILE A O 1
ATOM 2582 N N . TYR A 1 323 ? -5.403 12.563 15.054 1.00 98.81 323 TYR A N 1
ATOM 2583 C CA . TYR A 1 323 ? -6.791 12.325 14.666 1.00 98.81 323 TYR A CA 1
ATOM 2584 C C . TYR A 1 323 ? -6.885 11.897 13.200 1.00 98.81 323 TYR A C 1
ATOM 2586 O O . TYR A 1 323 ? -6.323 12.543 12.314 1.00 98.81 323 TYR A O 1
ATOM 2594 N N . ILE A 1 324 ? -7.605 10.803 12.943 1.00 98.94 324 ILE A N 1
ATOM 2595 C CA . ILE A 1 324 ? -7.878 10.275 11.605 1.00 98.94 324 ILE A CA 1
ATOM 2596 C C . ILE A 1 324 ? -9.373 9.992 11.491 1.00 98.94 324 ILE A C 1
ATOM 2598 O O . ILE A 1 324 ? -9.928 9.306 12.344 1.00 98.94 324 ILE A O 1
ATOM 2602 N N . GLN A 1 325 ? -10.009 10.441 10.411 1.00 98.94 325 GLN A N 1
ATOM 2603 C CA . GLN A 1 325 ? -11.386 10.082 10.083 1.00 98.94 325 GLN A CA 1
ATOM 2604 C C . GLN A 1 325 ? -11.468 9.462 8.692 1.00 98.94 325 GLN A C 1
ATOM 2606 O O . GLN A 1 325 ? -10.939 9.997 7.715 1.00 98.94 325 GLN A O 1
ATOM 2611 N N . GLY A 1 326 ? -12.161 8.330 8.603 1.00 98.94 326 GLY A N 1
ATOM 2612 C CA . GLY A 1 326 ? -12.510 7.681 7.347 1.00 98.94 326 GLY A CA 1
ATOM 2613 C C . GLY A 1 326 ? -14.018 7.574 7.155 1.00 98.94 326 GLY A C 1
ATOM 2614 O O . GLY A 1 326 ? -14.753 7.244 8.084 1.00 98.94 326 GLY A O 1
ATOM 2615 N N . ASP A 1 327 ? -14.469 7.771 5.924 1.00 98.94 327 ASP A N 1
ATOM 2616 C CA . ASP A 1 327 ? -15.842 7.544 5.486 1.00 98.94 327 ASP A CA 1
ATOM 2617 C C . ASP A 1 327 ? -15.879 6.354 4.520 1.00 98.94 327 ASP A C 1
ATOM 2619 O O . ASP A 1 327 ? -15.288 6.388 3.437 1.00 98.94 327 ASP A O 1
ATOM 2623 N N . ALA A 1 328 ? -16.575 5.291 4.924 1.00 98.88 328 ALA A N 1
ATOM 2624 C CA . ALA A 1 328 ? -16.775 4.072 4.144 1.00 98.88 328 ALA A CA 1
ATOM 2625 C C . ALA A 1 328 ? -18.240 3.874 3.721 1.00 98.88 328 ALA A C 1
ATOM 2627 O O . ALA A 1 328 ? -18.626 2.765 3.341 1.00 98.88 328 ALA A O 1
ATOM 2628 N N . THR A 1 329 ? -19.066 4.920 3.770 1.00 98.81 329 THR A N 1
ATOM 2629 C CA . THR A 1 329 ? -20.512 4.853 3.509 1.00 98.81 329 THR A CA 1
ATOM 2630 C C . THR A 1 329 ? -20.817 4.174 2.172 1.00 98.81 329 THR A C 1
ATOM 2632 O O . THR A 1 329 ? -21.555 3.187 2.132 1.00 98.81 329 THR A O 1
ATOM 2635 N N . ALA A 1 330 ? -20.176 4.620 1.085 1.00 98.44 330 ALA A N 1
ATOM 2636 C CA . ALA A 1 330 ? -20.363 4.046 -0.251 1.00 98.44 330 ALA A CA 1
ATOM 2637 C C . ALA A 1 330 ? -19.967 2.556 -0.319 1.00 98.44 330 ALA A C 1
ATOM 2639 O O . ALA A 1 330 ? -20.637 1.751 -0.975 1.00 98.44 330 ALA A O 1
ATOM 2640 N N . ALA A 1 331 ? -18.914 2.153 0.401 1.00 98.75 331 ALA A N 1
ATOM 2641 C CA . ALA A 1 331 ? -18.483 0.762 0.454 1.00 98.75 331 ALA A CA 1
ATOM 2642 C C . ALA A 1 331 ? -19.530 -0.155 1.099 1.00 98.75 331 ALA A C 1
ATOM 2644 O O . ALA A 1 331 ? -19.778 -1.242 0.574 1.00 98.75 331 ALA A O 1
ATOM 2645 N N . TYR A 1 332 ? -20.184 0.262 2.185 1.00 98.75 332 TYR A N 1
ATOM 2646 C CA . TYR A 1 332 ? -21.233 -0.549 2.822 1.00 98.75 332 TYR A CA 1
ATOM 2647 C C . TYR A 1 332 ? -22.568 -0.485 2.070 1.00 98.75 332 TYR A C 1
ATOM 2649 O O . TYR A 1 332 ? -23.226 -1.518 1.918 1.00 98.75 332 TYR A O 1
ATOM 2657 N N . GLN A 1 333 ? -22.930 0.665 1.489 1.00 98.25 333 GLN A N 1
ATOM 2658 C CA . GLN A 1 333 ? -24.126 0.806 0.642 1.00 98.25 333 GLN A CA 1
ATOM 2659 C C . GLN A 1 333 ? -24.149 -0.178 -0.536 1.00 98.25 333 GLN A C 1
ATOM 2661 O O . GLN A 1 333 ? -25.218 -0.589 -0.989 1.00 98.25 333 GLN A O 1
ATOM 2666 N N . SER A 1 334 ? -22.975 -0.624 -0.995 1.00 96.06 334 SER A N 1
ATOM 2667 C CA . SER A 1 334 ? -22.842 -1.620 -2.064 1.00 96.06 334 SER A CA 1
ATOM 2668 C C . SER A 1 334 ? -23.533 -2.966 -1.775 1.00 96.06 334 SER A C 1
ATOM 2670 O O . SER A 1 334 ? -23.871 -3.688 -2.725 1.00 96.06 334 SER A O 1
ATOM 2672 N N . LEU A 1 335 ? -23.731 -3.313 -0.493 1.00 97.50 335 LEU A N 1
ATOM 2673 C CA . LEU A 1 335 ? -24.383 -4.547 -0.023 1.00 97.50 335 LEU A CA 1
ATOM 2674 C C . LEU A 1 335 ? -25.523 -4.302 0.987 1.00 97.50 335 LEU A C 1
ATOM 2676 O O . LEU A 1 335 ? -26.397 -5.167 1.133 1.00 97.50 335 LEU A O 1
ATOM 2680 N N . THR A 1 336 ? -25.556 -3.127 1.620 1.00 97.06 336 THR A N 1
ATOM 2681 C CA . THR A 1 336 ? -26.592 -2.696 2.570 1.00 97.06 336 THR A CA 1
ATOM 2682 C C . THR A 1 336 ? -27.079 -1.281 2.212 1.00 97.06 336 THR A C 1
ATOM 2684 O O . THR A 1 336 ? -26.681 -0.312 2.854 1.00 97.06 336 THR A O 1
ATOM 2687 N N . PRO A 1 337 ? -27.946 -1.126 1.188 1.00 95.75 337 PRO A N 1
ATOM 2688 C CA . PRO A 1 337 ? -28.309 0.189 0.642 1.00 95.75 337 PRO A CA 1
ATOM 2689 C C . PRO A 1 337 ? -29.019 1.149 1.607 1.00 95.75 337 PRO A C 1
ATOM 2691 O O . PRO A 1 337 ? -29.015 2.344 1.356 1.00 95.75 337 PRO A O 1
ATOM 2694 N N . GLY A 1 338 ? -29.628 0.642 2.686 1.00 96.56 338 GLY A N 1
ATOM 2695 C CA . GLY A 1 338 ? -30.325 1.463 3.687 1.00 96.56 338 GLY A CA 1
ATOM 2696 C C . GLY A 1 338 ? -29.404 2.179 4.682 1.00 96.56 338 GLY A C 1
ATOM 2697 O O . GLY A 1 338 ? -29.895 2.876 5.562 1.00 96.56 338 GLY A O 1
ATOM 2698 N N . VAL A 1 339 ? -28.085 1.990 4.583 1.00 98.06 339 VAL A N 1
ATOM 2699 C CA . VAL A 1 339 ? -27.094 2.718 5.385 1.00 98.06 339 VAL A CA 1
ATOM 2700 C C . VAL A 1 339 ? -26.878 4.103 4.783 1.00 98.06 339 VAL A C 1
ATOM 2702 O O . VAL A 1 339 ? -26.628 4.231 3.584 1.00 98.06 339 VAL A O 1
ATOM 2705 N N . THR A 1 340 ? -26.943 5.140 5.611 1.00 98.38 340 THR A N 1
ATOM 2706 C CA . THR A 1 340 ? -26.784 6.541 5.192 1.00 98.38 340 THR A CA 1
ATOM 2707 C C . THR A 1 340 ? -25.450 7.138 5.617 1.00 98.38 340 THR A C 1
ATOM 2709 O O . THR A 1 340 ? -25.014 8.101 4.994 1.00 98.38 340 THR A O 1
ATOM 2712 N N . GLN A 1 341 ? -24.793 6.566 6.631 1.00 98.62 341 GLN A N 1
ATOM 2713 C CA . GLN A 1 341 ? -23.483 7.015 7.100 1.00 98.62 341 GLN A CA 1
ATOM 2714 C C . GLN A 1 341 ? -22.689 5.859 7.717 1.00 98.62 341 GLN A C 1
ATOM 2716 O O . GLN A 1 341 ? -23.242 5.079 8.490 1.00 98.62 341 GLN A O 1
ATOM 2721 N N . VAL A 1 342 ? -21.392 5.769 7.401 1.00 98.88 342 VAL A N 1
ATOM 2722 C CA . VAL A 1 342 ? -20.415 4.906 8.088 1.00 98.88 342 VAL A CA 1
ATOM 2723 C C . VAL A 1 342 ? -19.091 5.648 8.238 1.00 98.88 342 VAL A C 1
ATOM 2725 O O . VAL A 1 342 ? -18.223 5.584 7.359 1.00 98.88 342 VAL A O 1
ATOM 2728 N N . LEU A 1 343 ? -18.927 6.333 9.366 1.00 98.94 343 LEU A N 1
ATOM 2729 C CA . LEU A 1 343 ? -17.685 7.012 9.725 1.00 98.94 343 LEU A CA 1
ATOM 2730 C C . LEU A 1 343 ? -16.910 6.199 10.756 1.00 98.94 343 LEU A C 1
ATOM 2732 O O . LEU A 1 343 ? -17.501 5.566 11.631 1.00 98.94 343 LEU A O 1
ATOM 2736 N N . ARG A 1 344 ? -15.584 6.248 10.655 1.00 98.94 344 ARG A N 1
ATOM 2737 C CA . ARG A 1 344 ? -14.673 5.779 11.693 1.00 98.94 344 ARG A CA 1
ATOM 2738 C C . ARG A 1 344 ? -13.688 6.878 12.030 1.00 98.94 344 ARG A C 1
ATOM 2740 O O . ARG A 1 344 ? -12.900 7.265 11.170 1.00 98.94 344 ARG A O 1
ATOM 2747 N N . ASP A 1 345 ? -13.699 7.287 13.284 1.00 98.88 345 ASP A N 1
ATOM 2748 C CA . ASP A 1 345 ? -12.678 8.131 13.879 1.00 98.88 345 ASP A CA 1
ATOM 2749 C C . ASP A 1 345 ? -11.658 7.263 14.617 1.00 98.88 345 ASP A C 1
ATOM 2751 O O . ASP A 1 345 ? -12.012 6.293 15.295 1.00 98.88 345 ASP A O 1
ATOM 2755 N N . VAL A 1 346 ? -10.387 7.624 14.501 1.00 98.88 346 VAL A N 1
ATOM 2756 C CA . VAL A 1 346 ? -9.281 7.040 15.253 1.00 98.88 346 VAL A CA 1
ATOM 2757 C C . VAL A 1 346 ? -8.501 8.169 15.903 1.00 98.88 346 VAL A C 1
ATOM 2759 O O . VAL A 1 346 ? -8.026 9.078 15.224 1.00 98.88 346 VAL A O 1
ATOM 2762 N N . TYR A 1 347 ? -8.335 8.069 17.215 1.00 98.81 347 TYR A N 1
ATOM 2763 C CA . TYR A 1 347 ? -7.503 8.960 18.009 1.00 98.81 347 TYR A CA 1
ATOM 2764 C C . TYR A 1 347 ? -6.332 8.162 18.560 1.00 98.81 347 TYR A C 1
ATOM 2766 O O . TYR A 1 347 ? -6.554 7.195 19.287 1.00 98.81 347 TYR A O 1
ATOM 2774 N N . PHE A 1 348 ? -5.104 8.560 18.249 1.00 98.75 348 PHE A N 1
ATOM 2775 C CA . PHE A 1 348 ? -3.914 8.041 18.917 1.00 98.75 348 PHE A CA 1
ATOM 2776 C C . PHE A 1 348 ? -3.464 9.049 19.966 1.00 98.75 348 PHE A C 1
ATOM 2778 O O . PHE A 1 348 ? -2.938 10.105 19.626 1.00 98.75 348 PHE A O 1
ATOM 2785 N N . VAL A 1 349 ? -3.742 8.755 21.234 1.00 98.38 349 VAL A N 1
ATOM 2786 C CA . VAL A 1 349 ? -3.682 9.729 22.328 1.00 98.38 349 VAL A CA 1
ATOM 2787 C C . VAL A 1 349 ? -2.397 9.561 23.125 1.00 98.38 349 VAL A C 1
ATOM 2789 O O . VAL A 1 349 ? -2.084 8.459 23.590 1.00 98.38 349 VAL A O 1
ATOM 2792 N N . ASN A 1 350 ? -1.678 10.670 23.319 1.00 95.44 350 ASN A N 1
ATOM 2793 C CA . ASN A 1 350 ? -0.432 10.768 24.082 1.00 95.44 350 ASN A CA 1
ATOM 2794 C C . ASN A 1 350 ? 0.575 9.662 23.744 1.00 95.44 350 ASN A C 1
ATOM 2796 O O . ASN A 1 350 ? 1.259 9.156 24.635 1.00 95.44 350 ASN A O 1
ATOM 2800 N N . ASN A 1 351 ? 0.628 9.258 22.472 1.00 92.69 351 ASN A N 1
ATOM 2801 C CA . ASN A 1 351 ? 1.540 8.232 21.982 1.00 92.69 351 ASN A CA 1
ATOM 2802 C C . ASN A 1 351 ? 1.439 6.883 22.726 1.00 92.69 351 ASN A C 1
ATOM 2804 O O . ASN A 1 351 ? 2.443 6.200 22.930 1.00 92.69 351 ASN A O 1
ATOM 2808 N N . ASN A 1 352 ? 0.240 6.524 23.206 1.00 94.12 352 ASN A N 1
ATOM 2809 C CA . ASN A 1 352 ? 0.086 5.421 24.160 1.00 94.12 352 ASN A CA 1
ATOM 2810 C C . ASN A 1 352 ? -1.114 4.509 23.878 1.00 94.12 352 ASN A C 1
ATOM 2812 O O . ASN A 1 352 ? -0.993 3.288 23.944 1.00 94.12 352 ASN A O 1
ATOM 2816 N N . TYR A 1 353 ? -2.283 5.066 23.558 1.00 97.75 353 TYR A N 1
ATOM 2817 C CA . TYR A 1 353 ? -3.481 4.259 23.316 1.00 97.75 353 TYR A CA 1
ATOM 2818 C C . TYR A 1 353 ? -4.329 4.805 22.175 1.00 97.75 353 TYR A C 1
ATOM 2820 O O . TYR A 1 353 ? -4.231 5.974 21.804 1.00 97.75 353 TYR A O 1
ATOM 2828 N N . PHE A 1 354 ? -5.177 3.932 21.633 1.00 98.75 354 PHE A N 1
ATOM 2829 C CA . PHE A 1 354 ? -6.097 4.261 20.556 1.00 98.75 354 PHE A CA 1
ATOM 2830 C C . PHE A 1 354 ? -7.534 4.328 21.074 1.00 98.75 354 PHE A C 1
ATOM 2832 O O . PHE A 1 354 ? -7.967 3.450 21.822 1.00 98.75 354 PHE A O 1
ATOM 2839 N N . VAL A 1 355 ? -8.281 5.337 20.635 1.00 98.75 355 VAL A N 1
ATOM 2840 C CA . VAL A 1 355 ? -9.744 5.393 20.749 1.00 98.75 355 VAL A CA 1
ATOM 2841 C C . VAL A 1 355 ? -10.317 5.283 19.345 1.00 98.75 355 VAL A C 1
ATOM 2843 O O . VAL A 1 355 ? -9.910 6.028 18.458 1.00 98.75 355 VAL A O 1
ATOM 2846 N N . ILE A 1 356 ? -11.241 4.346 19.141 1.00 98.81 356 ILE A N 1
ATOM 2847 C CA . ILE A 1 356 ? -11.897 4.116 17.851 1.00 98.81 356 ILE A CA 1
ATOM 2848 C C . ILE A 1 356 ? -13.383 4.396 18.036 1.00 98.81 356 ILE A C 1
ATOM 2850 O O . ILE A 1 356 ? -14.018 3.773 18.887 1.00 98.81 356 ILE A O 1
ATOM 2854 N N . VAL A 1 357 ? -13.928 5.320 17.248 1.00 98.81 357 VAL A N 1
ATOM 2855 C CA . VAL A 1 357 ? -15.352 5.669 17.273 1.00 98.81 357 VAL A CA 1
ATOM 2856 C C . VAL A 1 357 ? -15.951 5.325 15.921 1.00 98.81 357 VAL A C 1
ATOM 2858 O O . VAL A 1 357 ? -15.561 5.888 14.903 1.00 98.81 357 VAL A O 1
ATOM 2861 N N . ASP A 1 358 ? -16.896 4.393 15.909 1.00 98.81 358 ASP A N 1
ATOM 2862 C CA . ASP A 1 358 ? -17.684 4.070 14.724 1.00 98.81 358 ASP A CA 1
ATOM 2863 C C . ASP A 1 358 ? -19.046 4.777 14.824 1.00 98.81 358 ASP A C 1
ATOM 2865 O O . ASP A 1 358 ? -19.823 4.507 15.742 1.00 98.81 358 ASP A O 1
ATOM 2869 N N . ALA A 1 359 ? -19.343 5.679 13.884 1.00 98.62 359 ALA A N 1
ATOM 2870 C CA . ALA A 1 359 ? -20.623 6.383 13.791 1.00 98.62 359 ALA A CA 1
ATOM 2871 C C . ALA A 1 359 ? -21.397 5.893 12.560 1.00 98.62 359 ALA A C 1
ATOM 2873 O O . ALA A 1 359 ? -21.011 6.166 11.418 1.00 98.62 359 ALA A O 1
ATOM 2874 N N . ILE A 1 360 ? -22.482 5.151 12.803 1.00 98.62 360 ILE A N 1
ATOM 2875 C CA . ILE A 1 360 ? -23.296 4.510 11.766 1.00 98.62 360 ILE A CA 1
ATOM 2876 C C . ILE A 1 360 ? -24.733 5.025 11.826 1.00 98.62 360 ILE A C 1
ATOM 2878 O O . ILE A 1 360 ? -25.388 4.876 12.855 1.00 98.62 360 ILE A O 1
ATOM 2882 N N . ASP A 1 361 ? -25.232 5.524 10.695 1.00 98.56 361 ASP A N 1
ATOM 2883 C CA . ASP A 1 361 ? -26.646 5.857 10.504 1.00 98.56 361 ASP A CA 1
ATOM 2884 C C . ASP A 1 361 ? -27.266 4.976 9.415 1.00 98.56 361 ASP A C 1
ATOM 2886 O O . ASP A 1 361 ? -26.638 4.669 8.394 1.00 98.56 361 ASP A O 1
ATOM 2890 N N . ALA A 1 362 ? -28.522 4.585 9.624 1.00 98.38 362 ALA A N 1
ATOM 2891 C CA . ALA A 1 362 ? -29.308 3.806 8.676 1.00 98.38 362 ALA A CA 1
ATOM 2892 C C . ALA A 1 362 ? -30.795 4.188 8.742 1.00 98.38 362 ALA A C 1
ATOM 2894 O O . ALA A 1 362 ? -31.303 4.603 9.784 1.00 98.38 362 ALA A O 1
ATOM 2895 N N . GLU A 1 363 ? -31.509 4.008 7.630 1.00 98.00 363 GLU A N 1
ATOM 2896 C CA . GLU A 1 363 ? -32.947 4.296 7.511 1.00 98.00 363 GLU A CA 1
ATOM 2897 C C . GLU A 1 363 ? -33.817 3.383 8.390 1.00 98.00 363 GLU A C 1
ATOM 2899 O O . GLU A 1 363 ? -34.937 3.737 8.763 1.00 98.00 363 GLU A O 1
ATOM 2904 N N . ILE A 1 364 ? -33.306 2.192 8.709 1.00 96.00 364 ILE A N 1
ATOM 2905 C CA . ILE A 1 364 ? -33.944 1.196 9.568 1.00 96.00 364 ILE A CA 1
ATOM 2906 C C . ILE A 1 364 ? -32.940 0.686 10.607 1.00 96.00 364 ILE A C 1
ATOM 2908 O O . ILE A 1 364 ? -31.735 0.767 10.368 1.00 96.00 364 ILE A O 1
ATOM 2912 N N . PRO A 1 365 ? -33.400 0.127 11.743 1.00 97.81 365 PRO A N 1
ATOM 2913 C CA . PRO A 1 365 ? -32.504 -0.526 12.692 1.00 97.81 365 PRO A CA 1
ATOM 2914 C C . PRO A 1 365 ? -31.683 -1.637 12.021 1.00 97.81 365 PRO A C 1
ATOM 2916 O O . PRO A 1 365 ? -32.248 -2.490 11.336 1.00 97.81 365 PRO A O 1
ATOM 2919 N N . VAL A 1 366 ? -30.372 -1.632 12.264 1.00 97.75 366 VAL A N 1
ATOM 2920 C CA . VAL A 1 366 ? -29.396 -2.617 11.767 1.00 97.75 366 VAL A CA 1
ATOM 2921 C C . VAL A 1 366 ? -28.583 -3.187 12.929 1.00 97.75 366 VAL A C 1
ATOM 2923 O O . VAL A 1 366 ? -28.457 -2.545 13.975 1.00 97.75 366 VAL A O 1
ATOM 2926 N N . SER A 1 367 ? -28.013 -4.379 12.762 1.00 98.19 367 SER A N 1
ATOM 2927 C CA . SER A 1 367 ? -27.037 -4.929 13.712 1.00 98.19 367 SER A CA 1
ATOM 2928 C C . SER A 1 367 ? -25.607 -4.596 13.292 1.00 98.19 367 SER A C 1
ATOM 2930 O O . SER A 1 367 ? -25.289 -4.657 12.104 1.00 98.19 367 SER A O 1
ATOM 2932 N N . ILE A 1 368 ? -24.735 -4.326 14.265 1.00 98.50 368 ILE A N 1
ATOM 2933 C CA . ILE A 1 368 ? -23.313 -4.050 14.034 1.00 98.50 368 ILE A CA 1
ATOM 2934 C C . ILE A 1 368 ? -22.463 -5.162 14.645 1.00 98.50 368 ILE A C 1
ATOM 2936 O O . ILE A 1 368 ? -22.561 -5.425 15.843 1.00 98.50 368 ILE A O 1
ATOM 2940 N N . ASP A 1 369 ? -21.599 -5.767 13.832 1.00 98.62 369 ASP A N 1
ATOM 2941 C CA . ASP A 1 369 ? -20.528 -6.641 14.312 1.00 98.62 369 ASP A CA 1
ATOM 2942 C C . ASP A 1 369 ? -19.213 -5.862 14.269 1.00 98.62 369 ASP A C 1
ATOM 2944 O O . ASP A 1 369 ? -18.753 -5.501 13.187 1.00 98.62 369 ASP A O 1
ATOM 2948 N N . TRP A 1 370 ? -18.589 -5.603 15.418 1.00 98.56 370 TRP A N 1
ATOM 2949 C CA . TRP A 1 370 ? -17.248 -5.018 15.466 1.00 98.56 370 TRP A CA 1
ATOM 2950 C C . TRP A 1 370 ? -16.204 -6.134 15.491 1.00 98.56 370 TRP A C 1
ATOM 2952 O O . TRP A 1 370 ? -16.206 -6.972 16.394 1.00 98.56 370 TRP A O 1
ATOM 2962 N N . LEU A 1 371 ? -15.335 -6.178 14.481 1.00 98.75 371 LEU A N 1
ATOM 2963 C CA . LEU A 1 371 ? -14.369 -7.256 14.300 1.00 98.75 371 LEU A CA 1
ATOM 2964 C C . LEU A 1 371 ? -12.954 -6.787 14.605 1.00 98.75 371 LEU A C 1
ATOM 2966 O O . LEU A 1 371 ? -12.536 -5.702 14.197 1.00 98.75 371 LEU A O 1
ATOM 2970 N N . LEU A 1 372 ? -12.187 -7.672 15.235 1.00 98.62 372 LEU A N 1
ATOM 2971 C CA . LEU A 1 372 ? -10.746 -7.541 15.350 1.00 98.62 372 LEU A CA 1
ATOM 2972 C C . LEU A 1 372 ? -10.084 -8.925 15.350 1.00 98.62 372 LEU A C 1
ATOM 2974 O O . LEU A 1 372 ? -10.606 -9.891 15.908 1.00 98.62 372 LEU A O 1
ATOM 2978 N N . HIS A 1 373 ? -8.927 -9.017 14.705 1.00 98.75 373 HIS A N 1
ATOM 2979 C CA . HIS A 1 373 ? -8.156 -10.235 14.515 1.00 98.75 373 HIS A CA 1
ATOM 2980 C C . HIS A 1 373 ? -6.779 -10.105 15.171 1.00 98.75 373 HIS A C 1
ATOM 2982 O O . HIS A 1 373 ? -6.103 -9.092 15.006 1.00 98.75 373 HIS A O 1
ATOM 2988 N N . ALA A 1 374 ? -6.341 -11.169 15.843 1.00 98.19 374 ALA A N 1
ATOM 2989 C CA . ALA A 1 374 ? -4.984 -11.336 16.366 1.00 98.19 374 ALA A CA 1
ATOM 2990 C C . ALA A 1 374 ? -4.435 -12.723 15.989 1.00 98.19 374 ALA A C 1
ATOM 2992 O O . ALA A 1 374 ? -5.157 -13.552 15.426 1.00 98.19 374 ALA A O 1
ATOM 2993 N N . ASN A 1 375 ? -3.158 -12.979 16.284 1.00 95.94 375 ASN A N 1
ATOM 2994 C CA . ASN A 1 375 ? -2.490 -14.240 15.931 1.00 95.94 375 ASN A CA 1
ATOM 2995 C C . ASN A 1 375 ? -2.942 -15.442 16.784 1.00 95.94 375 ASN A C 1
ATOM 2997 O O . ASN A 1 375 ? -2.766 -16.584 16.363 1.00 95.94 375 ASN A O 1
ATOM 3001 N N . SER A 1 376 ? -3.563 -15.188 17.939 1.00 96.25 376 SER A N 1
ATOM 3002 C CA . SER A 1 376 ? -4.045 -16.204 18.885 1.00 96.25 376 SER A CA 1
ATOM 3003 C C . SER A 1 376 ? -5.422 -15.820 19.448 1.00 96.25 376 SER A C 1
ATOM 3005 O O . SER A 1 376 ? -5.843 -14.668 19.295 1.00 96.25 376 SER A O 1
ATOM 3007 N N . PRO A 1 377 ? -6.147 -16.761 20.089 1.00 97.19 377 PRO A N 1
ATOM 3008 C CA . PRO A 1 377 ? -7.418 -16.464 20.746 1.00 97.19 377 PRO A CA 1
ATOM 3009 C C . PRO A 1 377 ? -7.309 -15.325 21.768 1.00 97.19 377 PRO A C 1
ATOM 3011 O O . PRO A 1 377 ? -6.282 -15.169 22.425 1.00 97.19 377 PRO A O 1
ATOM 3014 N N . MET A 1 378 ? -8.390 -14.556 21.908 1.00 98.06 378 MET A N 1
ATOM 3015 C CA . MET A 1 378 ? -8.522 -13.503 22.916 1.00 98.06 378 MET A CA 1
ATOM 3016 C C . MET A 1 378 ? -9.345 -13.993 24.100 1.00 98.06 378 MET A C 1
ATOM 3018 O O . MET A 1 378 ? -10.317 -14.732 23.924 1.00 98.06 378 MET A O 1
ATOM 3022 N N . ASP A 1 379 ? -9.010 -13.501 25.286 1.00 98.31 379 ASP A N 1
ATOM 3023 C CA . ASP A 1 379 ? -9.850 -13.643 26.467 1.00 98.31 379 ASP A CA 1
ATOM 3024 C C . ASP A 1 379 ? -10.985 -12.621 26.397 1.00 98.31 379 ASP A C 1
ATOM 3026 O O . ASP A 1 379 ? -10.737 -11.418 26.285 1.00 98.31 379 ASP 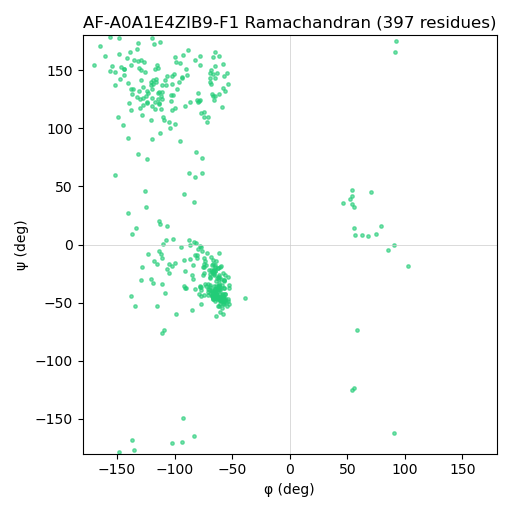A O 1
ATOM 3030 N N . LEU A 1 380 ? -12.233 -13.090 26.459 1.00 97.94 380 LEU A N 1
ATOM 3031 C CA . LEU A 1 380 ? -13.423 -12.245 26.344 1.00 97.94 380 LEU A CA 1
ATOM 3032 C C . LEU A 1 380 ? -14.060 -11.999 27.716 1.00 97.94 380 LEU A C 1
ATOM 3034 O O . LEU A 1 380 ? -14.347 -12.934 28.466 1.00 97.94 380 LEU A O 1
ATOM 3038 N N . GLY A 1 381 ? -14.303 -10.728 28.023 1.00 97.50 381 GLY A N 1
ATOM 3039 C CA . GLY A 1 381 ? -15.120 -10.259 29.138 1.00 97.50 381 GLY A CA 1
ATOM 3040 C C . GLY A 1 381 ? -16.512 -9.811 28.679 1.00 97.50 381 GLY A C 1
ATOM 3041 O O . GLY A 1 381 ? -16.897 -9.997 27.529 1.00 97.50 381 GLY A O 1
ATOM 3042 N N . ALA A 1 382 ? -17.280 -9.195 29.584 1.00 96.62 382 ALA A N 1
ATOM 3043 C CA . ALA A 1 382 ? -18.631 -8.713 29.270 1.00 96.62 382 ALA A CA 1
ATOM 3044 C C . ALA A 1 382 ? -18.630 -7.547 28.265 1.00 96.62 382 ALA A C 1
ATOM 3046 O O . ALA A 1 382 ? -19.467 -7.496 27.371 1.00 96.62 382 ALA A O 1
ATOM 3047 N N . THR A 1 383 ? -17.685 -6.619 28.423 1.00 97.31 383 THR A N 1
ATOM 3048 C CA . THR A 1 383 ? -17.501 -5.438 27.562 1.00 97.31 383 THR A CA 1
ATOM 3049 C C . THR A 1 383 ? -16.036 -5.240 27.177 1.00 97.31 383 THR A C 1
ATOM 3051 O O . THR A 1 383 ? -15.642 -4.174 26.717 1.00 97.31 383 THR A O 1
ATOM 3054 N N . THR A 1 384 ? -15.195 -6.251 27.392 1.00 98.19 384 THR A N 1
ATOM 3055 C CA . THR A 1 384 ? -13.751 -6.176 27.169 1.00 98.19 384 THR A CA 1
ATOM 3056 C C . THR A 1 384 ? -13.252 -7.406 26.440 1.00 98.19 384 THR A C 1
ATOM 3058 O O . THR A 1 384 ? -13.877 -8.464 26.465 1.00 98.19 384 THR A O 1
ATOM 3061 N N . PHE A 1 385 ? -12.094 -7.280 25.812 1.00 98.44 385 PHE A N 1
ATOM 3062 C CA . PHE A 1 385 ? -11.351 -8.401 25.260 1.00 98.44 385 PHE A CA 1
ATOM 3063 C C . PHE A 1 385 ? -9.857 -8.147 25.437 1.00 98.44 385 PHE A C 1
ATOM 3065 O O . PHE A 1 385 ? -9.426 -6.994 25.493 1.00 98.44 385 PHE A O 1
ATOM 3072 N N . ARG A 1 386 ? -9.060 -9.206 25.566 1.00 98.62 386 ARG A N 1
ATOM 3073 C CA . ARG A 1 386 ? -7.612 -9.111 25.776 1.00 98.62 386 ARG A CA 1
ATOM 3074 C C . ARG A 1 386 ? -6.875 -10.111 24.903 1.00 98.62 386 ARG A C 1
ATOM 3076 O O . ARG A 1 386 ? -7.228 -11.284 24.866 1.00 98.62 386 ARG A O 1
ATOM 3083 N N . TYR A 1 387 ? -5.824 -9.638 24.251 1.00 98.44 387 TYR A N 1
ATOM 3084 C CA . TYR A 1 387 ? -4.830 -10.465 23.582 1.00 98.44 387 TYR A CA 1
ATOM 3085 C C . TYR A 1 387 ? -3.510 -10.367 24.348 1.00 98.44 387 TYR A C 1
ATOM 3087 O O . TYR A 1 387 ? -3.043 -9.267 24.658 1.00 98.44 387 TYR A O 1
ATOM 3095 N N . SER A 1 388 ? -2.906 -11.516 24.632 1.00 97.75 388 SER A N 1
ATOM 3096 C CA . SER A 1 388 ? -1.567 -11.623 25.207 1.00 97.75 388 SER A CA 1
ATOM 3097 C C . SER A 1 388 ? -0.692 -12.418 24.251 1.00 97.75 388 SER A C 1
ATOM 3099 O O . SER A 1 388 ? -0.878 -13.623 24.088 1.00 97.75 388 SER A O 1
ATOM 3101 N N . GLY A 1 389 ? 0.215 -11.704 23.598 1.00 95.94 389 GLY A N 1
ATOM 3102 C CA . GLY A 1 389 ? 1.227 -12.247 22.715 1.00 95.94 389 GLY A CA 1
ATOM 3103 C C . GLY A 1 389 ? 2.460 -12.747 23.459 1.00 95.94 389 GLY A C 1
ATOM 3104 O O . GLY A 1 389 ? 2.450 -12.931 24.679 1.00 95.94 389 GLY A O 1
ATOM 3105 N N . GLU A 1 390 ? 3.535 -12.967 22.709 1.00 96.00 390 GLU A N 1
ATOM 3106 C CA . GLU A 1 390 ? 4.815 -13.424 23.260 1.00 96.00 390 GLU A CA 1
ATOM 3107 C C . GLU A 1 390 ? 5.595 -12.293 23.938 1.00 96.00 390 GLU A C 1
ATOM 3109 O O . GLU A 1 390 ? 6.224 -12.509 24.977 1.00 96.00 390 GLU A O 1
ATOM 3114 N N . LYS A 1 391 ? 5.559 -11.092 23.354 1.00 95.56 391 LYS A N 1
ATOM 3115 C CA . LYS A 1 391 ? 6.291 -9.909 23.832 1.00 95.56 391 LYS A CA 1
ATOM 3116 C C . LYS A 1 391 ? 5.359 -8.768 24.201 1.00 95.56 391 LYS A C 1
ATOM 3118 O O . LYS A 1 391 ? 5.648 -8.021 25.134 1.00 95.56 391 LYS A O 1
ATOM 3123 N N . ALA A 1 392 ? 4.247 -8.652 23.486 1.00 97.69 392 ALA A N 1
ATOM 3124 C CA . ALA A 1 392 ? 3.308 -7.558 23.634 1.00 97.69 392 ALA A CA 1
ATOM 3125 C C . ALA A 1 392 ? 1.871 -8.069 23.730 1.00 97.69 392 ALA A C 1
ATOM 3127 O O . ALA A 1 392 ? 1.552 -9.233 23.506 1.00 97.69 392 ALA A O 1
ATOM 3128 N N . GLY A 1 393 ? 0.963 -7.180 24.101 1.00 97.69 393 GLY A N 1
ATOM 3129 C CA . GLY A 1 393 ? -0.451 -7.490 24.186 1.00 97.69 393 GLY A CA 1
ATOM 3130 C C . GLY A 1 393 ? -1.261 -6.216 24.267 1.00 97.69 393 GLY A C 1
ATOM 3131 O O . GLY A 1 393 ? -0.723 -5.124 24.442 1.00 97.69 393 GLY A O 1
ATOM 3132 N N . PHE A 1 394 ? -2.571 -6.359 24.162 1.00 98.31 394 PHE A N 1
ATOM 3133 C CA . PHE A 1 394 ? -3.484 -5.239 24.308 1.00 98.31 394 PHE A CA 1
ATOM 3134 C C . PHE A 1 394 ? -4.801 -5.715 24.910 1.00 98.31 394 PHE A C 1
ATOM 3136 O O . PHE A 1 394 ? -5.114 -6.908 24.938 1.00 98.31 394 PHE A O 1
ATOM 3143 N N . TYR A 1 395 ? -5.583 -4.765 25.403 1.00 98.25 395 TYR A N 1
ATOM 3144 C CA . TYR A 1 395 ? -6.985 -4.993 25.698 1.00 98.25 395 TYR A CA 1
ATOM 3145 C C . TYR A 1 395 ? -7.815 -3.935 24.981 1.00 98.25 395 TYR A C 1
ATOM 3147 O O . TYR A 1 395 ? -7.356 -2.811 24.787 1.00 98.25 395 TYR A O 1
ATOM 3155 N N . GLY A 1 396 ? -9.023 -4.308 24.587 1.00 98.25 396 GLY A N 1
ATOM 3156 C CA . GLY A 1 396 ? -10.047 -3.380 24.136 1.00 98.25 396 GLY A CA 1
ATOM 3157 C C . GLY A 1 396 ? -11.217 -3.378 25.108 1.00 98.25 396 GLY A C 1
ATOM 3158 O O . GLY A 1 396 ? -11.483 -4.374 25.789 1.00 98.25 396 GLY A O 1
ATOM 3159 N N . GLN A 1 397 ? -11.911 -2.249 25.172 1.00 98.19 397 GLN A N 1
ATOM 3160 C CA . GLN A 1 397 ? -13.141 -2.083 25.929 1.00 98.19 397 GLN A CA 1
ATOM 3161 C C . GLN A 1 397 ? -14.170 -1.396 25.037 1.00 98.19 397 GLN A C 1
ATOM 3163 O O . GLN A 1 397 ? -13.889 -0.345 24.467 1.00 98.19 397 GLN A O 1
ATOM 3168 N N . ILE A 1 398 ? -15.348 -1.998 24.926 1.00 96.44 398 ILE A N 1
ATOM 3169 C CA . ILE A 1 398 ? -16.509 -1.394 24.278 1.00 96.44 398 ILE A CA 1
ATOM 3170 C C . ILE A 1 398 ? -17.231 -0.566 25.343 1.00 96.44 398 ILE A C 1
ATOM 3172 O O . ILE A 1 398 ? -17.547 -1.092 26.416 1.00 96.44 398 ILE A O 1
ATOM 3176 N N . LEU A 1 399 ? -17.404 0.730 25.074 1.00 92.31 399 LEU A N 1
ATOM 3177 C CA . LEU A 1 399 ? -17.980 1.707 26.003 1.00 92.31 399 LEU A CA 1
ATOM 3178 C C . LEU A 1 399 ? -19.483 1.889 25.807 1.00 92.31 399 LEU A C 1
ATOM 3180 O O . LEU A 1 399 ? -19.934 1.843 24.641 1.00 92.31 399 LEU A O 1
#

Foldseek 3Di:
DVLVVLLCCLCPVCVCVVVVQPLVSLLCLQQPLQVPLVVCVPPDVCSVVSNVVSVCCLQPCPDPQADLQQAGQQWLQSVLSSLLSNLNNQLVCCVVPVDRSCPRSNNLRNLVHCVFAQFQLDQFFHFFQHQRRRHGDALSNLLSLQSSCQVNVDQQSPQRNVSNCVRDPPCCPPCVHVVRDNVVVSVVSCVVPGDGHHHDHDDQVNAWGARQQFAKIWGWHPSVDLQAIKIKIFGFGLQAQADRGALQHRFMWIDGRSGGEFGQDDHNPDPPDCRVAVANRANQSTQAKAKQNHTFDNDDDSVSRSQQGKHWPDWDDDPFWTKTKMWRQRRNCSPVVQKDTWMWIWICGNVPDIDIDTDTDGPDDIDMDRDTDDPDDWDDDPFKIKDDDPRDIDMDGHD

Sequence (399 aa):
MRTRETANHIIKQANIQLFPFDSHAVRAVSAVLIPAAIALLDDEPEAQDWLNYAVEFLSTVYSPWGDAEGGWAEGPHYWMTGMAYLIDAVNLLKSYTSIDLYQRPFFQHTGDFPLYTKAPDTRRATFGDDSTMGDLPSLKIGYNLRQFAGVTGNGAYQWYYDEIKRNDPGTEMAFYNYGWWDLNFDELAYRTDFPVIEAKPLAADDTLRWFKGIGWVAIQQDMAEPDKHIQFVMKSSRFGSISHSHGDQNAFCLAAFGEDLAIQSGYYVAFNSTMHQNWRRQTRSKNAILIDGKGQYAAKDKSRAIGSTGHITIAEQLDDHIYIQGDATAAYQSLTPGVTQVLRDVYFVNNNYFVIVDAIDAEIPVSIDWLLHANSPMDLGATTFRYSGEKAGFYGQIL

Mean predicted aligned error: 3.44 Å

Secondary structure (DSSP, 8-state):
-HHHHHHHIIIIII-TTT----HHHHHHIIIIIHHHHHHTTTT-TTHHHHHHHHHHHHHHT--TT--TT---TT-HHHHHHHHHHHHHHHHHHHHHH---GGGSHHHHHTTHHHHHHS-TT-SSSS-S--TTBTBPPPHHHHHHHHHHHHHH--HHHHHHHHHHHHHSTT-TTSHHHHTT--HHHHHHHHHHHSPPPPP-PPPTT--EEEETTTTEEEEEESTT-TTT-EEEEEE--TTTT-TT--S-TTEEEEEETTEEEE---S----TTSHIIIIIITSGGGSBSEEETTB----SS-HHHHHHS--EEEEEEE-SSEEEEEEE-HHHHHTT-TTEEEEEEEEEEETTTEEEEEEEEEESS---EEE----SSPPEE-SSEEEEE-SS-EEEEE--